Protein AF-0000000066213785 (afdb_homodimer)

Radius of gyration: 24.44 Å; Cα contacts (8 Å, |Δi|>4): 1468; chains: 2; bounding box: 48×70×59 Å

pLDDT: mean 93.85, std 9.54, range [33.72, 98.94]

Nearest PDB structures (foldseek):
  1uir-assembly1_B  TM=9.577E-01  e=3.633E-34  Thermus thermophilus
  3anx-assembly1_B  TM=9.651E-01  e=2.723E-31  Thermus thermophilus HB8
  3o4f-assembly1_A  TM=8.969E-01  e=1.070E-25  Escherichia coli K-12
  2zsu-assembly3_E  TM=8.840E-01  e=2.239E-24  Pyrococcus horikoshii
  2zsu-assembly2_C  TM=8.988E-01  e=6.953E-24  Pyrococcus horikoshii

Secondary structure (DSSP, 8-state):
------SEEEEEEEETTEEEEEEEEEEEEEEE-SS-EEEEEEESSS-EEEEETTEEEEETTTHHHHHHHHHHHHHHHHHHTT----EEEEEE-TTSHHHHHHHTBTT--EEEEEES-HHHHHHHHHH-HHHHTTGGG-TTEEEEES-HHHHHHHS-S-EEEEEEE-PPPPTTSGGGGGGSHHHHHHHHHHEEEEEEEEEEEEE-STTS-HHHHHHHHHHHTT-SEEEEEEEE-GGGSSEEEEEEEESSPPPSS--HHHHHHHHHHHB-GGG---SS-SHHHHHHHHS--HHHHHHHHH------SSS-----/------SEEEEEEEETTEEEEEEEEEEEEEEE-SS-EEEEEEESSS-EEEEETTEEEEETTTHHHHHHHHHHHHHHHHHHTT----EEEEEE-TTSHHHHHHHTBTT--EEEEEES-HHHHHHHHHH-HHHHTTGGG-TTEEEEES-HHHHHHHS-S-EEEEEEE-----TTSGGGGGGSHHHHHHHHHHEEEEEEEEEEEEE-STTS-HHHHHHHHHHHTT-SEEEEEEEEEGGGTEEEEEEEEESSPPPSS--HHHHHHHHHHHB-GGG---SS-SHHHHHHHHS--HHHHHHHHH------SSS-----

Solvent-accessible surface area (backbone atoms only — not comparable to full-atom values): 31863 Å² total; per-residue (Å²): 128,76,70,55,89,53,92,41,67,52,63,33,71,82,46,74,32,31,32,39,36,36,26,37,74,42,80,76,45,77,45,76,55,98,84,48,39,39,38,32,33,32,34,65,72,37,42,45,32,41,27,49,72,63,35,67,76,44,28,70,59,50,38,56,54,56,36,46,62,54,47,48,60,35,49,51,47,10,41,74,53,73,38,68,53,29,31,37,39,30,34,33,41,54,50,25,37,50,55,30,59,53,66,32,32,65,62,46,60,34,35,39,33,25,27,68,53,55,67,55,29,53,51,22,63,71,74,32,48,88,47,14,68,61,30,82,70,38,89,44,45,42,80,43,74,34,52,54,68,62,49,60,72,70,52,71,55,66,24,26,30,41,36,40,52,50,77,71,64,42,63,90,41,82,55,33,57,77,59,14,41,66,41,51,46,53,53,56,63,27,36,35,79,35,14,21,34,25,31,60,28,39,38,59,39,82,84,45,36,63,59,21,24,30,43,52,40,22,46,52,75,68,32,79,18,68,50,54,30,59,47,73,39,66,79,65,50,37,36,39,22,34,35,38,31,22,65,46,86,69,72,61,68,51,56,31,68,60,46,40,49,50,48,65,71,39,41,38,74,89,71,54,78,74,56,38,66,44,18,50,19,49,29,14,35,39,26,49,41,42,49,58,51,51,48,39,70,68,48,81,57,57,27,24,89,90,45,54,69,70,71,124,128,74,70,55,89,52,92,41,65,52,65,32,70,84,47,73,32,31,32,37,34,37,27,38,74,43,80,75,45,74,46,76,54,98,85,48,39,40,39,32,31,32,34,66,72,38,42,44,32,39,27,50,73,61,36,67,76,43,28,69,60,50,38,57,55,54,35,45,62,55,46,50,60,35,50,51,47,10,42,74,54,72,37,68,51,29,30,35,38,32,34,33,42,53,50,26,37,50,54,31,58,53,65,32,31,65,61,46,61,34,35,39,33,24,27,68,53,55,68,56,29,53,49,23,62,71,74,32,48,88,47,13,67,62,31,81,72,38,89,42,44,42,81,42,72,35,51,54,70,62,48,60,73,69,52,70,56,65,24,26,30,42,36,39,53,48,77,72,63,41,61,90,41,82,53,32,58,78,60,14,41,65,41,52,46,52,52,57,64,26,36,33,78,36,14,21,33,26,32,60,27,40,38,58,37,84,85,46,36,62,59,22,24,28,44,51,40,22,46,52,75,67,32,79,19,68,50,54,29,60,47,77,39,63,78,64,50,39,37,40,21,34,35,38,32,21,64,46,86,68,70,62,68,50,55,30,68,60,45,40,49,50,49,64,72,39,41,38,74,90,70,54,77,75,58,37,65,46,19,50,20,50,29,15,35,40,26,50,41,41,48,58,49,52,49,37,69,67,49,81,57,59,26,24,88,92,44,55,69,69,70,125

Foldseek 3Di:
DPPPPAPDWQWADPDPVDIDIWGFPAWDDWDDFPAWTWTWTQTPPFGIFIDTNSATLDGLRFVLQVLVVQAQLQQLLLVVLVHHQAEEEEEDDLLQQNLLNNVQFPNHQAYEYEAQTVVSNVSSVPPPCSRNVCSCVPPRYHYHHDDPQVVLVPDALPGQEYTYSDDDDDAPDPCLQCQALVNLLSVQSSHDQSHKYKHFQAFCDPVTNQSNLQSQLQNVVRAVEKFKFWDDDVSRVGIIIMIMGHNDYDDLQDAQVSQQVVCVVTGDVVSDDRDQDGSVNSRVRRPDDPVSVVSSVPDDHGAHPVRTDHDD/DPPPPAPDWQWADPDPVDIDIWGFPAWDDWDDFPAWTWTWTQTPPFGIFIDTNSATLDGLRFVLQVLVVQAQLQQLLLVVLVHHQAEEEEEDDLLQQNLLNNVQFPNHQAYEYEAQTVPSNVSSVPPPCSRNVCSCVPPRYHYHHDDPQVVLVPDALPGQEYTYSDDDDDAPDPCLQCQALVNLLSVQSSHDQSHKYKYFQAFCDPVTNQSNLQSQLQNVVRAVEKFKFWDDDVSRVGIIMMIMGHNDYDDLQDAQVSQQVVCVVTGDVVSDDRDQDGSVNSRVRRPDDPVSVVSSVPDDHGAHPVRTDDDD

InterPro domains:
  IPR001045 Spermidine/spermine synthases [MF_00198] (8-297)
  IPR029063 S-adenosyl-L-methionine-dependent methyltransferase superfamily [G3DSA:3.40.50.150] (59-311)
  IPR029063 S-adenosyl-L-methionine-dependent methyltransferase superfamily [SSF53335] (7-296)
  IPR030374 Polyamine biosynthesis domain [PS51006] (7-247)
  IPR035246 Spermidine synthase, tetramerisation domain [PF17284] (9-59)
  IPR037163 Spermidine synthase, tetramerisation domain superfamily [G3DSA:2.30.140.10] (7-57)

Organism: Synechococcus sp. (strain JA-3-3Ab) (NCBI:txid321327)

Sequence (624 aa):
MNTPKSFFWAQEYFTPWDYTARAITRILAYRKTRFQEMLIAETGAYGKGLMLDGHWQSTTADEFLYHEALVHPALVQVVQAGGIPRRVLILGGAEGATLREVLRWRSVEQVVMVDIDGEVVEACREHLPEMHQGSFADPRAEVVIADALDFLGQTEPIWDAILSDLSDPVEAGPAYRLFTQEFFRQVRSKLQTAGAFVIQAGPTGPVELWQHTRIVHTLKTVFAAVQPYAIYAPTYGGPLGFALAAQDPISSRPEPEQVDQILAQHLDPDRGALRFIDGITLLGLYQVPAHLRRAIAAETTVYTLANPPQVEMNTPKSFFWAQEYFTPWDYTARAITRILAYRKTRFQEMLIAETGAYGKGLMLDGHWQSTTADEFLYHEALVHPALVQVVQAGGIPRRVLILGGAEGATLREVLRWRSVEQVVMVDIDGEVVEACREHLPEMHQGSFADPRAEVVIADALDFLGQTEPIWDAILSDLSDPVEAGPAYRLFTQEFFRQVRSKLQTAGAFVIQAGPTGPVELWQHTRIVHTLKTVFAAVQPYAIYAPTYGGPLGFALAAQDPISSRPEPEQVDQILAQHLDPDRGALRFIDGITLLGLYQVPAHLRRAIAAETTVYTLANPPQVE

Structure (mmCIF, N/CA/C/O backbone):
data_AF-0000000066213785-model_v1
#
loop_
_entity.id
_entity.type
_entity.pdbx_description
1 polymer 'Polyamine aminopropyltransferase'
#
loop_
_atom_site.group_PDB
_atom_site.id
_atom_site.type_symbol
_atom_site.label_atom_id
_atom_site.label_alt_id
_atom_site.label_comp_id
_atom_site.label_asym_id
_atom_site.label_entity_id
_atom_site.label_seq_id
_atom_site.pdbx_PDB_ins_code
_atom_site.Cartn_x
_atom_site.Cartn_y
_atom_site.Cartn_z
_atom_site.occupancy
_atom_site.B_iso_or_equiv
_atom_site.auth_seq_id
_atom_site.auth_comp_id
_atom_site.auth_asym_id
_atom_site.auth_atom_id
_atom_site.pdbx_PDB_model_num
ATOM 1 N N . MET A 1 1 ? -18.25 -2.006 -21.516 1 33.72 1 MET A N 1
ATOM 2 C CA . MET A 1 1 ? -18 -0.945 -20.547 1 33.72 1 MET A CA 1
ATOM 3 C C . MET A 1 1 ? -18.594 0.378 -21.016 1 33.72 1 MET A C 1
ATOM 5 O O . MET A 1 1 ? -18.344 0.813 -22.141 1 33.72 1 MET A O 1
ATOM 9 N N . ASN A 1 2 ? -19.688 0.763 -20.469 1 40.78 2 ASN A N 1
ATOM 10 C CA . ASN A 1 2 ? -20.344 2.014 -20.844 1 40.78 2 ASN A CA 1
ATOM 11 C C . ASN A 1 2 ? -19.359 3.174 -20.875 1 40.78 2 ASN A C 1
ATOM 13 O O . ASN A 1 2 ? -18.438 3.236 -20.062 1 40.78 2 ASN A O 1
ATOM 17 N N . THR A 1 3 ? -19.078 3.715 -22 1 48.28 3 THR A N 1
ATOM 18 C CA . THR A 1 3 ? -18.281 4.922 -22.172 1 48.28 3 THR A CA 1
ATOM 19 C C . THR A 1 3 ? -18.469 5.871 -20.984 1 48.28 3 THR A C 1
ATOM 21 O O . THR A 1 3 ? -19.594 6.145 -20.578 1 48.28 3 THR A O 1
ATOM 24 N N . PRO A 1 4 ? -17.406 6.02 -20.281 1 56.16 4 PRO A N 1
ATOM 25 C CA . PRO A 1 4 ? -17.578 7.043 -19.25 1 56.16 4 PRO A CA 1
ATOM 26 C C . PRO A 1 4 ? -18.297 8.289 -19.781 1 56.16 4 PRO A C 1
ATOM 28 O O . PRO A 1 4 ? -18 8.758 -20.875 1 56.16 4 PRO A O 1
ATOM 31 N N . LYS A 1 5 ? -19.438 8.508 -19.391 1 61.03 5 LYS A N 1
ATOM 32 C CA . LYS A 1 5 ? -20.312 9.625 -19.734 1 61.03 5 LYS A CA 1
ATOM 33 C C . LYS A 1 5 ? -19.703 10.953 -19.297 1 61.03 5 LYS A C 1
ATOM 35 O O . LYS A 1 5 ? -20.406 11.953 -19.156 1 61.03 5 LYS A O 1
ATOM 40 N N . SER A 1 6 ? -18.219 10.875 -18.891 1 68.94 6 SER A N 1
ATOM 41 C CA . SER A 1 6 ? -17.812 12.227 -18.531 1 68.94 6 SER A CA 1
ATOM 42 C C . SER A 1 6 ? -16.922 12.836 -19.594 1 68.94 6 SER A C 1
ATOM 44 O O . SER A 1 6 ? -16.062 12.148 -20.172 1 68.94 6 SER A O 1
ATOM 46 N N . PHE A 1 7 ? -17.094 14.055 -19.828 1 73.81 7 PHE A N 1
ATOM 47 C CA . PHE A 1 7 ? -16.328 14.828 -20.797 1 73.81 7 PHE A CA 1
ATOM 48 C C . PHE A 1 7 ? -15.086 15.43 -20.156 1 73.81 7 PHE A C 1
ATOM 50 O O . PHE A 1 7 ? -14.133 15.797 -20.844 1 73.81 7 PHE A O 1
ATOM 57 N N . PHE A 1 8 ? -14.992 15.453 -18.797 1 86.94 8 PHE A N 1
ATOM 58 C CA . PHE A 1 8 ? -13.883 16.125 -18.125 1 86.94 8 PHE A CA 1
ATOM 59 C C . PHE A 1 8 ? -13.078 15.133 -17.297 1 86.94 8 PHE A C 1
ATOM 61 O O . PHE A 1 8 ? -13.641 14.398 -16.484 1 86.94 8 PHE A O 1
ATOM 68 N N . TRP A 1 9 ? -11.766 15.047 -17.609 1 90.19 9 TRP A N 1
ATOM 69 C CA . TRP A 1 9 ? -10.836 14.195 -16.875 1 90.19 9 TRP A CA 1
ATOM 70 C C . TRP A 1 9 ? -9.688 15.008 -16.297 1 90.19 9 TRP A C 1
ATOM 72 O O . TRP A 1 9 ? -9.148 15.891 -16.953 1 90.19 9 TRP A O 1
ATOM 82 N N . ALA A 1 10 ? -9.453 14.773 -15.062 1 90.62 10 ALA A N 1
ATOM 83 C CA . ALA A 1 10 ? -8.25 15.336 -14.453 1 90.62 10 ALA A CA 1
ATOM 84 C C . ALA A 1 10 ? -7.074 14.367 -14.562 1 90.62 10 ALA A C 1
ATOM 86 O O . ALA A 1 10 ? -7.133 13.25 -14.047 1 90.62 10 ALA A O 1
ATOM 87 N N . GLN A 1 11 ? -6.07 14.812 -15.219 1 88.69 11 GLN A N 1
ATOM 88 C CA . GLN A 1 11 ? -4.859 14.016 -15.406 1 88.69 11 GLN A CA 1
ATOM 89 C C . GLN A 1 11 ? -3.754 14.469 -14.461 1 88.69 11 GLN A C 1
ATOM 91 O O . GLN A 1 11 ? -3.512 15.672 -14.312 1 88.69 11 GLN A O 1
ATOM 96 N N . GLU A 1 12 ? -3.158 13.516 -13.797 1 88.69 12 GLU A N 1
ATOM 97 C CA . GLU A 1 12 ? -2.057 13.797 -12.875 1 88.69 12 GLU A CA 1
ATOM 98 C C . GLU A 1 12 ? -0.827 12.961 -13.219 1 88.69 12 GLU A C 1
ATOM 100 O O . GLU A 1 12 ? -0.867 11.727 -13.141 1 88.69 12 GLU A O 1
ATOM 105 N N . TYR A 1 13 ? 0.223 13.664 -13.516 1 83.94 13 TYR A N 1
ATOM 106 C CA . TYR A 1 13 ? 1.48 12.992 -13.828 1 83.94 13 TYR A CA 1
ATOM 107 C C . TYR A 1 13 ? 2.256 12.68 -12.555 1 83.94 13 TYR A C 1
ATOM 109 O O . TYR A 1 13 ? 2.389 13.523 -11.672 1 83.94 13 TYR A O 1
ATOM 117 N N . PHE A 1 14 ? 2.742 11.453 -12.422 1 80.75 14 PHE A N 1
ATOM 118 C CA . PHE A 1 14 ? 3.652 11.062 -11.352 1 80.75 14 PHE A CA 1
ATOM 119 C C . PHE A 1 14 ? 5.102 11.164 -11.812 1 80.75 14 PHE A C 1
ATOM 121 O O . PHE A 1 14 ? 5.98 11.555 -11.039 1 80.75 14 PHE A O 1
ATOM 128 N N . THR A 1 15 ? 5.324 10.742 -12.984 1 79.38 15 THR A N 1
ATOM 129 C CA . THR A 1 15 ? 6.559 10.945 -13.734 1 79.38 15 THR A CA 1
ATOM 130 C C . THR A 1 15 ? 6.254 11.438 -15.148 1 79.38 15 THR A C 1
ATOM 132 O O . THR A 1 15 ? 5.098 11.43 -15.578 1 79.38 15 THR A O 1
ATOM 135 N N . PRO A 1 16 ? 7.285 11.797 -15.836 1 83.75 16 PRO A N 1
ATOM 136 C CA . PRO A 1 16 ? 7.02 12.172 -17.234 1 83.75 16 PRO A CA 1
ATOM 137 C C . PRO A 1 16 ? 6.488 11 -18.062 1 83.75 16 PRO A C 1
ATOM 139 O O . PRO A 1 16 ? 6 11.203 -19.172 1 83.75 16 PRO A O 1
ATOM 142 N N . TRP A 1 17 ? 6.477 9.836 -17.438 1 88.25 17 TRP A N 1
ATOM 143 C CA . TRP A 1 17 ? 6.195 8.641 -18.219 1 88.25 17 TRP A CA 1
ATOM 144 C C . TRP A 1 17 ? 4.914 7.961 -17.75 1 88.25 17 TRP A C 1
ATOM 146 O O . TRP A 1 17 ? 4.539 6.906 -18.266 1 88.25 17 TRP A O 1
ATOM 156 N N . ASP A 1 18 ? 4.254 8.531 -16.766 1 88.94 18 ASP A N 1
ATOM 157 C CA . ASP A 1 18 ? 3.031 7.902 -16.266 1 88.94 18 ASP A CA 1
ATOM 158 C C . ASP A 1 18 ? 2.121 8.93 -15.594 1 88.94 18 ASP A C 1
ATOM 160 O O . ASP A 1 18 ? 2.6 9.898 -14.992 1 88.94 18 ASP A O 1
ATOM 164 N N . TYR A 1 19 ? 0.834 8.719 -15.797 1 88.69 19 TYR A N 1
ATOM 165 C CA . TYR A 1 19 ? -0.141 9.578 -15.133 1 88.69 19 TYR A CA 1
ATOM 166 C C . TYR A 1 19 ? -1.423 8.812 -14.828 1 88.69 19 TYR A C 1
ATOM 168 O O . TYR A 1 19 ? -1.61 7.688 -15.297 1 88.69 19 TYR A O 1
ATOM 176 N N . THR A 1 20 ? -2.213 9.336 -13.922 1 91.25 20 THR A N 1
ATOM 177 C CA . THR A 1 20 ? -3.572 8.875 -13.656 1 91.25 20 THR A CA 1
ATOM 178 C C . THR A 1 20 ? -4.594 9.906 -14.133 1 91.25 20 THR A C 1
ATOM 180 O O . THR A 1 20 ? -4.281 11.086 -14.25 1 91.25 20 THR A O 1
ATOM 183 N N . ALA A 1 21 ? -5.719 9.383 -14.523 1 91.69 21 ALA A N 1
ATOM 184 C CA . ALA A 1 21 ? -6.832 10.25 -14.898 1 91.69 21 ALA A CA 1
ATOM 185 C C . ALA A 1 21 ? -8.109 9.859 -14.164 1 91.69 21 ALA A C 1
ATOM 187 O O . ALA A 1 21 ? -8.398 8.672 -13.992 1 91.69 21 ALA A O 1
ATOM 188 N N . ARG A 1 22 ? -8.789 10.852 -13.648 1 92.81 22 ARG A N 1
ATOM 189 C CA . ARG A 1 22 ? -10.055 10.641 -12.961 1 92.81 22 ARG A CA 1
ATOM 190 C C . ARG A 1 22 ? -11.156 11.516 -13.562 1 92.81 22 ARG A C 1
ATOM 192 O O . ARG A 1 22 ? -10.938 12.703 -13.828 1 92.81 22 ARG A O 1
ATOM 199 N N . ALA A 1 23 ? -12.266 10.836 -13.766 1 93.62 23 ALA A N 1
ATOM 200 C CA . ALA A 1 23 ? -13.398 11.547 -14.359 1 93.62 23 ALA A CA 1
ATOM 201 C C . ALA A 1 23 ? -14 12.539 -13.367 1 93.62 23 ALA A C 1
ATOM 203 O O . ALA A 1 23 ? -14.227 12.195 -12.203 1 93.62 23 ALA A O 1
ATOM 204 N N . ILE A 1 24 ? -14.219 13.711 -13.859 1 94.56 24 ILE A N 1
ATOM 205 C CA . ILE A 1 24 ? -14.883 14.758 -13.086 1 94.56 24 ILE A CA 1
ATOM 206 C C . ILE A 1 24 ? -16.359 14.836 -13.5 1 94.56 24 ILE A C 1
ATOM 208 O O . ILE A 1 24 ? -16.672 15.008 -14.68 1 94.56 24 ILE A O 1
ATOM 212 N N . THR A 1 25 ? -17.188 14.727 -12.547 1 94.56 25 THR A N 1
ATOM 213 C CA . THR A 1 25 ? -18.609 14.758 -12.859 1 94.56 25 THR A CA 1
ATOM 214 C C . THR A 1 25 ? -19.188 16.156 -12.625 1 94.56 25 THR A C 1
ATOM 216 O O . THR A 1 25 ? -20.203 16.516 -13.227 1 94.56 25 THR A O 1
ATOM 219 N N . ARG A 1 26 ? -18.562 16.906 -11.758 1 95.12 26 ARG A N 1
ATOM 220 C CA . ARG A 1 26 ? -19.016 18.25 -11.445 1 95.12 26 ARG A CA 1
ATOM 221 C C . ARG A 1 26 ? -17.875 19.094 -10.891 1 95.12 26 ARG A C 1
ATOM 223 O O . ARG A 1 26 ? -17.094 18.625 -10.055 1 95.12 26 ARG A O 1
ATOM 230 N N . ILE A 1 27 ? -17.734 20.312 -11.391 1 96.19 27 ILE A N 1
ATOM 231 C CA . ILE A 1 27 ? -16.781 21.266 -10.828 1 96.19 27 ILE A CA 1
ATOM 232 C C . ILE A 1 27 ? -17.484 22.141 -9.789 1 96.19 27 ILE A C 1
ATOM 234 O O . ILE A 1 27 ? -18.484 22.781 -10.094 1 96.19 27 ILE A O 1
ATOM 238 N N . LEU A 1 28 ? -16.984 22.141 -8.617 1 97.69 28 LEU A N 1
ATOM 239 C CA . LEU A 1 28 ? -17.594 22.891 -7.527 1 97.69 28 LEU A CA 1
ATOM 240 C C . LEU A 1 28 ? -16.938 24.25 -7.363 1 97.69 28 LEU A C 1
ATOM 242 O O . LEU A 1 28 ? -17.609 25.234 -7.047 1 97.69 28 LEU A O 1
ATOM 246 N N . ALA A 1 29 ? -15.648 24.297 -7.523 1 97.69 29 ALA A N 1
ATOM 247 C CA . ALA A 1 29 ? -14.906 25.547 -7.406 1 97.69 29 ALA A CA 1
ATOM 248 C C . ALA A 1 29 ? -13.586 25.484 -8.18 1 97.69 29 ALA A C 1
ATOM 250 O O . ALA A 1 29 ? -12.938 24.438 -8.211 1 97.69 29 ALA A O 1
ATOM 251 N N . TYR A 1 30 ? -13.242 26.484 -8.805 1 96.56 30 TYR A N 1
ATOM 252 C CA . TYR A 1 30 ? -11.961 26.688 -9.469 1 96.56 30 TYR A CA 1
ATOM 253 C C . TYR A 1 30 ? -11.43 28.094 -9.203 1 96.56 30 TYR A C 1
ATOM 255 O O . TYR A 1 30 ? -12.172 29.078 -9.312 1 96.56 30 TYR A O 1
ATOM 263 N N . ARG A 1 31 ? -10.133 28.125 -8.789 1 95.81 31 ARG A N 1
ATOM 264 C CA . ARG A 1 31 ? -9.531 29.406 -8.484 1 95.81 31 ARG A CA 1
ATOM 265 C C . ARG A 1 31 ? -8.023 29.391 -8.734 1 95.81 31 ARG A C 1
ATOM 267 O O . ARG A 1 31 ? -7.363 28.391 -8.484 1 95.81 31 ARG A O 1
ATOM 274 N N . LYS A 1 32 ? -7.582 30.453 -9.273 1 96.19 32 LYS A N 1
ATOM 275 C CA . LYS A 1 32 ? -6.152 30.734 -9.219 1 96.19 32 LYS A CA 1
ATOM 276 C C . LYS A 1 32 ? -5.828 31.734 -8.109 1 96.19 32 LYS A C 1
ATOM 278 O O . LYS A 1 32 ? -6.207 32.906 -8.195 1 96.19 32 LYS A O 1
ATOM 283 N N . THR A 1 33 ? -5.156 31.266 -7.113 1 95.56 33 THR A N 1
ATOM 284 C CA . THR A 1 33 ? -4.816 32.125 -5.988 1 95.56 33 THR A CA 1
ATOM 285 C C . THR A 1 33 ? -3.418 32.719 -6.16 1 95.56 33 THR A C 1
ATOM 287 O O . THR A 1 33 ? -2.746 32.438 -7.16 1 95.56 33 THR A O 1
ATOM 290 N N . ARG A 1 34 ? -3.016 33.5 -5.223 1 93.62 34 ARG A N 1
ATOM 291 C CA . ARG A 1 34 ? -1.674 34.094 -5.23 1 93.62 34 ARG A CA 1
ATOM 292 C C . ARG A 1 34 ? -0.613 33 -5.133 1 93.62 34 ARG A C 1
ATOM 294 O O . ARG A 1 34 ? 0.515 33.156 -5.594 1 93.62 34 ARG A O 1
ATOM 301 N N . PHE A 1 35 ? -0.968 31.859 -4.684 1 91.5 35 PHE A N 1
ATOM 302 C CA . PHE A 1 35 ? 0.028 30.844 -4.371 1 91.5 35 PHE A CA 1
ATOM 303 C C . PHE A 1 35 ? -0.055 29.672 -5.352 1 91.5 35 PHE A C 1
ATOM 305 O O . PHE A 1 35 ? 0.96 29.047 -5.676 1 91.5 35 PHE A O 1
ATOM 312 N N . GLN A 1 36 ? -1.273 29.375 -5.824 1 92.56 36 GLN A N 1
ATOM 313 C CA . GLN A 1 36 ? -1.44 28.125 -6.551 1 92.56 36 GLN A CA 1
ATOM 314 C C . GLN A 1 36 ? -2.793 28.062 -7.254 1 92.56 36 GLN A C 1
ATOM 316 O O . GLN A 1 36 ? -3.627 28.953 -7.074 1 92.56 36 GLN A O 1
ATOM 321 N N . GLU A 1 37 ? -2.928 27.109 -8.148 1 94.75 37 GLU A N 1
ATOM 322 C CA . GLU A 1 37 ? -4.191 26.812 -8.82 1 94.75 37 GLU A CA 1
ATOM 323 C C . GLU A 1 37 ? -4.977 25.734 -8.062 1 94.75 37 GLU A C 1
ATOM 325 O O . GLU A 1 37 ? -4.434 24.688 -7.715 1 94.75 37 GLU A O 1
ATOM 330 N N . MET A 1 38 ? -6.258 26.078 -7.762 1 96.25 38 MET A N 1
ATOM 331 C CA . MET A 1 38 ? -7.098 25.203 -6.949 1 96.25 38 MET A CA 1
ATOM 332 C C . MET A 1 38 ? -8.297 24.688 -7.75 1 96.25 38 MET A C 1
ATOM 334 O O . MET A 1 38 ? -8.922 25.453 -8.484 1 96.25 38 MET A O 1
ATOM 338 N N . LEU A 1 39 ? -8.648 23.422 -7.656 1 96.75 39 LEU A N 1
ATOM 339 C CA . LEU A 1 39 ? -9.859 22.797 -8.172 1 96.75 39 LEU A CA 1
ATOM 340 C C . LEU A 1 39 ? -10.523 21.938 -7.109 1 96.75 39 LEU A C 1
ATOM 342 O O . LEU A 1 39 ? -9.875 21.109 -6.477 1 96.75 39 LEU A O 1
ATOM 346 N N . ILE A 1 40 ? -11.742 22.203 -6.789 1 98 40 ILE A N 1
ATOM 347 C CA . ILE A 1 40 ? -12.594 21.297 -6.023 1 98 40 ILE A CA 1
ATOM 348 C C . ILE A 1 40 ? -13.672 20.703 -6.934 1 98 40 ILE A C 1
ATOM 350 O O . ILE A 1 40 ? -14.414 21.438 -7.586 1 98 40 ILE A O 1
ATOM 354 N N . ALA A 1 41 ? -13.695 19.406 -6.996 1 97.38 41 ALA A N 1
ATOM 355 C CA . ALA A 1 41 ? -14.586 18.75 -7.953 1 97.38 41 ALA A CA 1
ATOM 356 C C . ALA A 1 41 ? -15.148 17.453 -7.387 1 97.38 41 ALA A C 1
ATOM 358 O O . ALA A 1 41 ? -14.609 16.906 -6.418 1 97.38 41 ALA A O 1
ATOM 359 N N . GLU A 1 42 ? -16.25 16.984 -7.93 1 96.62 42 GLU A N 1
ATOM 360 C CA . GLU A 1 42 ? -16.781 15.648 -7.707 1 96.62 42 GLU A CA 1
ATOM 361 C C . GLU A 1 42 ? -16.25 14.672 -8.758 1 96.62 42 GLU A C 1
ATOM 363 O O . GLU A 1 42 ? -16.219 14.992 -9.945 1 96.62 42 GLU A O 1
ATOM 368 N N . THR A 1 43 ? -15.812 13.523 -8.266 1 94 43 THR A N 1
ATOM 369 C CA . THR A 1 43 ? -15.305 12.5 -9.172 1 94 43 THR A CA 1
ATOM 370 C C . THR A 1 43 ? -16.312 11.359 -9.32 1 94 43 THR A C 1
ATOM 372 O O . THR A 1 43 ? -17.25 11.25 -8.531 1 94 43 THR A O 1
ATOM 375 N N . GLY A 1 44 ? -16.156 10.602 -10.289 1 90.81 44 GLY A N 1
ATOM 376 C CA . GLY A 1 44 ? -17.062 9.484 -10.539 1 90.81 44 GLY A CA 1
ATOM 377 C C . GLY A 1 44 ? -16.922 8.367 -9.523 1 90.81 44 GLY A C 1
ATOM 378 O O . GLY A 1 44 ? -17.891 7.664 -9.234 1 90.81 44 GLY A O 1
ATOM 379 N N . ALA A 1 45 ? -15.75 8.289 -8.938 1 89.44 45 ALA A N 1
ATOM 380 C CA . ALA A 1 45 ? -15.539 7.078 -8.141 1 89.44 45 ALA A CA 1
ATOM 381 C C . ALA A 1 45 ? -15.07 7.43 -6.734 1 89.44 45 ALA A C 1
ATOM 383 O O . ALA A 1 45 ? -15.219 6.629 -5.805 1 89.44 45 ALA A O 1
ATOM 384 N N . TYR A 1 46 ? -14.555 8.656 -6.504 1 93.69 46 TYR A N 1
ATOM 385 C CA . TYR A 1 46 ? -13.891 8.906 -5.23 1 93.69 46 TYR A CA 1
ATOM 386 C C . TYR A 1 46 ? -14.531 10.078 -4.5 1 93.69 46 TYR A C 1
ATOM 388 O O . TYR A 1 46 ? -13.898 10.711 -3.654 1 93.69 46 TYR A O 1
ATOM 396 N N . GLY A 1 47 ? -15.719 10.43 -4.93 1 95.81 47 GLY A N 1
ATOM 397 C CA . GLY A 1 47 ? -16.422 11.523 -4.273 1 95.81 47 GLY A CA 1
ATOM 398 C C . GLY A 1 47 ? -15.82 12.883 -4.594 1 95.81 47 GLY A C 1
ATOM 399 O O . GLY A 1 47 ? -15.391 13.125 -5.719 1 95.81 47 GLY A O 1
ATOM 400 N N . LYS A 1 48 ? -15.922 13.781 -3.629 1 97.88 48 LYS A N 1
ATOM 401 C CA . LYS A 1 48 ? -15.367 15.117 -3.809 1 97.88 48 LYS A CA 1
ATOM 402 C C . LYS A 1 48 ? -13.867 15.125 -3.52 1 97.88 48 LYS A C 1
ATOM 404 O O . LYS A 1 48 ? -13.375 14.32 -2.732 1 97.88 48 LYS A O 1
ATOM 409 N N . GLY A 1 49 ? -13.148 16.031 -4.215 1 97.06 49 GLY A N 1
ATOM 410 C CA . GLY A 1 49 ? -11.719 16.125 -3.973 1 97.06 49 GLY A CA 1
ATOM 411 C C . GLY A 1 49 ? -11.164 17.516 -4.195 1 97.06 49 GLY A C 1
ATOM 412 O O . GLY A 1 49 ? -11.82 18.359 -4.797 1 97.06 49 GLY A O 1
ATOM 413 N N . LEU A 1 50 ? -10.039 17.734 -3.654 1 97.25 50 LEU A N 1
ATOM 414 C CA . LEU A 1 50 ? -9.25 18.953 -3.812 1 97.25 50 LEU A CA 1
ATOM 415 C C . LEU A 1 50 ? -8.008 18.688 -4.66 1 97.25 50 LEU A C 1
ATOM 417 O O . LEU A 1 50 ? -7.277 17.734 -4.414 1 97.25 50 LEU A O 1
ATOM 421 N N . MET A 1 51 ? -7.848 19.484 -5.664 1 95.56 51 MET A N 1
ATOM 422 C CA . MET A 1 51 ? -6.617 19.5 -6.449 1 95.56 51 MET A CA 1
ATOM 423 C C . MET A 1 51 ? -5.91 20.844 -6.332 1 95.56 51 MET A C 1
ATOM 425 O O . MET A 1 51 ? -6.551 21.891 -6.383 1 95.56 51 MET A O 1
ATOM 429 N N . LEU A 1 52 ? -4.621 20.75 -6.121 1 94 52 LEU A N 1
ATOM 430 C CA . LEU A 1 52 ? -3.762 21.938 -6.145 1 94 52 LEU A CA 1
ATOM 431 C C . LEU A 1 52 ? -2.643 21.781 -7.168 1 94 52 LEU A C 1
ATOM 433 O O . LEU A 1 52 ? -1.897 20.797 -7.129 1 94 52 LEU A O 1
ATOM 437 N N . ASP A 1 53 ? -2.547 22.703 -8.109 1 90.81 53 ASP A N 1
ATOM 438 C CA . ASP A 1 53 ? -1.535 22.703 -9.164 1 90.81 53 ASP A CA 1
ATOM 439 C C . ASP A 1 53 ? -1.508 21.359 -9.883 1 90.81 53 ASP A C 1
ATOM 441 O O . ASP A 1 53 ? -0.436 20.797 -10.125 1 90.81 53 ASP A O 1
ATOM 445 N N . GLY A 1 54 ? -2.682 20.828 -10.047 1 89.44 54 GLY A N 1
ATOM 446 C CA . GLY A 1 54 ? -2.814 19.625 -10.875 1 89.44 54 GLY A CA 1
ATOM 447 C C . GLY A 1 54 ? -2.609 18.344 -10.102 1 89.44 54 GLY A C 1
ATOM 448 O O . GLY A 1 54 ? -2.637 17.25 -10.68 1 89.44 54 GLY A O 1
ATOM 449 N N . HIS A 1 55 ? -2.461 18.453 -8.781 1 91.94 55 HIS A N 1
ATOM 450 C CA . HIS A 1 55 ? -2.25 17.25 -7.965 1 91.94 55 HIS A CA 1
ATOM 451 C C . HIS A 1 55 ? -3.393 17.062 -6.973 1 91.94 55 HIS A C 1
ATOM 453 O O . HIS A 1 55 ? -3.762 18 -6.254 1 91.94 55 HIS A O 1
ATOM 459 N N . TRP A 1 56 ? -3.932 15.875 -7.031 1 93.88 56 TRP A N 1
ATOM 460 C CA . TRP A 1 56 ? -4.938 15.562 -6.023 1 93.88 56 TRP A CA 1
ATOM 461 C C . TRP A 1 56 ? -4.344 15.641 -4.617 1 93.88 56 TRP A C 1
ATOM 463 O O . TRP A 1 56 ? -3.291 15.055 -4.352 1 93.88 56 TRP A O 1
ATOM 473 N N . GLN A 1 57 ? -5.008 16.359 -3.754 1 94.62 57 GLN A N 1
ATOM 474 C CA . GLN A 1 57 ? -4.594 16.469 -2.359 1 94.62 57 GLN A CA 1
ATOM 475 C C . GLN A 1 57 ? -5.336 15.469 -1.48 1 94.62 57 GLN A C 1
ATOM 477 O O . GLN A 1 57 ? -4.766 14.914 -0.538 1 94.62 57 GLN A O 1
ATOM 482 N N . SER A 1 58 ? -6.609 15.258 -1.765 1 94.69 58 SER A N 1
ATOM 483 C CA . SER A 1 58 ? -7.449 14.305 -1.039 1 94.69 58 SER A 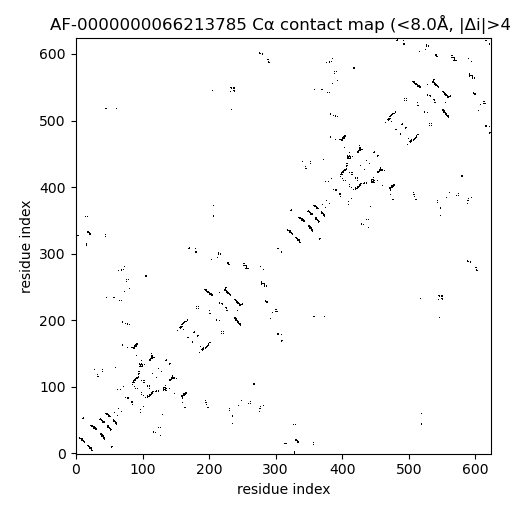CA 1
ATOM 484 C C . SER A 1 58 ? -8.805 14.133 -1.719 1 94.69 58 SER A C 1
ATOM 486 O O . SER A 1 58 ? -9.219 14.977 -2.514 1 94.69 58 SER A O 1
ATOM 488 N N . THR A 1 59 ? -9.422 13.039 -1.478 1 96.56 59 THR A N 1
ATOM 489 C CA . THR A 1 59 ? -10.797 12.758 -1.87 1 96.56 59 THR A CA 1
ATOM 490 C C . THR A 1 59 ? -11.594 12.211 -0.69 1 96.56 59 THR A C 1
ATOM 492 O O . THR A 1 59 ? -11.023 11.594 0.219 1 96.56 59 THR A O 1
ATOM 495 N N . THR A 1 60 ? -12.922 12.367 -0.747 1 97.25 60 THR A N 1
ATOM 496 C CA . THR A 1 60 ? -13.766 11.969 0.38 1 97.25 60 THR A CA 1
ATOM 497 C C . THR A 1 60 ? -13.812 10.453 0.514 1 97.25 60 THR A C 1
ATOM 499 O O . THR A 1 60 ? -14.109 9.93 1.591 1 97.25 60 THR A O 1
ATOM 502 N N . ALA A 1 61 ? -13.438 9.742 -0.524 1 95 61 ALA A N 1
ATOM 503 C CA . ALA A 1 61 ? -13.539 8.281 -0.511 1 95 61 ALA A CA 1
ATOM 504 C C . ALA A 1 61 ? -12.422 7.66 0.314 1 95 61 ALA A C 1
ATOM 506 O O . ALA A 1 61 ? -12.594 6.582 0.89 1 95 61 ALA A O 1
ATOM 507 N N . ASP A 1 62 ? -11.258 8.367 0.37 1 95.38 62 ASP A N 1
ATOM 508 C CA . ASP A 1 62 ? -10.148 7.641 0.982 1 95.38 62 ASP A CA 1
ATOM 509 C C . ASP A 1 62 ? -9.297 8.562 1.846 1 95.38 62 ASP A C 1
ATOM 511 O O . ASP A 1 62 ? -8.203 8.188 2.279 1 95.38 62 ASP A O 1
ATOM 515 N N . GLU A 1 63 ? -9.781 9.797 2.211 1 97.19 63 GLU A N 1
ATOM 516 C CA . GLU A 1 63 ? -9.016 10.766 2.988 1 97.19 63 GLU A CA 1
ATOM 517 C C . GLU A 1 63 ? -8.688 10.219 4.375 1 97.19 63 GLU A C 1
ATOM 519 O O . GLU A 1 63 ? -7.668 10.586 4.965 1 97.19 63 GLU A O 1
ATOM 524 N N . PHE A 1 64 ? -9.5 9.305 4.938 1 97.38 64 PHE A N 1
ATOM 525 C CA . PHE A 1 64 ? -9.297 8.781 6.285 1 97.38 64 PHE A CA 1
ATOM 526 C C . PHE A 1 64 ? -8 7.984 6.367 1 97.38 64 PHE A C 1
ATOM 528 O O . PHE A 1 64 ? -7.375 7.922 7.426 1 97.38 64 PHE A O 1
ATOM 535 N N . LEU A 1 65 ? -7.605 7.391 5.266 1 97.19 65 LEU A N 1
ATOM 536 C CA . LEU A 1 65 ? -6.344 6.66 5.25 1 97.19 65 LEU A CA 1
ATOM 537 C C . LEU A 1 65 ? -5.168 7.598 5.527 1 97.19 65 LEU A C 1
ATOM 539 O O . LEU A 1 65 ? -4.309 7.289 6.352 1 97.19 65 LEU A O 1
ATOM 543 N N . TYR A 1 66 ? -5.18 8.742 4.898 1 97.5 66 TYR A N 1
ATOM 544 C CA . TYR A 1 66 ? -4.098 9.719 5.016 1 97.5 66 TYR A CA 1
ATOM 545 C C . TYR A 1 66 ? -4.141 10.43 6.363 1 97.5 66 TYR A C 1
ATOM 547 O O . TYR A 1 66 ? -3.146 10.453 7.094 1 97.5 66 TYR A O 1
ATOM 555 N N . HIS A 1 67 ? -5.246 10.961 6.703 1 98.5 67 HIS A N 1
ATOM 556 C CA . HIS A 1 67 ? -5.32 11.875 7.836 1 98.5 67 HIS A CA 1
ATOM 557 C C . HIS A 1 67 ? -5.211 11.125 9.164 1 98.5 67 HIS A C 1
ATOM 559 O O . HIS A 1 67 ? -4.633 11.641 10.125 1 98.5 67 HIS A O 1
ATOM 565 N N . GLU A 1 68 ? -5.797 9.922 9.227 1 98.75 68 GLU A N 1
ATOM 566 C CA . GLU A 1 68 ? -5.609 9.133 10.445 1 98.75 68 GLU A CA 1
ATOM 567 C C . GLU A 1 68 ? -4.156 8.688 10.594 1 98.75 68 GLU A C 1
ATOM 569 O O . GLU A 1 68 ? -3.629 8.656 11.711 1 98.75 68 GLU A O 1
ATOM 574 N N . ALA A 1 69 ? -3.529 8.383 9.453 1 98.56 69 ALA A N 1
ATOM 575 C CA . ALA A 1 69 ? -2.131 7.965 9.5 1 98.56 69 ALA A CA 1
ATOM 576 C C . ALA A 1 69 ? -1.222 9.133 9.891 1 98.56 69 ALA A C 1
ATOM 578 O O . ALA A 1 69 ? -0.176 8.93 10.508 1 98.56 69 ALA A O 1
ATOM 579 N N . LEU A 1 70 ? -1.604 10.305 9.531 1 98.62 70 LEU A N 1
ATOM 580 C CA . LEU A 1 70 ? -0.807 11.484 9.844 1 98.62 70 LEU A CA 1
ATOM 581 C C . LEU A 1 70 ? -0.942 11.859 11.312 1 98.62 70 LEU A C 1
ATOM 583 O O . LEU A 1 70 ? 0.052 12.172 11.977 1 98.62 70 LEU A O 1
ATOM 587 N N . VAL A 1 71 ? -2.074 11.781 11.914 1 98.88 71 VAL A N 1
ATOM 588 C CA . VAL A 1 71 ? -2.389 12.422 13.188 1 98.88 71 VAL A CA 1
ATOM 589 C C . VAL A 1 71 ? -2.166 11.438 14.328 1 98.88 71 VAL A C 1
ATOM 591 O O . VAL A 1 71 ? -1.438 11.734 15.281 1 98.88 71 VAL A O 1
ATOM 594 N N . HIS A 1 72 ? -2.725 10.297 14.25 1 98.88 72 HIS A N 1
ATOM 595 C CA . HIS A 1 72 ? -2.936 9.484 15.445 1 98.88 72 HIS A CA 1
ATOM 596 C C . HIS A 1 72 ? -1.642 8.805 15.891 1 98.88 72 HIS A C 1
ATOM 598 O O . HIS A 1 72 ? -1.373 8.703 17.094 1 98.88 72 HIS A O 1
ATOM 604 N N . PRO A 1 73 ? -0.806 8.344 14.922 1 98.75 73 PRO A N 1
ATOM 605 C CA . PRO A 1 73 ? 0.48 7.816 15.391 1 98.75 73 PRO A CA 1
ATOM 606 C C . PRO A 1 73 ? 1.271 8.828 16.203 1 98.75 73 PRO A C 1
ATOM 608 O O . PRO A 1 73 ? 1.894 8.469 17.219 1 98.75 73 PRO A O 1
ATOM 611 N N . ALA A 1 74 ? 1.244 10.109 15.828 1 98.88 74 ALA A N 1
ATOM 612 C CA . ALA A 1 74 ? 1.983 11.148 16.531 1 98.88 74 ALA A CA 1
ATOM 613 C C . ALA A 1 74 ? 1.417 11.367 17.938 1 98.88 74 ALA A C 1
ATOM 615 O O . ALA A 1 74 ? 2.168 11.461 18.906 1 98.88 74 ALA A O 1
ATOM 616 N N . LEU A 1 75 ? 0.111 11.43 18.031 1 98.88 75 LEU A N 1
ATOM 617 C CA . LEU A 1 75 ? -0.5 11.711 19.328 1 98.88 75 LEU A CA 1
ATOM 618 C C . LEU A 1 75 ? -0.399 10.5 20.25 1 98.88 75 LEU A C 1
ATOM 620 O O . LEU A 1 75 ? -0.24 10.648 21.469 1 98.88 75 LEU A O 1
ATOM 624 N N . VAL A 1 76 ? -0.467 9.289 19.703 1 98.81 76 VAL A N 1
ATOM 625 C CA . VAL A 1 76 ? -0.214 8.078 20.469 1 98.81 76 VAL A CA 1
ATOM 626 C C . VAL A 1 76 ? 1.21 8.102 21.016 1 98.81 76 VAL A C 1
ATOM 628 O O . VAL A 1 76 ? 1.44 7.754 22.188 1 98.81 76 VAL A O 1
ATOM 631 N N . GLN A 1 77 ? 2.143 8.516 20.203 1 98.69 77 GLN A N 1
ATOM 632 C CA . GLN A 1 77 ? 3.535 8.594 20.625 1 98.69 77 GLN A CA 1
ATOM 633 C C . GLN A 1 77 ? 3.701 9.555 21.797 1 98.69 77 GLN A C 1
ATOM 635 O O . GLN A 1 77 ? 4.457 9.281 22.734 1 98.69 77 GLN A O 1
ATOM 640 N N . VAL A 1 78 ? 3.016 10.711 21.75 1 98.75 78 VAL A N 1
ATOM 641 C CA . VAL A 1 78 ? 3.084 11.68 22.844 1 98.75 78 VAL A CA 1
ATOM 642 C C . VAL A 1 78 ? 2.65 11.016 24.141 1 98.75 78 VAL A C 1
ATOM 644 O O . VAL A 1 78 ? 3.326 11.148 25.172 1 98.75 78 VAL A O 1
ATOM 647 N N . VAL A 1 79 ? 1.553 10.258 24.094 1 98.56 79 VAL A N 1
ATOM 648 C CA . VAL A 1 79 ? 1.02 9.594 25.281 1 98.56 79 VAL A CA 1
ATOM 649 C C . VAL A 1 79 ? 1.991 8.516 25.75 1 98.56 79 VAL A C 1
ATOM 651 O O . VAL A 1 79 ? 2.273 8.398 26.938 1 98.56 79 VAL A O 1
ATOM 654 N N . GLN A 1 80 ? 2.521 7.77 24.844 1 98 80 GLN A N 1
ATOM 655 C CA . GLN A 1 80 ? 3.439 6.688 25.188 1 98 80 GLN A CA 1
ATOM 656 C C . GLN A 1 80 ? 4.727 7.23 25.797 1 98 80 GLN A C 1
ATOM 658 O O . GLN A 1 80 ? 5.359 6.555 26.625 1 98 80 GLN A O 1
ATOM 663 N N . ALA A 1 81 ? 5.023 8.43 25.438 1 97.88 81 ALA A N 1
ATOM 664 C CA . ALA A 1 81 ? 6.223 9.07 25.969 1 97.88 81 ALA A CA 1
ATOM 665 C C . ALA A 1 81 ? 5.934 9.742 27.312 1 97.88 81 ALA A C 1
ATOM 667 O O . ALA A 1 81 ? 6.812 10.375 27.891 1 97.88 81 ALA A O 1
ATOM 668 N N . GLY A 1 82 ? 4.742 9.625 27.812 1 97.5 82 GLY A N 1
ATOM 669 C CA . GLY A 1 82 ? 4.379 10.141 29.109 1 97.5 82 GLY A CA 1
ATOM 670 C C . GLY A 1 82 ? 3.779 11.539 29.062 1 97.5 82 GLY A C 1
ATOM 671 O O . GLY A 1 82 ? 3.555 12.164 30.094 1 97.5 82 GLY A O 1
ATOM 672 N N . GLY A 1 83 ? 3.523 12.016 27.812 1 98.06 83 GLY A N 1
ATOM 673 C CA . GLY A 1 83 ? 2.914 13.32 27.656 1 98.06 83 GLY A CA 1
ATOM 674 C C . GLY A 1 83 ? 1.407 13.266 27.484 1 98.06 83 GLY A C 1
ATOM 675 O O . GLY A 1 83 ? 0.801 12.203 27.641 1 98.06 83 GLY A O 1
ATOM 676 N N . ILE A 1 84 ? 0.801 14.398 27.281 1 97.94 84 ILE A N 1
ATOM 677 C CA . ILE A 1 84 ? -0.616 14.578 26.984 1 97.94 84 ILE A CA 1
ATOM 678 C C . ILE A 1 84 ? -0.777 15.555 25.828 1 97.94 84 ILE A C 1
ATOM 680 O O . ILE A 1 84 ? -0.311 16.688 25.891 1 97.94 84 ILE A O 1
ATOM 684 N N . PRO A 1 85 ? -1.404 15.117 24.781 1 98.38 85 PRO A N 1
ATOM 685 C CA . PRO A 1 85 ? -1.622 16.047 23.672 1 98.38 85 PRO A CA 1
ATOM 686 C C . PRO A 1 85 ? -2.592 17.172 24.047 1 98.38 85 PRO A C 1
ATOM 688 O O . PRO A 1 85 ? -3.805 16.953 24.094 1 98.38 85 PRO A O 1
ATOM 691 N N . ARG A 1 86 ? -2.102 18.375 24.281 1 98.75 86 ARG A N 1
ATOM 692 C CA . ARG A 1 86 ? -2.93 19.531 24.641 1 98.75 86 ARG A CA 1
ATOM 693 C C . ARG A 1 86 ? -2.855 20.609 23.578 1 98.75 86 ARG A C 1
ATOM 695 O O . ARG A 1 86 ? -3.861 21.25 23.266 1 98.75 86 ARG A O 1
ATOM 702 N N . ARG A 1 87 ? -1.675 20.844 23.141 1 98.88 87 ARG A N 1
ATOM 703 C CA . ARG A 1 87 ? -1.409 21.875 22.125 1 98.88 87 ARG A CA 1
ATOM 704 C C . ARG A 1 87 ? -0.79 21.266 20.875 1 98.88 87 ARG A C 1
ATOM 706 O O . ARG A 1 87 ? 0.33 20.75 20.922 1 98.88 87 ARG A O 1
ATOM 713 N N . VAL A 1 88 ? -1.514 21.344 19.766 1 98.88 88 VAL A N 1
ATOM 714 C CA . VAL A 1 88 ? -1.087 20.734 18.516 1 98.88 88 VAL A CA 1
ATOM 715 C C . VAL A 1 88 ? -0.997 21.781 17.422 1 98.88 88 VAL A C 1
ATOM 717 O O . VAL A 1 88 ? -1.879 22.641 17.312 1 98.88 88 VAL A O 1
ATOM 720 N N . LEU A 1 89 ? 0.087 21.812 16.688 1 98.88 89 LEU A N 1
ATOM 721 C CA . LEU A 1 89 ? 0.29 22.688 15.547 1 98.88 89 LEU A CA 1
ATOM 722 C C . LEU A 1 89 ? 0.23 21.891 14.242 1 98.88 89 LEU A C 1
ATOM 724 O O . LEU A 1 89 ? 0.906 20.875 14.094 1 98.88 89 LEU A O 1
ATOM 728 N N . ILE A 1 90 ? -0.623 22.312 13.359 1 98.75 90 ILE A N 1
ATOM 729 C CA . ILE A 1 90 ? -0.728 21.734 12.023 1 98.75 90 ILE A CA 1
ATOM 730 C C . ILE A 1 90 ? -0.157 22.703 10.992 1 98.75 90 ILE A C 1
ATOM 732 O O . ILE A 1 90 ? -0.601 23.859 10.898 1 98.75 90 ILE A O 1
ATOM 736 N N . LEU A 1 91 ? 0.854 22.281 10.305 1 97.69 91 LEU A N 1
ATOM 737 C CA . LEU A 1 91 ? 1.368 23.047 9.172 1 97.69 91 LEU A CA 1
ATOM 738 C C . LEU A 1 91 ? 0.714 22.578 7.871 1 97.69 91 LEU A C 1
ATOM 740 O O . LEU A 1 91 ? 0.958 21.469 7.41 1 97.69 91 LEU A O 1
ATOM 744 N N . GLY A 1 92 ? -0.062 23.406 7.262 1 96.06 92 GLY A N 1
ATOM 745 C CA . GLY A 1 92 ? -0.941 23.031 6.172 1 96.06 92 GLY A CA 1
ATOM 746 C C . GLY A 1 92 ? -2.299 22.531 6.641 1 96.06 92 GLY A C 1
ATOM 747 O O . GLY A 1 92 ? -2.814 23 7.656 1 96.06 92 GLY A O 1
ATOM 748 N N . GLY A 1 93 ? -3.057 21.766 5.738 1 94.81 93 GLY A N 1
ATOM 749 C CA . GLY A 1 93 ? -4.281 21.109 6.156 1 94.81 93 GLY A CA 1
ATOM 750 C C . GLY A 1 93 ? -5.535 21.75 5.594 1 94.81 93 GLY A C 1
ATOM 751 O O . GLY A 1 93 ? -6.633 21.516 6.102 1 94.81 93 GLY A O 1
ATOM 752 N N . ALA A 1 94 ? -5.504 22.562 4.801 1 93 94 ALA A N 1
ATOM 753 C CA . ALA A 1 94 ? -6.484 23.453 4.172 1 93 94 ALA A CA 1
ATOM 754 C C . ALA A 1 94 ? -7.883 22.844 4.223 1 93 94 ALA A C 1
ATOM 756 O O . ALA A 1 94 ? -8.867 23.547 4.453 1 93 94 ALA A O 1
ATOM 757 N N . GLU A 1 95 ? -8.047 21.562 4.027 1 95.81 95 GLU A N 1
ATOM 758 C CA . GLU A 1 95 ? -9.383 20.969 3.90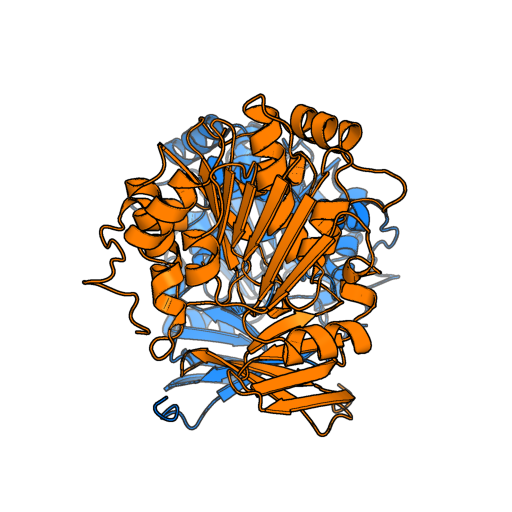6 1 95.81 95 GLU A CA 1
ATOM 759 C C . GLU A 1 95 ? -9.984 20.688 5.277 1 95.81 95 GLU A C 1
ATOM 761 O O . GLU A 1 95 ? -11.18 20.422 5.395 1 95.81 95 GLU A O 1
ATOM 766 N N . GLY A 1 96 ? -9.195 20.719 6.324 1 98.12 96 GLY A N 1
ATOM 767 C CA . GLY A 1 96 ? -9.711 20.656 7.68 1 98.12 96 GLY A CA 1
ATOM 768 C C . GLY A 1 96 ? -9.852 19.234 8.195 1 98.12 96 GLY A C 1
ATOM 769 O O . GLY A 1 96 ? -10.328 19.016 9.312 1 98.12 96 GLY A O 1
ATOM 770 N N . ALA A 1 97 ? -9.461 18.25 7.387 1 98.44 97 ALA A N 1
ATOM 771 C CA . ALA A 1 97 ? -9.578 16.859 7.812 1 98.44 97 ALA A CA 1
ATOM 772 C C . ALA A 1 97 ? -8.539 16.531 8.883 1 98.44 97 ALA A C 1
ATOM 774 O O . ALA A 1 97 ? -8.82 15.789 9.82 1 98.44 97 ALA A O 1
ATOM 775 N N . THR A 1 98 ? -7.316 17.062 8.734 1 98.75 98 THR A N 1
ATOM 776 C CA . THR A 1 98 ? -6.305 16.891 9.766 1 98.75 98 THR A CA 1
ATOM 777 C C . THR A 1 98 ? -6.75 17.547 11.07 1 98.75 98 THR A C 1
ATOM 779 O O . THR A 1 98 ? -6.629 16.938 12.141 1 98.75 98 THR A O 1
ATOM 782 N N . LEU A 1 99 ? -7.301 18.734 10.93 1 98.75 99 LEU A N 1
ATOM 783 C CA . LEU A 1 99 ? -7.859 19.453 12.078 1 98.75 99 LEU A CA 1
ATOM 784 C C . LEU A 1 99 ? -8.945 18.625 12.758 1 98.75 99 LEU A C 1
ATOM 786 O O . LEU A 1 99 ? -8.945 18.484 13.984 1 98.75 99 LEU A O 1
ATOM 790 N N . ARG A 1 100 ? -9.812 18.016 11.984 1 98.62 100 ARG A N 1
ATOM 791 C CA . ARG A 1 100 ? -10.891 17.156 12.461 1 98.62 100 ARG A CA 1
ATOM 792 C C . ARG A 1 100 ? -10.336 15.984 13.273 1 98.62 100 ARG A C 1
ATOM 794 O O . ARG A 1 100 ? -10.82 15.703 14.375 1 98.62 100 ARG A O 1
ATOM 801 N N . GLU A 1 101 ? -9.305 15.32 12.789 1 98.81 101 GLU A N 1
ATOM 802 C CA . GLU A 1 101 ? -8.742 14.156 13.469 1 98.81 101 GLU A CA 1
ATOM 803 C C . GLU A 1 101 ? -8.109 14.547 14.797 1 98.81 101 GLU A C 1
ATOM 805 O O . GLU A 1 101 ? -8.242 13.828 15.789 1 98.81 101 GLU A O 1
ATOM 810 N N . VAL A 1 102 ? -7.426 15.727 14.805 1 98.88 102 VAL A N 1
ATOM 811 C CA . VAL A 1 102 ? -6.789 16.203 16.031 1 98.88 102 VAL A CA 1
ATOM 812 C C . VAL A 1 102 ? -7.852 16.469 17.094 1 98.88 102 VAL A C 1
ATOM 814 O O . VAL A 1 102 ? -7.684 16.109 18.25 1 98.88 102 VAL A O 1
ATOM 817 N N . LEU A 1 103 ? -8.961 17.031 16.688 1 98.62 103 LEU A N 1
ATOM 818 C CA . LEU A 1 103 ? -10.008 17.469 17.594 1 98.62 103 LEU A CA 1
ATOM 819 C C . LEU A 1 103 ? -10.766 16.281 18.172 1 98.62 103 LEU A C 1
ATOM 821 O O . LEU A 1 103 ? -11.547 16.422 19.125 1 98.62 103 LEU A O 1
ATOM 825 N N . ARG A 1 104 ? -10.523 15.078 17.672 1 98.56 104 ARG A N 1
ATOM 826 C CA . ARG A 1 104 ? -11.109 13.875 18.25 1 98.56 104 ARG A CA 1
ATOM 827 C C . ARG A 1 104 ? -10.508 13.594 19.625 1 98.56 104 ARG A C 1
ATOM 829 O O . ARG A 1 104 ? -11.086 12.844 20.422 1 98.56 104 ARG A O 1
ATOM 836 N N . TRP A 1 105 ? -9.352 14.094 19.875 1 98.75 105 TRP A N 1
ATOM 837 C CA . TRP A 1 105 ? -8.656 13.852 21.141 1 98.75 105 TRP A CA 1
ATOM 838 C C . TRP A 1 105 ? -9.164 14.789 22.234 1 98.75 105 TRP A C 1
ATOM 840 O O . TRP A 1 105 ? -9.055 16.016 22.094 1 98.75 105 TRP A O 1
ATOM 850 N N . ARG A 1 106 ? -9.617 14.273 23.328 1 98.12 106 ARG A N 1
ATOM 851 C CA . ARG A 1 106 ? -10.273 15.023 24.391 1 98.12 106 ARG A CA 1
ATOM 852 C C . ARG A 1 106 ? -9.281 15.938 25.109 1 98.12 106 ARG A C 1
ATOM 854 O O . ARG A 1 106 ? -9.664 17 25.609 1 98.12 106 ARG A O 1
ATOM 861 N N . SER A 1 107 ? -8.086 15.523 25.078 1 98.44 107 SER A N 1
ATOM 862 C CA . SER A 1 107 ? -7.07 16.25 25.828 1 98.44 107 SER A CA 1
ATOM 863 C C . SER A 1 107 ? -6.688 17.547 25.125 1 98.44 107 SER A C 1
ATOM 865 O O . SER A 1 107 ? -6.066 18.438 25.734 1 98.44 107 SER A O 1
ATOM 867 N N . VAL A 1 108 ? -6.996 17.688 23.844 1 98.75 108 VAL A N 1
ATOM 868 C CA . VAL A 1 108 ? -6.57 18.844 23.062 1 98.75 108 VAL A CA 1
ATOM 869 C C . VAL A 1 108 ? -7.316 20.094 23.531 1 98.75 108 VAL A C 1
ATOM 871 O O . VAL A 1 108 ? -8.547 20.109 23.562 1 98.75 108 VAL A O 1
ATOM 874 N N . GLU A 1 109 ? -6.527 21.047 23.891 1 98.69 109 GLU A N 1
ATOM 875 C CA . GLU A 1 109 ? -7.07 22.328 24.344 1 98.69 109 GLU A CA 1
ATOM 876 C C . GLU A 1 109 ? -6.953 23.406 23.266 1 98.69 109 GLU A C 1
ATOM 878 O O . GLU A 1 109 ? -7.734 24.359 23.234 1 98.69 109 GLU A O 1
ATOM 883 N N . GLN A 1 110 ? -5.926 23.219 22.438 1 98.69 110 GLN A N 1
ATOM 884 C CA . GLN A 1 110 ? -5.672 24.156 21.344 1 98.69 110 GLN A CA 1
ATOM 885 C C . GLN A 1 110 ? -5.066 23.453 20.141 1 98.69 110 GLN A C 1
ATOM 887 O O . GLN A 1 110 ? -4.121 22.672 20.281 1 98.69 110 GLN A O 1
ATOM 892 N N . VAL A 1 111 ? -5.602 23.703 19.062 1 98.75 111 VAL A N 1
ATOM 893 C CA . VAL A 1 111 ? -5.008 23.297 17.797 1 98.75 111 VAL A CA 1
ATOM 894 C C . VAL A 1 111 ? -4.934 24.484 16.844 1 98.75 111 VAL A C 1
ATOM 896 O O . VAL A 1 111 ? -5.938 25.156 16.609 1 98.75 111 VAL A O 1
ATOM 899 N N . VAL A 1 112 ? -3.752 24.781 16.391 1 98.81 112 VAL A N 1
ATOM 900 C CA . VAL A 1 112 ? -3.525 25.844 15.422 1 98.81 112 VAL A CA 1
ATOM 901 C C . VAL A 1 112 ? -3.193 25.234 14.062 1 98.81 112 VAL A C 1
ATOM 903 O O . VAL A 1 112 ? -2.281 24.406 13.953 1 98.81 112 VAL A O 1
ATOM 906 N N . MET A 1 113 ? -3.973 25.531 13.094 1 98.69 113 MET A N 1
ATOM 907 C CA . MET A 1 113 ? -3.703 25.156 11.711 1 98.69 113 MET A CA 1
ATOM 908 C C . MET A 1 113 ? -3.195 26.359 10.914 1 98.69 113 MET A C 1
ATOM 910 O O . MET A 1 113 ? -3.889 27.359 10.797 1 98.69 113 MET A O 1
ATOM 914 N N . VAL A 1 114 ? -2.025 26.266 10.398 1 97.94 114 VAL A N 1
ATOM 915 C CA . VAL A 1 114 ? -1.403 27.344 9.641 1 97.94 114 VAL A CA 1
ATOM 916 C C . VAL A 1 114 ? -1.397 27 8.156 1 97.94 114 VAL A C 1
ATOM 918 O O . VAL A 1 114 ? -0.881 25.953 7.758 1 97.94 114 VAL A O 1
ATOM 921 N N . ASP A 1 115 ? -1.967 27.797 7.387 1 96.62 115 ASP A N 1
ATOM 922 C CA . ASP A 1 115 ? -1.977 27.625 5.938 1 96.62 115 ASP A CA 1
ATOM 923 C C . ASP A 1 115 ? -1.669 28.953 5.234 1 96.62 115 ASP A C 1
ATOM 925 O O . ASP A 1 115 ? -2.137 30.016 5.656 1 96.62 115 ASP A O 1
ATOM 929 N N . ILE A 1 116 ? -0.929 28.844 4.188 1 94.38 116 ILE A N 1
ATOM 930 C CA . ILE A 1 116 ? -0.478 30.062 3.514 1 94.38 116 ILE A CA 1
ATOM 931 C C . ILE A 1 116 ? -1.596 30.609 2.625 1 94.38 116 ILE A C 1
ATOM 933 O O . ILE A 1 116 ? -1.636 31.797 2.328 1 94.38 116 ILE A O 1
ATOM 937 N N . ASP A 1 117 ? -2.504 29.781 2.201 1 96.06 117 ASP A N 1
ATOM 938 C CA . ASP A 1 117 ? -3.484 30.141 1.187 1 96.06 117 ASP A CA 1
ATOM 939 C C . ASP A 1 117 ? -4.895 30.188 1.774 1 96.06 117 ASP A C 1
ATOM 941 O O . ASP A 1 117 ? -5.625 29.203 1.715 1 96.06 117 ASP A O 1
ATOM 945 N N . GLY A 1 118 ? -5.266 31.359 2.225 1 97.56 118 GLY A N 1
ATOM 946 C CA . GLY A 1 118 ? -6.57 31.547 2.838 1 97.56 118 GLY A CA 1
ATOM 947 C C . GLY A 1 118 ? -7.723 31.281 1.89 1 97.56 118 GLY A C 1
ATOM 948 O O . GLY A 1 118 ? -8.789 30.844 2.316 1 97.56 118 GLY A O 1
ATOM 949 N N . GLU A 1 119 ? -7.508 31.516 0.637 1 97.75 119 GLU A N 1
ATOM 950 C CA . GLU A 1 119 ? -8.555 31.266 -0.353 1 97.75 119 GLU A CA 1
ATOM 951 C C . GLU A 1 119 ? -8.859 29.781 -0.464 1 97.75 119 GLU A C 1
ATOM 953 O O . GLU A 1 119 ? -10.023 29.391 -0.63 1 97.75 119 GLU A O 1
ATOM 958 N N . VAL A 1 120 ? -7.828 28.953 -0.394 1 97.25 120 VAL A N 1
ATOM 959 C CA . VAL A 1 120 ? -8.031 27.5 -0.442 1 97.25 120 VAL A CA 1
ATOM 960 C C . VAL A 1 120 ? -8.789 27.047 0.801 1 97.25 120 VAL A C 1
ATOM 962 O O . VAL A 1 120 ? -9.727 26.25 0.706 1 97.25 120 VAL A O 1
ATOM 965 N N . VAL A 1 121 ? -8.453 27.578 1.938 1 98.06 121 VAL A N 1
ATOM 966 C CA . VAL A 1 121 ? -9.109 27.219 3.191 1 98.06 121 VAL A CA 1
ATOM 967 C C . VAL A 1 121 ? -10.594 27.562 3.117 1 98.06 121 VAL A C 1
ATOM 969 O O . VAL A 1 121 ? -11.445 26.734 3.457 1 98.06 121 VAL A O 1
ATOM 972 N N . GLU A 1 122 ? -10.898 28.734 2.648 1 98 122 GLU A N 1
ATOM 973 C CA . GLU A 1 122 ? -12.281 29.188 2.564 1 98 122 GLU A CA 1
ATOM 974 C C . GLU A 1 122 ? -13.078 28.328 1.581 1 98 122 GLU A C 1
ATOM 976 O O . GLU A 1 122 ? -14.242 28.016 1.829 1 98 122 GLU A O 1
ATOM 981 N N . ALA A 1 123 ? -12.453 28.062 0.473 1 98.19 123 ALA A N 1
ATOM 982 C CA . ALA A 1 123 ? -13.125 27.219 -0.51 1 98.19 123 ALA A CA 1
ATOM 983 C C . ALA A 1 123 ? -13.414 25.828 0.069 1 98.19 123 ALA A C 1
ATOM 985 O O . ALA A 1 123 ? -14.492 25.281 -0.159 1 98.19 123 ALA A O 1
ATOM 986 N N . CYS A 1 124 ? -12.445 25.281 0.793 1 98.19 124 CYS A N 1
ATOM 987 C CA . CYS A 1 124 ? -12.633 23.969 1.41 1 98.19 124 CYS A CA 1
ATOM 988 C C . CYS A 1 124 ? -13.719 24.016 2.48 1 98.19 124 CYS A C 1
ATOM 990 O O . CYS A 1 124 ? -14.516 23.094 2.607 1 98.19 124 CYS A O 1
ATOM 992 N N . ARG A 1 125 ? -13.773 25.078 3.248 1 98 125 ARG A N 1
ATOM 993 C CA . ARG A 1 125 ? -14.82 25.266 4.246 1 98 125 ARG A CA 1
ATOM 994 C C . ARG A 1 125 ? -16.203 25.234 3.607 1 98 125 ARG A C 1
ATOM 996 O O . ARG A 1 125 ? -17.125 24.625 4.148 1 98 125 ARG A O 1
ATOM 1003 N N . GLU A 1 126 ? -16.297 25.781 2.484 1 98.19 126 GLU A N 1
ATOM 1004 C CA . GLU A 1 126 ? -17.578 25.906 1.804 1 98.19 126 GLU A CA 1
ATOM 1005 C C . GLU A 1 126 ? -17.953 24.609 1.101 1 98.19 126 GLU A C 1
ATOM 1007 O O . GLU A 1 126 ? -19.109 24.172 1.18 1 98.19 126 GLU A O 1
ATOM 1012 N N . HIS A 1 127 ? -17 23.953 0.472 1 98.31 127 HIS A N 1
ATOM 1013 C CA . HIS A 1 127 ? -17.375 22.938 -0.51 1 98.31 127 HIS A CA 1
ATOM 1014 C C . HIS A 1 127 ? -17.062 21.531 -0.001 1 98.31 127 HIS A C 1
ATOM 1016 O O . HIS A 1 127 ? -17.484 20.547 -0.589 1 98.31 127 HIS A O 1
ATOM 1022 N N . LEU A 1 128 ? -16.297 21.406 1.109 1 98.38 128 LEU A N 1
ATOM 1023 C CA . LEU A 1 128 ? -15.883 20.094 1.57 1 98.38 128 LEU A CA 1
ATOM 1024 C C . LEU A 1 128 ? -16.266 19.875 3.031 1 98.38 128 LEU A C 1
ATOM 1026 O O . LEU A 1 128 ? -15.422 19.516 3.852 1 98.38 128 LEU A O 1
ATOM 1030 N N . PRO A 1 129 ? -17.516 20.062 3.34 1 98.12 129 PRO A N 1
ATOM 1031 C CA . PRO A 1 129 ? -17.938 19.828 4.723 1 98.12 129 PRO A CA 1
ATOM 1032 C C . PRO A 1 129 ? -17.734 18.391 5.172 1 98.12 129 PRO A C 1
ATOM 1034 O O . PRO A 1 129 ? -17.531 18.125 6.363 1 98.12 129 PRO A O 1
ATOM 1037 N N . GLU A 1 130 ? -17.719 17.422 4.215 1 97.31 130 GLU A N 1
ATOM 1038 C CA . GLU A 1 130 ? -17.5 16 4.527 1 97.31 130 GLU A CA 1
ATOM 1039 C C . GLU A 1 130 ? -16.109 15.781 5.086 1 97.31 130 GLU A C 1
ATOM 1041 O O . GLU A 1 130 ? -15.867 14.812 5.816 1 97.31 130 GLU A O 1
ATOM 1046 N N . MET A 1 131 ? -15.211 16.719 4.793 1 96.81 131 MET A N 1
ATOM 1047 C CA . MET A 1 131 ? -13.82 16.578 5.211 1 96.81 131 MET A CA 1
ATOM 1048 C C . MET A 1 131 ? -13.602 17.188 6.594 1 96.81 131 MET A C 1
ATOM 1050 O O . MET A 1 131 ? -13.148 16.5 7.512 1 96.81 131 MET A O 1
ATOM 1054 N N . HIS A 1 132 ? -14.039 18.438 6.77 1 97.94 132 HIS A N 1
ATOM 1055 C CA . HIS A 1 132 ? -13.727 19.125 8.016 1 97.94 132 HIS A CA 1
ATOM 1056 C C . HIS A 1 132 ? -14.758 18.812 9.094 1 97.94 132 HIS A C 1
ATOM 1058 O O . HIS A 1 132 ? -14.461 18.891 10.289 1 97.94 132 HIS A O 1
ATOM 1064 N N . GLN A 1 133 ? -15.992 18.484 8.648 1 97.38 133 GLN A N 1
ATOM 1065 C CA . GLN A 1 133 ? -17.047 18.078 9.562 1 97.38 133 GLN A CA 1
ATOM 1066 C C . GLN A 1 133 ? -17.172 19.047 10.742 1 97.38 133 GLN A C 1
ATOM 1068 O O . GLN A 1 133 ? -17.219 18.625 11.898 1 97.38 133 GLN A O 1
ATOM 1073 N N . GLY A 1 134 ? -17.031 20.328 10.477 1 97.12 134 GLY A N 1
ATOM 1074 C CA . GLY A 1 134 ? -17.25 21.375 11.469 1 97.12 134 GLY A CA 1
ATOM 1075 C C . GLY A 1 134 ? -16.016 21.703 12.281 1 97.12 134 GLY A C 1
ATOM 1076 O O . GLY A 1 134 ? -16.062 22.516 13.203 1 97.12 134 GLY A O 1
ATOM 1077 N N . SER A 1 135 ? -14.883 21.125 11.891 1 98 135 SER A N 1
ATOM 1078 C CA . SER A 1 135 ? -13.656 21.312 12.664 1 98 135 SER A CA 1
ATOM 1079 C C . SER A 1 135 ? -13.234 22.766 12.695 1 98 135 SER A C 1
ATOM 1081 O O . SER A 1 135 ? -12.703 23.25 13.695 1 98 135 SER A O 1
ATOM 1083 N N . PHE A 1 136 ? -13.547 23.531 11.711 1 97.94 136 PHE A N 1
ATOM 1084 C CA . PHE A 1 136 ? -13.164 24.938 11.625 1 97.94 136 PHE A CA 1
ATOM 1085 C C . PHE A 1 136 ? -13.898 25.766 12.672 1 97.94 136 PHE A C 1
ATOM 1087 O O . PHE A 1 136 ? -13.445 26.844 13.047 1 97.94 136 PHE A O 1
ATOM 1094 N N . ALA A 1 137 ? -14.977 25.25 13.148 1 97.5 137 ALA A N 1
ATOM 1095 C CA . ALA A 1 137 ? -15.828 26.016 14.062 1 97.5 137 ALA A CA 1
ATOM 1096 C C . ALA A 1 137 ? -15.602 25.594 15.508 1 97.5 137 ALA A C 1
ATOM 1098 O O . ALA A 1 137 ? -16.172 26.172 16.438 1 97.5 137 ALA A O 1
ATOM 1099 N N . ASP A 1 138 ? -14.844 24.531 15.719 1 98 138 ASP A N 1
ATOM 1100 C CA . ASP A 1 138 ? -14.539 24.094 17.078 1 98 138 ASP A CA 1
ATOM 1101 C C . ASP A 1 138 ? -13.82 25.188 17.859 1 98 138 ASP A C 1
ATOM 1103 O O . ASP A 1 138 ? -12.883 25.812 17.344 1 98 138 ASP A O 1
ATOM 1107 N N . PRO A 1 139 ? -14.195 25.5 19.078 1 98.25 139 PRO A N 1
ATOM 1108 C CA . PRO A 1 139 ? -13.594 26.609 19.844 1 98.25 139 PRO A CA 1
ATOM 1109 C C . PRO A 1 139 ? -12.117 26.375 20.156 1 98.25 139 PRO A C 1
ATOM 1111 O O . PRO A 1 139 ? -11.398 27.328 20.484 1 98.25 139 PRO A O 1
ATOM 1114 N N . ARG A 1 140 ? -11.656 25.141 20.094 1 98.38 140 ARG A N 1
ATOM 1115 C CA . ARG A 1 140 ? -10.258 24.828 20.344 1 98.38 140 ARG A CA 1
ATOM 1116 C C . ARG A 1 140 ? -9.398 25.109 19.109 1 98.38 140 ARG A C 1
ATOM 1118 O O . ARG A 1 140 ? -8.172 25.156 19.203 1 98.38 140 ARG A O 1
ATOM 1125 N N . ALA A 1 141 ? -10.047 25.297 17.969 1 98.62 141 ALA A N 1
ATOM 1126 C CA . ALA A 1 141 ? -9.352 25.406 16.688 1 98.62 141 ALA A CA 1
ATOM 1127 C C . ALA A 1 141 ? -9.047 26.859 16.344 1 98.62 141 ALA A C 1
ATOM 1129 O O . ALA A 1 141 ? -9.898 27.734 16.531 1 98.62 141 ALA A O 1
ATOM 1130 N N . GLU A 1 142 ? -7.902 27.125 15.961 1 98.38 142 GLU A N 1
ATOM 1131 C CA . GLU A 1 142 ? -7.492 28.406 15.406 1 98.38 142 GLU A CA 1
ATOM 1132 C C . GLU A 1 142 ? -6.859 28.234 14.031 1 98.38 142 GLU A C 1
ATOM 1134 O O . GLU A 1 142 ? -5.891 27.484 13.875 1 98.38 142 GLU A O 1
ATOM 1139 N N . VAL A 1 143 ? -7.449 28.875 13.047 1 98.31 143 VAL A N 1
ATOM 1140 C CA . VAL A 1 143 ? -6.887 28.875 11.703 1 98.31 143 VAL A CA 1
ATOM 1141 C C . VAL A 1 143 ? -6.117 30.172 11.453 1 98.31 143 VAL A C 1
ATOM 1143 O O . VAL A 1 143 ? -6.684 31.266 11.547 1 98.31 143 VAL A O 1
ATOM 1146 N N . VAL A 1 144 ? -4.871 30.047 11.164 1 98.31 144 VAL A N 1
ATOM 1147 C CA . VAL A 1 144 ? -4.004 31.203 10.914 1 98.31 144 VAL A CA 1
ATOM 1148 C C . VAL A 1 144 ? -3.531 31.172 9.461 1 98.31 144 VAL A C 1
ATOM 1150 O O . VAL A 1 144 ? -2.932 30.203 9.008 1 98.31 144 VAL A O 1
ATOM 1153 N N . ILE A 1 145 ? -3.807 32.25 8.719 1 97.88 145 ILE A N 1
ATOM 1154 C CA . ILE A 1 145 ? -3.307 32.375 7.355 1 97.88 145 ILE A CA 1
ATOM 1155 C C . ILE A 1 145 ? -1.926 33 7.371 1 97.88 145 ILE A C 1
ATOM 1157 O O . ILE A 1 145 ? -1.808 34.219 7.559 1 97.88 145 ILE A O 1
ATOM 1161 N N . ALA A 1 146 ? -0.916 32.219 7.227 1 96.38 146 ALA A N 1
ATOM 1162 C CA . ALA A 1 146 ? 0.468 32.656 7.301 1 96.38 146 ALA A CA 1
ATOM 1163 C C . ALA A 1 146 ? 1.421 31.641 6.699 1 96.38 146 ALA A C 1
ATOM 1165 O O . ALA A 1 146 ? 1.017 30.516 6.391 1 96.38 146 ALA A O 1
ATOM 1166 N N . ASP A 1 147 ? 2.578 32.094 6.484 1 94.56 147 ASP A N 1
ATOM 1167 C CA . ASP A 1 147 ? 3.66 31.203 6.121 1 94.56 147 ASP A CA 1
ATOM 1168 C C . ASP A 1 147 ? 4.062 30.312 7.301 1 94.56 147 ASP A C 1
ATOM 1170 O O . ASP A 1 147 ? 4.293 30.828 8.406 1 94.56 147 ASP A O 1
ATOM 1174 N N . ALA A 1 148 ? 4.098 29 7.031 1 93.88 148 ALA A N 1
ATOM 1175 C CA . ALA A 1 148 ? 4.367 28.047 8.102 1 93.88 148 ALA A CA 1
ATOM 1176 C C . ALA A 1 148 ? 5.723 28.312 8.75 1 93.88 148 ALA A C 1
ATOM 1178 O O . ALA A 1 148 ? 5.867 28.188 9.969 1 93.88 148 ALA A O 1
ATOM 1179 N N . LEU A 1 149 ? 6.742 28.641 7.93 1 93.38 149 LEU A N 1
ATOM 1180 C CA . LEU A 1 149 ? 8.078 28.906 8.461 1 93.38 149 LEU A CA 1
ATOM 1181 C C . LEU A 1 149 ? 8.086 30.141 9.352 1 93.38 149 LEU A C 1
ATOM 1183 O O . LEU A 1 149 ? 8.695 30.141 10.422 1 93.38 149 LEU A O 1
ATOM 1187 N N . ASP A 1 150 ? 7.469 31.141 8.875 1 94.88 150 ASP A N 1
ATOM 1188 C CA . ASP A 1 150 ? 7.383 32.375 9.641 1 94.88 150 ASP A CA 1
ATOM 1189 C C . ASP A 1 150 ? 6.633 32.188 10.953 1 94.88 150 ASP A C 1
ATOM 1191 O O . ASP A 1 150 ? 7.059 32.656 12 1 94.88 150 ASP A O 1
ATOM 1195 N N . PHE A 1 151 ? 5.547 31.484 10.844 1 96.69 151 PHE A N 1
ATOM 1196 C CA . PHE A 1 151 ? 4.758 31.219 12.047 1 96.69 151 PHE A CA 1
ATOM 1197 C C . PHE A 1 151 ? 5.574 30.453 13.078 1 96.69 151 PHE A C 1
ATOM 1199 O O . PHE A 1 151 ? 5.57 30.797 14.258 1 96.69 151 PHE A O 1
ATOM 1206 N N . LEU A 1 152 ? 6.207 29.391 12.648 1 95.94 152 LEU A N 1
ATOM 1207 C CA . LEU A 1 152 ? 7.008 28.562 13.547 1 95.94 152 LEU A CA 1
ATOM 1208 C C . LEU A 1 152 ? 8.102 29.391 14.219 1 95.94 152 LEU A C 1
ATOM 1210 O O . LEU A 1 152 ? 8.422 29.172 15.383 1 95.94 152 LEU A O 1
ATOM 1214 N N . GLY A 1 153 ? 8.672 30.312 13.461 1 95.25 153 GLY A N 1
ATOM 1215 C CA . GLY A 1 153 ? 9.711 31.172 14.008 1 95.25 153 GLY A CA 1
ATOM 1216 C C . GLY A 1 153 ? 9.219 32.062 15.125 1 95.25 153 GLY A C 1
ATOM 1217 O O . GLY A 1 153 ? 9.992 32.469 15.992 1 95.25 153 GLY A O 1
ATOM 1218 N N . GLN A 1 154 ? 7.969 32.25 15.18 1 95.69 154 GLN A N 1
ATOM 1219 C CA . GLN A 1 154 ? 7.418 33.219 16.109 1 95.69 154 GLN A CA 1
ATOM 1220 C C . GLN A 1 154 ? 6.641 32.531 17.234 1 95.69 154 GLN A C 1
ATOM 1222 O O . GLN A 1 154 ? 6.25 33.156 18.219 1 95.69 154 GLN A O 1
ATOM 1227 N N . THR A 1 155 ? 6.438 31.297 17.078 1 95.19 155 THR A N 1
ATOM 1228 C CA . THR A 1 155 ? 5.641 30.594 18.078 1 95.19 155 THR A CA 1
ATOM 1229 C C . THR A 1 155 ? 6.508 30.141 19.234 1 95.19 155 THR A C 1
ATOM 1231 O O . THR A 1 155 ? 7.73 30.031 19.109 1 95.19 155 THR A O 1
ATOM 1234 N N . GLU A 1 156 ? 5.953 29.906 20.422 1 95.31 156 GLU A N 1
ATOM 1235 C CA . GLU A 1 156 ? 6.633 29.453 21.641 1 95.31 156 GLU A CA 1
ATOM 1236 C C . GLU A 1 156 ? 6.859 27.953 21.609 1 95.31 156 GLU A C 1
ATOM 1238 O O . GLU A 1 156 ? 6.188 27.234 20.859 1 95.31 156 GLU A O 1
ATOM 1243 N N . PRO A 1 157 ? 7.844 27.406 22.344 1 95.06 157 PRO A N 1
ATOM 1244 C CA . PRO A 1 157 ? 8.117 25.969 22.438 1 95.06 157 PRO A CA 1
ATOM 1245 C C . PRO A 1 157 ? 7.133 25.25 23.359 1 95.06 157 PRO A C 1
ATOM 1247 O O . PRO A 1 157 ? 7.539 24.688 24.375 1 95.06 157 PRO A O 1
ATOM 1250 N N . ILE A 1 158 ? 5.875 25.172 22.938 1 96.44 158 ILE A N 1
ATOM 1251 C CA . ILE A 1 158 ? 4.824 24.719 23.828 1 96.44 158 ILE A CA 1
ATOM 1252 C C . ILE A 1 158 ? 4.082 23.531 23.203 1 96.44 158 ILE A C 1
ATOM 1254 O O . ILE A 1 158 ? 3.125 23.016 23.797 1 96.44 158 ILE A O 1
ATOM 1258 N N . TRP A 1 159 ? 4.523 23.125 22.047 1 98.81 159 TRP A N 1
ATOM 1259 C CA . TRP A 1 159 ? 3.695 22.203 21.266 1 98.81 159 TRP A CA 1
ATOM 1260 C C . TRP A 1 159 ? 3.959 20.766 21.688 1 98.81 159 TRP A C 1
ATOM 1262 O O . TRP A 1 159 ? 5.113 20.328 21.766 1 98.81 159 TRP A O 1
ATOM 1272 N N . ASP A 1 160 ? 2.885 20.016 21.906 1 98.88 160 ASP A N 1
ATOM 1273 C CA . ASP A 1 160 ? 2.973 18.594 22.188 1 98.88 160 ASP A CA 1
ATOM 1274 C C . ASP A 1 160 ? 3.123 17.781 20.906 1 98.88 160 ASP A C 1
ATOM 1276 O O . ASP A 1 160 ? 3.705 16.703 20.906 1 98.88 160 ASP A O 1
ATOM 1280 N N . ALA A 1 161 ? 2.561 18.312 19.875 1 98.88 161 ALA A N 1
ATOM 1281 C CA . ALA A 1 161 ? 2.73 17.703 18.547 1 98.88 161 ALA A CA 1
ATOM 1282 C C . ALA A 1 161 ? 2.729 18.766 17.453 1 98.88 161 ALA A C 1
ATOM 1284 O O . ALA A 1 161 ? 1.986 19.75 17.531 1 98.88 161 ALA A O 1
ATOM 1285 N N . ILE A 1 162 ? 3.559 18.578 16.5 1 98.94 162 ILE A N 1
ATOM 1286 C CA . ILE A 1 162 ? 3.566 19.344 15.266 1 98.94 162 ILE A CA 1
ATOM 1287 C C . ILE A 1 162 ? 3.377 18.422 14.07 1 98.94 162 ILE A C 1
ATOM 1289 O O . ILE A 1 162 ? 4.117 17.438 13.914 1 98.94 162 ILE A O 1
ATOM 1293 N N . LEU A 1 163 ? 2.365 18.656 13.281 1 98.81 163 LEU A N 1
ATOM 1294 C CA . LEU A 1 163 ? 1.999 17.828 12.133 1 98.81 163 LEU A CA 1
ATOM 1295 C C . LEU A 1 163 ? 2.25 18.578 10.828 1 98.81 163 LEU A C 1
ATOM 1297 O O . LEU A 1 163 ? 1.653 19.625 10.586 1 98.81 163 LEU A O 1
ATOM 1301 N N . SER A 1 164 ? 3.131 18.062 10.047 1 98 164 SER A N 1
ATOM 1302 C CA . SER A 1 164 ? 3.408 18.656 8.742 1 98 164 SER A CA 1
ATOM 1303 C C . SER A 1 164 ? 2.529 18.031 7.656 1 98 164 SER A C 1
ATOM 1305 O O . SER A 1 164 ? 2.869 16.984 7.094 1 98 164 SER A O 1
ATOM 1307 N N . ASP A 1 165 ? 1.483 18.656 7.375 1 95.88 165 ASP A N 1
ATOM 1308 C CA . ASP A 1 165 ? 0.505 18.266 6.363 1 95.88 165 ASP A CA 1
ATOM 1309 C C . ASP A 1 165 ? 0.695 19.062 5.074 1 95.88 165 ASP A C 1
ATOM 1311 O O . ASP A 1 165 ? -0.246 19.688 4.582 1 95.88 165 ASP A O 1
ATOM 1315 N N . LEU A 1 166 ? 1.907 18.969 4.605 1 88.75 166 LEU A N 1
ATOM 1316 C CA . LEU A 1 166 ? 2.334 19.766 3.457 1 88.75 166 LEU A CA 1
ATOM 1317 C C . LEU A 1 166 ? 2.566 18.875 2.24 1 88.75 166 LEU A C 1
ATOM 1319 O O . LEU A 1 166 ? 2.82 17.672 2.383 1 88.75 166 LEU A O 1
ATOM 1323 N N . SER A 1 167 ? 2.391 19.469 1.124 1 78.38 167 SER A N 1
ATOM 1324 C CA . SER A 1 167 ? 2.66 18.75 -0.12 1 78.38 167 SER A CA 1
ATOM 1325 C C . SER A 1 167 ? 4.156 18.594 -0.354 1 78.38 167 SER A C 1
ATOM 1327 O O . SER A 1 167 ? 4.969 19.188 0.36 1 78.38 167 SER A O 1
ATOM 1329 N N . ASP A 1 168 ? 4.449 17.734 -1.3 1 74.5 168 ASP A N 1
ATOM 1330 C CA . ASP A 1 168 ? 5.84 17.422 -1.633 1 74.5 168 ASP A CA 1
ATOM 1331 C C . ASP A 1 168 ? 6.59 18.688 -2.051 1 74.5 168 ASP A C 1
ATOM 1333 O O . ASP A 1 168 ? 5.988 19.641 -2.547 1 74.5 168 ASP A O 1
ATOM 1337 N N . PRO A 1 169 ? 7.82 18.641 -1.725 1 68.06 169 PRO A N 1
ATOM 1338 C CA . PRO A 1 169 ? 8.633 19.781 -2.131 1 68.06 169 PRO A CA 1
ATOM 1339 C C . PRO A 1 169 ? 8.664 19.969 -3.646 1 68.06 169 PRO A C 1
ATOM 1341 O O . PRO A 1 169 ? 8.719 19 -4.395 1 68.06 169 PRO A O 1
ATOM 1344 N N . VAL A 1 170 ? 8.133 21.062 -3.977 1 60.38 170 VAL A N 1
ATOM 1345 C CA . VAL A 1 170 ? 8.219 21.359 -5.402 1 60.38 170 VAL A CA 1
ATOM 1346 C C . VAL A 1 170 ? 9.461 22.219 -5.68 1 60.38 170 VAL A C 1
ATOM 1348 O O . VAL A 1 170 ? 9.805 23.094 -4.891 1 60.38 170 VAL A O 1
ATOM 1351 N N . GLU A 1 171 ? 10.312 21.828 -6.637 1 51.28 171 GLU A N 1
ATOM 1352 C CA . GLU A 1 171 ? 11.586 22.469 -6.957 1 51.28 171 GLU A CA 1
ATOM 1353 C C . GLU A 1 171 ? 11.469 23.984 -6.898 1 51.28 171 GLU A C 1
ATOM 1355 O O . GLU A 1 171 ? 12.367 24.672 -6.387 1 51.28 171 GLU A O 1
ATOM 1360 N N . ALA A 1 172 ? 10.461 24.469 -7.492 1 51 172 ALA A N 1
ATOM 1361 C CA . ALA A 1 172 ? 10.523 25.906 -7.75 1 51 172 ALA A CA 1
ATOM 1362 C C . ALA A 1 172 ? 9.758 26.688 -6.688 1 51 172 ALA A C 1
ATOM 1364 O O . ALA A 1 172 ? 9.75 27.922 -6.699 1 51 172 ALA A O 1
ATOM 1365 N N . GLY A 1 173 ? 9.352 25.859 -5.676 1 58.88 173 GLY A N 1
ATOM 1366 C CA . GLY A 1 173 ? 8.586 26.672 -4.75 1 58.88 173 GLY A CA 1
ATOM 1367 C C . GLY A 1 173 ? 9.203 26.75 -3.365 1 58.88 173 GLY A C 1
ATOM 1368 O O . GLY A 1 173 ? 10.125 26 -3.055 1 58.88 173 GLY A O 1
ATOM 1369 N N . PRO A 1 174 ? 8.992 27.781 -2.695 1 66.12 174 PRO A N 1
ATOM 1370 C CA . PRO A 1 174 ? 9.516 28.016 -1.344 1 66.12 174 PRO A CA 1
ATOM 1371 C C . PRO A 1 174 ? 9.211 26.844 -0.4 1 66.12 174 PRO A C 1
ATOM 1373 O O . PRO A 1 174 ? 9.773 26.781 0.696 1 66.12 174 PRO A O 1
ATOM 1376 N N . ALA A 1 175 ? 8.562 25.859 -0.884 1 78.88 175 ALA A N 1
ATOM 1377 C CA . ALA A 1 175 ? 8.102 24.781 -0.022 1 78.88 175 ALA A CA 1
ATOM 1378 C C . ALA A 1 175 ? 9.258 23.859 0.367 1 78.88 175 ALA A C 1
ATOM 1380 O O . ALA A 1 175 ? 9.195 23.172 1.381 1 78.88 175 ALA A O 1
ATOM 1381 N N . TYR A 1 176 ? 10.391 23.906 -0.364 1 83.12 176 TYR A N 1
ATOM 1382 C CA . TYR A 1 176 ? 11.508 23.016 -0.077 1 83.12 176 TYR A CA 1
ATOM 1383 C C . TYR A 1 176 ? 12.102 23.312 1.292 1 83.12 176 TYR A C 1
ATOM 1385 O O . TYR A 1 176 ? 12.656 22.422 1.943 1 83.12 176 TYR A O 1
ATOM 1393 N N . ARG A 1 177 ? 11.992 24.516 1.8 1 89.12 177 ARG A N 1
ATOM 1394 C CA . ARG A 1 177 ? 12.586 24.938 3.066 1 89.12 177 ARG A CA 1
ATOM 1395 C C . ARG A 1 177 ? 11.969 24.188 4.238 1 89.12 177 ARG A C 1
ATOM 1397 O O . ARG A 1 177 ? 12.602 24.031 5.289 1 89.12 177 ARG A O 1
ATOM 1404 N N . LEU A 1 178 ? 10.82 23.703 3.982 1 92.31 178 LEU A N 1
ATOM 1405 C CA . LEU A 1 178 ? 10.07 23.031 5.039 1 92.31 178 LEU A CA 1
ATOM 1406 C C . LEU A 1 178 ? 10.5 21.562 5.164 1 92.31 178 LEU A C 1
ATOM 1408 O O . LEU A 1 178 ? 9.914 20.812 5.941 1 92.31 178 LEU A O 1
ATOM 1412 N N . PHE A 1 179 ? 11.602 21.156 4.434 1 94.19 179 PHE A N 1
ATOM 1413 C CA . PHE A 1 179 ? 12.07 19.781 4.457 1 94.19 179 PHE A CA 1
ATOM 1414 C C . PHE A 1 179 ? 13.555 19.719 4.789 1 94.19 179 PHE A C 1
ATOM 1416 O O . PHE A 1 179 ? 14.188 18.656 4.676 1 94.19 179 PHE A O 1
ATOM 1423 N N . THR A 1 180 ? 14.117 20.828 5.246 1 95.56 180 THR A N 1
ATOM 1424 C CA . THR A 1 180 ? 15.562 20.922 5.473 1 95.56 180 THR A CA 1
ATOM 1425 C C . THR A 1 180 ? 15.898 20.641 6.934 1 95.56 180 THR A C 1
ATOM 1427 O O . THR A 1 180 ? 15.031 20.719 7.805 1 95.56 180 THR A O 1
ATOM 1430 N N . GLN A 1 181 ? 17.172 20.359 7.121 1 97.94 181 GLN A N 1
ATOM 1431 C CA . GLN A 1 181 ? 17.703 20.125 8.461 1 97.94 181 GLN A CA 1
ATOM 1432 C C . GLN A 1 181 ? 17.453 21.328 9.375 1 97.94 181 GLN A C 1
ATOM 1434 O O . GLN A 1 181 ? 17.094 21.156 10.539 1 97.94 181 GLN A O 1
ATOM 1439 N N . GLU A 1 182 ? 17.625 22.531 8.812 1 97.19 182 GLU A N 1
ATOM 1440 C CA . GLU A 1 182 ? 17.406 23.75 9.57 1 97.19 182 GLU A CA 1
ATOM 1441 C C . GLU A 1 182 ? 15.961 23.875 10.031 1 97.19 182 GLU A C 1
ATOM 1443 O O . GLU A 1 182 ? 15.695 24.219 11.188 1 97.19 182 GLU A O 1
ATOM 1448 N N . PHE A 1 183 ? 15.086 23.578 9.164 1 96.56 183 PHE A N 1
ATOM 1449 C CA . PHE A 1 183 ? 13.672 23.609 9.5 1 96.56 183 PHE A CA 1
ATOM 1450 C C . PHE A 1 183 ? 13.344 22.578 10.578 1 96.56 183 PHE A C 1
ATOM 1452 O O . PHE A 1 183 ? 12.641 22.891 11.547 1 96.56 183 PHE A O 1
ATOM 1459 N N . PHE A 1 184 ? 13.828 21.328 10.414 1 98.19 184 PHE A N 1
ATOM 1460 C CA . PHE A 1 184 ? 13.539 20.281 11.375 1 98.19 184 PHE A CA 1
ATOM 1461 C C . PHE A 1 184 ? 14.102 20.625 12.75 1 98.19 184 PHE A C 1
ATOM 1463 O O . PHE A 1 184 ? 13.5 20.281 13.773 1 98.19 184 PHE A O 1
ATOM 1470 N N . ARG A 1 185 ? 15.227 21.344 12.805 1 98.31 185 ARG A N 1
ATOM 1471 C CA . ARG A 1 185 ? 15.773 21.812 14.078 1 98.31 185 ARG A CA 1
ATOM 1472 C C . ARG A 1 185 ? 14.836 22.828 14.727 1 98.31 185 ARG A C 1
ATOM 1474 O O . ARG A 1 185 ? 14.664 22.812 15.953 1 98.31 185 ARG A O 1
ATOM 1481 N N . GLN A 1 186 ? 14.32 23.672 13.883 1 98.12 186 GLN A N 1
ATOM 1482 C CA . GLN A 1 186 ? 13.352 24.641 14.398 1 98.12 186 GLN A CA 1
ATOM 1483 C C . GLN A 1 186 ? 12.125 23.938 14.977 1 98.12 186 GLN A C 1
ATOM 1485 O O . GLN A 1 186 ? 11.648 24.297 16.047 1 98.12 186 GLN A O 1
ATOM 1490 N N . VAL A 1 187 ? 11.609 22.969 14.266 1 98.56 187 VAL A N 1
ATOM 1491 C CA . VAL A 1 187 ? 10.461 22.188 14.727 1 98.56 187 VAL A CA 1
ATOM 1492 C C . VAL A 1 187 ? 10.773 21.562 16.078 1 98.56 187 VAL A C 1
ATOM 1494 O O . VAL A 1 187 ? 9.984 21.688 17.031 1 98.56 187 VAL A O 1
ATOM 1497 N N . ARG A 1 188 ? 11.898 20.922 16.141 1 98.56 188 ARG A N 1
ATOM 1498 C CA . ARG A 1 188 ? 12.297 20.25 17.375 1 98.56 188 ARG A CA 1
ATOM 1499 C C . ARG A 1 188 ? 12.344 21.219 18.547 1 98.56 188 ARG A C 1
ATOM 1501 O O . ARG A 1 188 ? 11.922 20.891 19.656 1 98.56 188 ARG A O 1
ATOM 1508 N N . SER A 1 189 ? 12.805 22.469 18.281 1 98.25 189 SER A N 1
ATOM 1509 C CA . SER A 1 189 ? 12.977 23.469 19.328 1 98.25 189 SER A CA 1
ATOM 1510 C C . SER A 1 189 ? 11.625 23.953 19.844 1 98.25 189 SER A C 1
ATOM 1512 O O . SER A 1 189 ? 11.555 24.578 20.922 1 98.25 189 SER A O 1
ATOM 1514 N N . LYS A 1 190 ? 10.578 23.719 19.109 1 98.62 190 LYS A N 1
ATOM 1515 C CA . LYS A 1 190 ? 9.258 24.203 19.5 1 98.62 190 LYS A CA 1
ATOM 1516 C C . LYS A 1 190 ? 8.445 23.125 20.188 1 98.62 190 LYS A C 1
ATOM 1518 O O . LYS A 1 190 ? 7.375 23.391 20.734 1 98.62 190 LYS A O 1
ATOM 1523 N N . LEU A 1 191 ? 8.961 21.859 20.219 1 98.62 191 LEU A N 1
ATOM 1524 C CA . LEU A 1 191 ? 8.266 20.719 20.797 1 98.62 191 LEU A CA 1
ATOM 1525 C C . LEU A 1 191 ? 8.555 20.609 22.281 1 98.62 191 LEU A C 1
ATOM 1527 O O . LEU A 1 191 ? 9.68 20.844 22.734 1 98.62 191 LEU A O 1
ATOM 1531 N N . GLN A 1 192 ? 7.555 20.234 23.016 1 97.69 192 GLN A N 1
ATOM 1532 C CA . GLN A 1 192 ? 7.746 19.797 24.391 1 97.69 192 GLN A CA 1
ATOM 1533 C C . GLN A 1 192 ? 8.609 18.531 24.469 1 97.69 192 GLN A C 1
ATOM 1535 O O . GLN A 1 192 ? 8.812 17.859 23.453 1 97.69 192 GLN A O 1
ATOM 1540 N N . THR A 1 193 ? 9.047 18.172 25.641 1 96.12 193 THR A N 1
ATOM 1541 C CA . THR A 1 193 ? 9.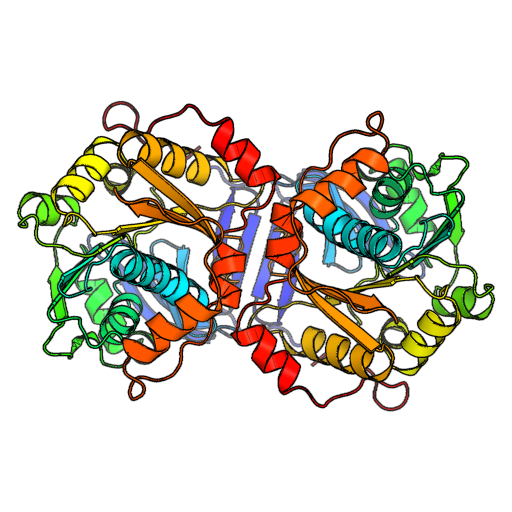977 17.062 25.844 1 96.12 193 THR A CA 1
ATOM 1542 C C . THR A 1 193 ? 9.391 15.758 25.312 1 96.12 193 THR A C 1
ATOM 1544 O O . THR A 1 193 ? 10.07 15 24.609 1 96.12 193 THR A O 1
ATOM 1547 N N . ALA A 1 194 ? 8.102 15.492 25.578 1 97.88 194 ALA A N 1
ATOM 1548 C CA . ALA A 1 194 ? 7.438 14.258 25.141 1 97.88 194 ALA A CA 1
ATOM 1549 C C . ALA A 1 194 ? 6.754 14.453 23.797 1 97.88 194 ALA A C 1
ATOM 1551 O O . ALA A 1 194 ? 5.926 13.633 23.391 1 97.88 194 ALA A O 1
ATOM 1552 N N . GLY A 1 195 ? 7.133 15.609 23.156 1 98.62 195 GLY A N 1
ATOM 1553 C CA . GLY A 1 195 ? 6.422 15.969 21.938 1 98.62 195 GLY A CA 1
ATOM 1554 C C . GLY A 1 195 ? 6.824 15.125 20.75 1 98.62 195 GLY A C 1
ATOM 1555 O O . GLY A 1 195 ? 7.832 14.414 20.797 1 98.62 195 GLY A O 1
ATOM 1556 N N . ALA A 1 196 ? 6.023 15.117 19.734 1 98.88 196 ALA A N 1
ATOM 1557 C CA . ALA A 1 196 ? 6.262 14.359 18.5 1 98.88 196 ALA A CA 1
ATOM 1558 C C . ALA A 1 196 ? 6.039 15.219 17.266 1 98.88 196 ALA A C 1
ATOM 1560 O O . ALA A 1 196 ? 5.27 16.188 17.312 1 98.88 196 ALA A O 1
ATOM 1561 N N . PHE A 1 197 ? 6.781 14.891 16.266 1 98.88 197 PHE A N 1
ATOM 1562 C CA . PHE A 1 197 ? 6.641 15.492 14.945 1 98.88 197 PHE A CA 1
ATOM 1563 C C . PHE A 1 197 ? 6.336 14.43 13.898 1 98.88 197 PHE A C 1
ATOM 1565 O O . PHE A 1 197 ? 6.918 13.344 13.922 1 98.88 197 PHE A O 1
ATOM 1572 N N . VAL A 1 198 ? 5.371 14.703 13.031 1 98.88 198 VAL A N 1
ATOM 1573 C CA . VAL A 1 198 ? 5.105 13.797 11.914 1 98.88 198 VAL A CA 1
ATOM 1574 C C . VAL A 1 198 ? 5.023 14.594 10.609 1 98.88 198 VAL A C 1
ATOM 1576 O O . VAL A 1 198 ? 4.547 15.734 10.602 1 98.88 198 VAL A O 1
ATOM 1579 N N . ILE A 1 199 ? 5.48 13.992 9.539 1 98.25 199 ILE A N 1
ATOM 1580 C CA . ILE A 1 199 ? 5.508 14.68 8.25 1 98.25 199 ILE A CA 1
ATOM 1581 C C . ILE A 1 199 ? 5.152 13.695 7.133 1 98.25 199 ILE A C 1
ATOM 1583 O O . ILE A 1 199 ? 5.566 12.531 7.168 1 98.25 199 ILE A O 1
ATOM 1587 N N . GLN A 1 200 ? 4.289 14.141 6.211 1 96.5 200 GLN A N 1
ATOM 1588 C CA . GLN A 1 200 ?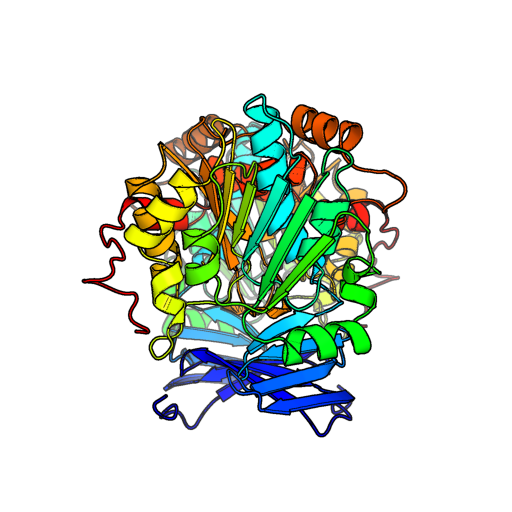 4.223 13.445 4.93 1 96.5 200 GLN A CA 1
ATOM 1589 C C . GLN A 1 200 ? 5.566 13.492 4.211 1 96.5 200 GLN A C 1
ATOM 1591 O O . GLN A 1 200 ? 6.121 14.562 3.977 1 96.5 200 GLN A O 1
ATOM 1596 N N . ALA A 1 201 ? 6.102 12.32 3.887 1 95.75 201 ALA A N 1
ATOM 1597 C CA . ALA A 1 201 ? 7.508 12.25 3.504 1 95.75 201 ALA A CA 1
ATOM 1598 C C . ALA A 1 201 ? 7.668 11.648 2.111 1 95.75 201 ALA A C 1
ATOM 1600 O O . ALA A 1 201 ? 8.539 10.805 1.889 1 95.75 201 ALA A O 1
ATOM 1601 N N . GLY A 1 202 ? 6.828 11.984 1.188 1 92.25 202 GLY A N 1
ATOM 1602 C CA . GLY A 1 202 ? 7.02 11.641 -0.212 1 92.25 202 GLY A CA 1
ATOM 1603 C C . GLY A 1 202 ? 6.621 10.219 -0.535 1 92.25 202 GLY A C 1
ATOM 1604 O O . GLY A 1 202 ? 6.199 9.469 0.35 1 92.25 202 GLY A O 1
ATOM 1605 N N . PRO A 1 203 ? 6.746 9.867 -1.824 1 92.12 203 PRO A N 1
ATOM 1606 C CA . PRO A 1 203 ? 6.375 8.523 -2.281 1 92.12 203 PRO A CA 1
ATOM 1607 C C . PRO A 1 203 ? 7.379 7.457 -1.852 1 92.12 203 PRO A C 1
ATOM 1609 O O . PRO A 1 203 ? 8.562 7.758 -1.649 1 92.12 203 PRO A O 1
ATOM 1612 N N . THR A 1 204 ? 6.875 6.223 -1.697 1 93.94 204 THR A N 1
ATOM 1613 C CA . THR A 1 204 ? 7.75 5.137 -1.278 1 93.94 204 THR A CA 1
ATOM 1614 C C . THR A 1 204 ? 7.773 4.027 -2.326 1 93.94 204 THR A C 1
ATOM 1616 O O . THR A 1 204 ? 8.273 2.93 -2.064 1 93.94 204 THR A O 1
ATOM 1619 N N . GLY A 1 205 ? 7.172 4.316 -3.473 1 90.19 205 GLY A N 1
ATOM 1620 C CA . GLY A 1 205 ? 7.27 3.348 -4.555 1 90.19 205 GLY A CA 1
ATOM 1621 C C . GLY A 1 205 ? 8.695 3.127 -5.027 1 90.19 205 GLY A C 1
ATOM 1622 O O . GLY A 1 205 ? 9.547 4.008 -4.887 1 90.19 205 GLY A O 1
ATOM 1623 N N . PRO A 1 206 ? 8.93 2.031 -5.656 1 86.88 206 PRO A N 1
ATOM 1624 C CA . PRO A 1 206 ? 10.297 1.649 -6.008 1 86.88 206 PRO A CA 1
ATOM 1625 C C . PRO A 1 206 ? 10.961 2.635 -6.969 1 86.88 206 PRO A C 1
ATOM 1627 O O . PRO A 1 206 ? 12.188 2.771 -6.973 1 86.88 206 PRO A O 1
ATOM 1630 N N . VAL A 1 207 ? 10.203 3.346 -7.734 1 84.31 207 VAL A N 1
ATOM 1631 C CA . VAL A 1 207 ? 10.812 4.199 -8.75 1 84.31 207 VAL A CA 1
ATOM 1632 C C . VAL A 1 207 ? 10.938 5.625 -8.219 1 84.31 207 VAL A C 1
ATOM 1634 O O . VAL A 1 207 ? 11.461 6.508 -8.898 1 84.31 207 VAL A O 1
ATOM 1637 N N . GLU A 1 208 ? 10.5 5.879 -7.02 1 84.06 208 GLU A N 1
ATOM 1638 C CA . GLU A 1 208 ? 10.516 7.242 -6.5 1 84.06 208 GLU A CA 1
ATOM 1639 C C . GLU A 1 208 ? 10.82 7.258 -5.004 1 84.06 208 GLU A C 1
ATOM 1641 O O . GLU A 1 208 ? 10.25 8.047 -4.254 1 84.06 208 GLU A O 1
ATOM 1646 N N . LEU A 1 209 ? 11.766 6.43 -4.578 1 89.75 209 LEU A N 1
ATOM 1647 C CA . LEU A 1 209 ? 12.023 6.254 -3.154 1 89.75 209 LEU A CA 1
ATOM 1648 C C . LEU A 1 209 ? 12.906 7.379 -2.619 1 89.75 209 LEU A C 1
ATOM 1650 O O . LEU A 1 209 ? 12.969 7.598 -1.408 1 89.75 209 LEU A O 1
ATOM 1654 N N . TRP A 1 210 ? 13.555 8.062 -3.459 1 90.31 210 TRP A N 1
ATOM 1655 C CA . TRP A 1 210 ? 14.664 8.914 -3.041 1 90.31 210 TRP A CA 1
ATOM 1656 C C . TRP A 1 210 ? 14.172 10.07 -2.172 1 90.31 210 TRP A C 1
ATOM 1658 O O . TRP A 1 210 ? 14.836 10.453 -1.209 1 90.31 210 TRP A O 1
ATOM 1668 N N . GLN A 1 211 ? 13.062 10.609 -2.5 1 91.88 211 GLN A N 1
ATOM 1669 C CA . GLN A 1 211 ? 12.562 11.719 -1.705 1 91.88 211 GLN A CA 1
ATOM 1670 C C . GLN A 1 211 ? 12.25 11.281 -0.275 1 91.88 211 GLN A C 1
ATOM 1672 O O . GLN A 1 211 ? 12.602 11.977 0.681 1 91.88 211 GLN A O 1
ATOM 1677 N N . HIS A 1 212 ? 11.617 10.172 -0.137 1 96 212 HIS A N 1
ATOM 1678 C CA . HIS A 1 212 ? 11.273 9.641 1.18 1 96 212 HIS A CA 1
ATOM 1679 C C . HIS A 1 212 ? 12.531 9.344 1.997 1 96 212 HIS A C 1
ATOM 1681 O O . HIS A 1 212 ? 12.633 9.75 3.158 1 96 212 HIS A O 1
ATOM 1687 N N . THR A 1 213 ? 13.484 8.664 1.356 1 97.62 213 THR A N 1
ATOM 1688 C CA . THR A 1 213 ? 14.68 8.25 2.078 1 97.62 213 THR A CA 1
ATOM 1689 C C . THR A 1 213 ? 15.484 9.469 2.527 1 97.62 213 THR A C 1
ATOM 1691 O O . THR A 1 213 ? 16.031 9.484 3.631 1 97.62 213 THR A O 1
ATOM 1694 N N . ARG A 1 214 ? 15.5 10.477 1.773 1 96.69 214 ARG A N 1
ATOM 1695 C CA . ARG A 1 214 ? 16.266 11.672 2.102 1 96.69 214 ARG A CA 1
ATOM 1696 C C . ARG A 1 214 ? 15.602 12.461 3.225 1 96.69 214 ARG A C 1
ATOM 1698 O O . ARG A 1 214 ? 16.281 12.992 4.105 1 96.69 214 ARG A O 1
ATOM 1705 N N . ILE A 1 215 ? 14.289 12.531 3.168 1 97 215 ILE A N 1
ATOM 1706 C CA . ILE A 1 215 ? 13.562 13.211 4.238 1 97 215 ILE A CA 1
ATOM 1707 C C . ILE A 1 215 ? 13.797 12.477 5.559 1 97 215 ILE A C 1
ATOM 1709 O O . ILE A 1 215 ? 14.125 13.094 6.57 1 97 215 ILE A O 1
ATOM 1713 N N . VAL A 1 216 ? 13.688 11.148 5.543 1 98.56 216 VAL A N 1
ATOM 1714 C CA . VAL A 1 216 ? 13.867 10.336 6.742 1 98.56 216 VAL A CA 1
ATOM 1715 C C . VAL A 1 216 ? 15.297 10.484 7.262 1 98.56 216 VAL A C 1
ATOM 1717 O O . VAL A 1 216 ? 15.508 10.672 8.461 1 98.56 216 VAL A O 1
ATOM 1720 N N . HIS A 1 217 ? 16.219 10.414 6.363 1 98.44 217 HIS A N 1
ATOM 1721 C CA . HIS A 1 217 ? 17.609 10.547 6.762 1 98.44 217 HIS A CA 1
ATOM 1722 C C . HIS A 1 217 ? 17.875 11.922 7.363 1 98.44 217 HIS A C 1
ATOM 1724 O O . HIS A 1 217 ? 18.594 12.039 8.359 1 98.44 217 HIS A O 1
ATOM 1730 N N . THR A 1 218 ? 17.328 12.953 6.758 1 98.38 218 THR A N 1
ATOM 1731 C CA . THR A 1 218 ? 17.5 14.305 7.277 1 98.38 218 THR A CA 1
ATOM 1732 C C . THR A 1 218 ? 16.906 14.422 8.68 1 98.38 218 THR A C 1
ATOM 1734 O O . THR A 1 218 ? 17.531 14.992 9.57 1 98.38 218 THR A O 1
ATOM 1737 N N . LEU A 1 219 ? 15.773 13.867 8.891 1 98.75 219 LEU A N 1
ATOM 1738 C CA . LEU A 1 219 ? 15.141 13.875 10.203 1 98.75 219 LEU A CA 1
ATOM 1739 C C . LEU A 1 219 ? 16.016 13.18 11.242 1 98.75 219 LEU A C 1
ATOM 1741 O O . LEU A 1 219 ? 16.109 13.633 12.383 1 98.75 219 LEU A O 1
ATOM 1745 N N . LYS A 1 220 ? 16.688 12.117 10.844 1 98.62 220 LYS A N 1
ATOM 1746 C CA . LYS A 1 220 ? 17.516 11.32 11.75 1 98.62 220 LYS A CA 1
ATOM 1747 C C . LYS A 1 220 ? 18.719 12.117 12.242 1 98.62 220 LYS A C 1
ATOM 1749 O O . LYS A 1 220 ? 19.312 11.781 13.273 1 98.62 220 LYS A O 1
ATOM 1754 N N . THR A 1 221 ? 19.078 13.141 11.539 1 98.5 221 THR A N 1
ATOM 1755 C CA . THR A 1 221 ? 20.188 13.984 11.977 1 98.5 221 THR A CA 1
ATOM 1756 C C . THR A 1 221 ? 19.719 14.945 13.078 1 98.5 221 THR A C 1
ATOM 1758 O O . THR A 1 221 ? 20.547 15.547 13.766 1 98.5 221 THR A O 1
ATOM 1761 N N . VAL A 1 222 ? 18.438 15.094 13.25 1 98.75 222 VAL A N 1
ATOM 1762 C CA . VAL A 1 222 ? 17.906 16.125 14.133 1 98.75 222 VAL A CA 1
ATOM 1763 C C . VAL A 1 222 ? 17.219 15.477 15.336 1 98.75 222 VAL A C 1
ATOM 1765 O O . VAL A 1 222 ? 17.344 15.961 16.453 1 98.75 222 VAL A O 1
ATOM 1768 N N . PHE A 1 223 ? 16.516 14.414 15.125 1 98.81 223 PHE A N 1
ATOM 1769 C CA . PHE A 1 223 ? 15.727 13.758 16.156 1 98.81 223 PHE A CA 1
ATOM 1770 C C . PHE A 1 223 ? 16.391 12.453 16.594 1 98.81 223 PHE A C 1
ATOM 1772 O O . PHE A 1 223 ? 16.953 11.734 15.773 1 98.81 223 PHE A O 1
ATOM 1779 N N . ALA A 1 224 ? 16.219 12.086 17.844 1 98.44 224 ALA A N 1
ATOM 1780 C CA . ALA A 1 224 ? 16.828 10.875 18.391 1 98.44 224 ALA A CA 1
ATOM 1781 C C . ALA A 1 224 ? 16.094 9.625 17.922 1 98.44 224 ALA A C 1
ATOM 1783 O O . ALA A 1 224 ? 16.688 8.547 17.844 1 98.44 224 ALA A O 1
ATOM 1784 N N . ALA A 1 225 ? 14.828 9.781 17.656 1 98.69 225 ALA A N 1
ATOM 1785 C CA . ALA A 1 225 ? 14.008 8.664 17.188 1 98.69 225 ALA A CA 1
ATOM 1786 C C . ALA A 1 225 ? 13.195 9.062 15.961 1 98.69 225 ALA A C 1
ATOM 1788 O O . ALA A 1 225 ? 12.508 10.086 15.969 1 98.69 225 ALA A O 1
ATOM 1789 N N . VAL A 1 226 ? 13.312 8.289 14.922 1 98.88 226 VAL A N 1
ATOM 1790 C CA . VAL A 1 226 ? 12.539 8.484 13.703 1 98.88 226 VAL A CA 1
ATOM 1791 C C . VAL A 1 226 ? 11.953 7.152 13.234 1 98.88 226 VAL A C 1
ATOM 1793 O O . VAL A 1 226 ? 12.68 6.164 13.094 1 98.88 226 VAL A O 1
ATOM 1796 N N . GLN A 1 227 ? 10.641 7.078 13.055 1 98.81 227 GLN A N 1
ATOM 1797 C CA . GLN A 1 227 ? 9.922 5.906 12.57 1 98.81 227 GLN A CA 1
ATOM 1798 C C . GLN A 1 227 ? 9.234 6.191 11.234 1 98.81 227 GLN A C 1
ATOM 1800 O O . GLN A 1 227 ? 8.195 6.855 11.195 1 98.81 227 GLN A O 1
ATOM 1805 N N . PRO A 1 228 ? 9.859 5.691 10.164 1 98.56 228 PRO A N 1
ATOM 1806 C CA . PRO A 1 228 ? 9.156 5.793 8.875 1 98.56 228 PRO A CA 1
ATOM 1807 C C . PRO A 1 228 ? 8.016 4.781 8.75 1 98.56 228 PRO A C 1
ATOM 1809 O O . PRO A 1 228 ? 8.047 3.729 9.391 1 98.56 228 PRO A O 1
ATOM 1812 N N . TYR A 1 229 ? 7.012 5.09 8.023 1 98.31 229 TYR A N 1
ATOM 1813 C CA . TYR A 1 229 ? 5.945 4.184 7.617 1 98.31 229 TYR A CA 1
ATOM 1814 C C . TYR A 1 229 ? 5.23 4.703 6.379 1 98.31 229 TYR A C 1
ATOM 1816 O O . TYR A 1 229 ? 5.512 5.809 5.906 1 98.31 229 TYR A O 1
ATOM 1824 N N . ALA A 1 230 ? 4.363 3.844 5.797 1 96.56 230 ALA A N 1
ATOM 1825 C CA . ALA A 1 230 ? 3.705 4.242 4.555 1 96.56 230 ALA A CA 1
ATOM 1826 C C . ALA A 1 230 ? 2.273 3.715 4.496 1 96.56 230 ALA A C 1
ATOM 1828 O O . ALA A 1 230 ? 1.943 2.723 5.152 1 96.56 230 ALA A O 1
ATOM 1829 N N . ILE A 1 231 ? 1.505 4.426 3.76 1 95.81 231 ILE A N 1
ATOM 1830 C CA . ILE A 1 231 ? 0.144 3.998 3.457 1 95.81 231 ILE A CA 1
ATOM 1831 C C . ILE A 1 231 ? -0.057 3.953 1.943 1 95.81 231 ILE A C 1
ATOM 1833 O O . ILE A 1 231 ? 0.794 4.422 1.184 1 95.81 231 ILE A O 1
ATOM 1837 N N . TYR A 1 232 ? -1.164 3.381 1.621 1 91.19 232 TYR A N 1
ATOM 1838 C CA . TYR A 1 232 ? -1.64 3.502 0.248 1 91.19 232 TYR A CA 1
ATOM 1839 C C . TYR A 1 232 ? -3.059 4.055 0.208 1 91.19 232 TYR A C 1
ATOM 1841 O O . TYR A 1 232 ? -3.973 3.475 0.801 1 91.19 232 TYR A O 1
ATOM 1849 N N . ALA A 1 233 ? -3.125 5.113 -0.363 1 89.38 233 ALA A N 1
ATOM 1850 C CA . ALA A 1 233 ? -4.406 5.711 -0.73 1 89.38 233 ALA A CA 1
ATOM 1851 C C . ALA A 1 233 ? -4.52 5.887 -2.242 1 89.38 233 ALA A C 1
ATOM 1853 O O . ALA A 1 233 ? -3.674 6.535 -2.863 1 89.38 233 ALA A O 1
ATOM 1854 N N . PRO A 1 234 ? -5.559 5.344 -2.875 1 88.88 234 PRO A N 1
ATOM 1855 C CA . PRO A 1 234 ? -5.688 5.375 -4.332 1 88.88 234 PRO A CA 1
ATOM 1856 C C . PRO A 1 234 ? -5.594 6.789 -4.902 1 88.88 234 PRO A C 1
ATOM 1858 O O . PRO A 1 234 ? -5.105 6.977 -6.02 1 88.88 234 PRO A O 1
ATOM 1861 N N . THR A 1 235 ? -5.973 7.723 -4.195 1 89.94 23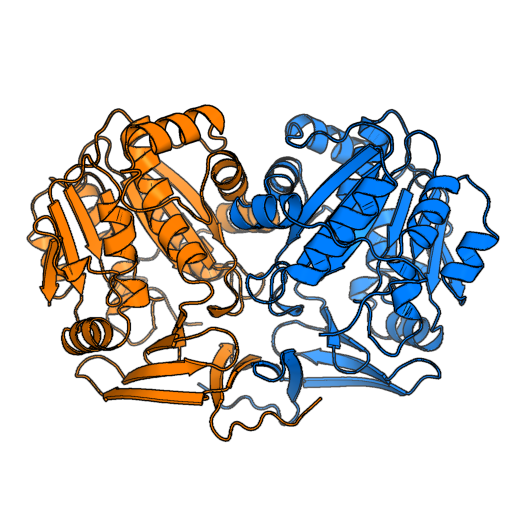5 THR A N 1
ATOM 1862 C CA . THR A 1 235 ? -5.949 9.109 -4.637 1 89.94 235 THR A CA 1
ATOM 1863 C C . THR A 1 235 ? -4.539 9.523 -5.055 1 89.94 235 THR A C 1
ATOM 1865 O O . THR A 1 235 ? -4.363 10.281 -6.012 1 89.94 235 THR A O 1
ATOM 1868 N N . TYR A 1 236 ? -3.562 8.938 -4.426 1 89.06 236 TYR A N 1
ATOM 1869 C CA . TYR A 1 236 ? -2.199 9.398 -4.656 1 89.06 236 TYR A CA 1
ATOM 1870 C C . TYR A 1 236 ? -1.499 8.531 -5.699 1 89.06 236 TYR A C 1
ATOM 1872 O O . TYR A 1 236 ? -0.338 8.773 -6.039 1 89.06 236 TYR A O 1
ATOM 1880 N N . GLY A 1 237 ? -2.148 7.527 -6.191 1 83.88 237 GLY A N 1
ATOM 1881 C CA . GLY A 1 237 ? -1.629 6.719 -7.281 1 83.88 237 GLY A CA 1
ATOM 1882 C C . GLY A 1 237 ? -0.475 5.824 -6.867 1 83.88 237 GLY A C 1
ATOM 1883 O O . GLY A 1 237 ? 0.023 5.031 -7.668 1 83.88 237 GLY A O 1
ATOM 1884 N N . GLY A 1 238 ? -0.02 5.941 -5.656 1 86.25 238 GLY A N 1
ATOM 1885 C CA . GLY A 1 238 ? 1.07 5.145 -5.117 1 86.25 238 GLY A CA 1
ATOM 1886 C C . GLY A 1 238 ? 1.187 5.234 -3.607 1 86.25 238 GLY A C 1
ATOM 1887 O O . GLY A 1 238 ? 0.439 5.973 -2.965 1 86.25 238 GLY A O 1
ATOM 1888 N N . PRO A 1 239 ? 2.131 4.41 -3.111 1 92.25 239 PRO A N 1
ATOM 1889 C CA . PRO A 1 239 ? 2.328 4.484 -1.662 1 92.25 239 PRO A CA 1
ATOM 1890 C C . PRO A 1 239 ? 2.947 5.805 -1.215 1 92.25 239 PRO A C 1
ATOM 1892 O O . PRO A 1 239 ? 3.811 6.352 -1.905 1 92.25 239 PRO A O 1
ATOM 1895 N N . LEU A 1 240 ? 2.412 6.258 -0.124 1 94.62 240 LEU A N 1
ATOM 1896 C CA . LEU A 1 240 ? 2.85 7.527 0.448 1 94.62 240 LEU A CA 1
ATOM 1897 C C . LEU A 1 240 ? 3.512 7.312 1.806 1 94.62 240 LEU A C 1
ATOM 1899 O O . LEU A 1 240 ? 2.949 6.645 2.676 1 94.62 240 LEU A O 1
ATOM 1903 N N . GLY A 1 241 ? 4.664 7.945 1.921 1 96.75 241 GLY A N 1
ATOM 1904 C CA . GLY A 1 241 ? 5.441 7.762 3.135 1 96.75 241 GLY A CA 1
ATOM 1905 C C . GLY A 1 241 ? 5.219 8.859 4.16 1 96.75 241 GLY A C 1
ATOM 1906 O O . GLY A 1 241 ? 4.934 10 3.803 1 96.75 241 GLY A O 1
ATOM 1907 N N . PHE A 1 242 ? 5.352 8.469 5.43 1 98.31 242 PHE A N 1
ATOM 1908 C CA . PHE A 1 242 ? 5.391 9.344 6.594 1 98.31 242 PHE A CA 1
ATOM 1909 C C . PHE A 1 242 ? 6.656 9.109 7.41 1 98.31 242 PHE A C 1
ATOM 1911 O O . PHE A 1 242 ? 7.324 8.086 7.242 1 98.31 242 PHE A O 1
ATOM 1918 N N . ALA A 1 243 ? 6.965 10.078 8.188 1 98.69 243 ALA A N 1
ATOM 1919 C CA . ALA A 1 243 ? 8 9.898 9.195 1 98.69 243 ALA A CA 1
ATOM 1920 C C . ALA A 1 243 ? 7.586 10.523 10.523 1 98.69 243 ALA A C 1
ATOM 1922 O O . ALA A 1 243 ? 7.234 11.703 10.586 1 98.69 243 ALA A O 1
ATOM 1923 N N . LEU A 1 244 ? 7.523 9.695 11.531 1 98.88 244 LEU A N 1
ATOM 1924 C CA . LEU A 1 244 ? 7.285 10.125 12.906 1 98.88 244 LEU A CA 1
ATOM 1925 C C . LEU A 1 244 ? 8.602 10.359 13.633 1 98.88 244 LEU A C 1
ATOM 1927 O O . LEU A 1 244 ? 9.484 9.5 13.617 1 98.88 244 LEU A O 1
ATOM 1931 N N . ALA A 1 245 ? 8.758 11.508 14.195 1 98.88 245 ALA A N 1
ATOM 1932 C CA . ALA A 1 245 ? 10.008 11.859 14.859 1 98.88 245 ALA A CA 1
ATOM 1933 C C . ALA A 1 245 ? 9.75 12.32 16.297 1 98.88 245 ALA A C 1
ATOM 1935 O O . ALA A 1 245 ? 8.742 12.992 16.562 1 98.88 245 ALA A O 1
ATOM 1936 N N . ALA A 1 246 ? 10.633 11.977 17.188 1 98.75 246 ALA A N 1
ATOM 1937 C CA . ALA A 1 246 ? 10.547 12.336 18.594 1 98.75 246 ALA A CA 1
ATOM 1938 C C . ALA A 1 246 ? 11.922 12.289 19.266 1 98.75 246 ALA A C 1
ATOM 1940 O O . ALA A 1 246 ? 12.891 11.805 18.672 1 98.75 246 ALA A O 1
ATOM 1941 N N . GLN A 1 247 ? 11.992 12.938 20.406 1 97.5 247 GLN A N 1
ATOM 1942 C CA . GLN A 1 247 ? 13.203 12.797 21.203 1 97.5 247 GLN A CA 1
ATOM 1943 C C . GLN A 1 247 ? 13.164 11.523 22.047 1 97.5 247 GLN A C 1
ATOM 1945 O O . GLN A 1 247 ? 14.195 10.891 22.281 1 97.5 247 GLN A O 1
ATOM 1950 N N . ASP A 1 248 ? 11.992 11.148 22.469 1 97.06 248 ASP A N 1
ATOM 1951 C CA . ASP A 1 248 ? 11.789 9.883 23.172 1 97.06 248 ASP A CA 1
ATOM 1952 C C . ASP A 1 248 ? 11.797 8.703 22.203 1 97.06 248 ASP A C 1
ATOM 1954 O O . ASP A 1 248 ? 11.43 8.852 21.031 1 97.06 248 ASP A O 1
ATOM 1958 N N . PRO A 1 249 ? 12.18 7.547 22.734 1 97.62 249 PRO A N 1
ATOM 1959 C CA . PRO A 1 249 ? 12.195 6.359 21.875 1 97.62 249 PRO A CA 1
ATOM 1960 C C . PRO A 1 249 ? 10.812 6.031 21.297 1 97.62 249 PRO A C 1
ATOM 1962 O O . PRO A 1 249 ? 9.805 6.184 22 1 97.62 249 PRO A O 1
ATOM 1965 N N . ILE A 1 250 ? 10.75 5.668 20.094 1 98.19 250 ILE A N 1
ATOM 1966 C CA . ILE A 1 250 ? 9.555 5.164 19.422 1 98.19 250 ILE A CA 1
ATOM 1967 C C . ILE A 1 250 ? 9.648 3.648 19.266 1 98.19 250 ILE A C 1
ATOM 1969 O O . ILE A 1 250 ? 10.602 3.141 18.672 1 98.19 250 ILE A O 1
ATOM 1973 N N . SER A 1 251 ? 8.688 2.975 19.797 1 95.81 251 SER A N 1
ATOM 1974 C CA . SER A 1 251 ? 8.688 1.528 19.609 1 95.81 251 SER A CA 1
ATOM 1975 C C . SER A 1 251 ? 8.336 1.161 18.172 1 95.81 251 SER A C 1
ATOM 1977 O O . SER A 1 251 ? 7.258 1.5 17.672 1 95.81 251 SER A O 1
ATOM 1979 N N . SER A 1 252 ? 9.195 0.423 17.562 1 95.19 252 SER A N 1
ATOM 1980 C CA . SER A 1 252 ? 8.922 -0.035 16.203 1 95.19 252 SER A CA 1
ATOM 1981 C C . SER A 1 252 ? 7.891 -1.156 16.188 1 95.19 252 SER A C 1
ATOM 1983 O O . SER A 1 252 ? 7.355 -1.502 15.133 1 95.19 252 SER A O 1
ATOM 1985 N N . ARG A 1 253 ? 7.633 -1.711 17.297 1 96.69 253 ARG A N 1
ATOM 1986 C CA . ARG A 1 253 ? 6.621 -2.754 17.438 1 96.69 253 ARG A CA 1
ATOM 1987 C C . ARG A 1 253 ? 5.668 -2.439 18.578 1 96.69 253 ARG A C 1
ATOM 1989 O O . ARG A 1 253 ? 5.645 -3.148 19.594 1 96.69 253 ARG A O 1
ATOM 1996 N N . PRO A 1 254 ? 4.875 -1.431 18.359 1 97.62 254 PRO A N 1
ATOM 1997 C CA . PRO A 1 254 ? 3.914 -1.12 19.406 1 97.62 254 PRO A CA 1
ATOM 1998 C C . PRO A 1 254 ? 2.973 -2.283 19.719 1 97.62 254 PRO A C 1
ATOM 2000 O O . PRO A 1 254 ? 2.604 -3.035 18.812 1 97.62 254 PRO A O 1
ATOM 2003 N N . GLU A 1 255 ? 2.666 -2.422 20.984 1 97.62 255 GLU A N 1
ATOM 2004 C CA . GLU A 1 255 ? 1.692 -3.438 21.375 1 97.62 255 GLU A CA 1
ATOM 2005 C C . GLU A 1 255 ? 0.271 -3.004 21.016 1 97.62 255 GLU A C 1
ATOM 2007 O O . GLU A 1 255 ? -0.226 -2.008 21.547 1 97.62 255 GLU A O 1
ATOM 2012 N N . PRO A 1 256 ? -0.381 -3.764 20.188 1 98.38 256 PRO A N 1
ATOM 2013 C CA . PRO A 1 256 ? -1.697 -3.348 19.703 1 98.38 256 PRO A CA 1
ATOM 2014 C C . PRO A 1 256 ? -2.678 -3.043 20.828 1 98.38 256 PRO A C 1
ATOM 2016 O O . PRO A 1 256 ? -3.389 -2.035 20.781 1 98.38 256 PRO A O 1
ATOM 2019 N N . GLU A 1 257 ? -2.705 -3.842 21.844 1 98.44 257 GLU A N 1
ATOM 2020 C CA . GLU A 1 257 ? -3.652 -3.648 22.938 1 98.44 257 GLU A CA 1
ATOM 2021 C C . GLU A 1 257 ? -3.379 -2.344 23.672 1 98.44 257 GLU A C 1
ATOM 2023 O O . GLU A 1 257 ? -4.312 -1.657 24.109 1 98.44 257 GLU A O 1
ATOM 2028 N N . GLN A 1 258 ? -2.145 -2.041 23.859 1 98.5 258 GLN A N 1
ATOM 2029 C CA . GLN A 1 258 ? -1.789 -0.79 24.516 1 98.5 258 GLN A CA 1
ATOM 2030 C C . GLN A 1 258 ? -2.223 0.415 23.688 1 98.5 258 GLN A C 1
ATOM 2032 O O . GLN A 1 258 ? -2.734 1.397 24.234 1 98.5 258 GLN A O 1
ATOM 2037 N N . VAL A 1 259 ? -2.016 0.325 22.422 1 98.69 259 VAL A N 1
ATOM 2038 C CA . VAL A 1 259 ? -2.428 1.396 21.516 1 98.69 259 VAL A CA 1
ATOM 2039 C C . VAL A 1 259 ? -3.945 1.556 21.562 1 98.69 259 VAL A C 1
ATOM 2041 O O . VAL A 1 259 ? -4.457 2.674 21.641 1 98.69 259 VAL A O 1
ATOM 2044 N N . ASP A 1 260 ? -4.629 0.424 21.531 1 98.62 260 ASP A N 1
ATOM 2045 C CA . ASP A 1 260 ? -6.086 0.457 21.594 1 98.62 260 ASP A CA 1
ATOM 2046 C C . ASP A 1 260 ? -6.578 1.081 22.891 1 98.62 260 ASP A C 1
ATOM 2048 O O . ASP A 1 260 ? -7.574 1.81 22.906 1 98.62 260 ASP A O 1
ATOM 2052 N N . GLN A 1 261 ? -5.902 0.804 23.938 1 98.56 261 GLN A N 1
ATOM 2053 C CA . GLN A 1 261 ? -6.258 1.387 25.219 1 98.56 261 GLN A CA 1
ATOM 2054 C C . GLN A 1 261 ? -6.062 2.9 25.219 1 98.56 261 GLN A C 1
ATOM 2056 O O . GLN A 1 261 ? -6.91 3.643 25.719 1 98.56 261 GLN A O 1
ATOM 2061 N N . ILE A 1 262 ? -4.988 3.32 24.672 1 98.62 262 ILE A N 1
ATOM 2062 C CA . ILE A 1 262 ? -4.715 4.75 24.578 1 98.62 262 ILE A CA 1
ATOM 2063 C C . ILE A 1 262 ? -5.812 5.43 23.75 1 98.62 262 ILE A C 1
ATOM 2065 O O . ILE A 1 262 ? -6.375 6.441 24.172 1 98.62 262 ILE A O 1
ATOM 2069 N N . LEU A 1 263 ? -6.137 4.867 22.609 1 98.56 263 LEU A N 1
ATOM 2070 C CA . LEU A 1 263 ? -7.156 5.445 21.734 1 98.56 263 LEU A CA 1
ATOM 2071 C C . LEU A 1 263 ? -8.508 5.48 22.438 1 98.56 263 LEU A C 1
ATOM 2073 O O . LEU A 1 263 ? -9.203 6.504 22.406 1 98.56 263 LEU A O 1
ATOM 2077 N N . ALA A 1 264 ? -8.859 4.414 23.094 1 97.88 264 ALA A N 1
ATOM 2078 C CA . ALA A 1 264 ? -10.141 4.328 23.797 1 97.88 264 ALA A CA 1
ATOM 2079 C C . ALA A 1 264 ? -10.219 5.355 24.922 1 97.88 264 ALA A C 1
ATOM 2081 O O . ALA A 1 264 ? -11.281 5.93 25.172 1 97.88 264 ALA A O 1
ATOM 2082 N N . GLN A 1 265 ? -9.141 5.578 25.562 1 97.94 265 GLN A N 1
ATOM 2083 C CA . GLN A 1 265 ? -9.094 6.465 26.719 1 97.94 265 GLN A CA 1
ATOM 2084 C C . GLN A 1 265 ? -9.109 7.93 26.281 1 97.94 265 GLN A C 1
ATOM 2086 O O . GLN A 1 265 ? -9.656 8.781 26.984 1 97.94 265 GLN A O 1
ATOM 2091 N N . HIS A 1 266 ? -8.547 8.203 25.156 1 98.31 266 HIS A N 1
ATOM 2092 C CA . HIS A 1 266 ? -8.242 9.602 24.875 1 98.31 266 HIS A CA 1
ATOM 2093 C C . HIS A 1 266 ? -9.164 10.164 23.797 1 98.31 266 HIS A C 1
ATOM 2095 O O . HIS A 1 266 ? -9.352 11.375 23.703 1 98.31 266 HIS A O 1
ATOM 2101 N N . LEU A 1 267 ? -9.727 9.305 22.953 1 98.31 267 LEU A N 1
ATOM 2102 C CA . LEU A 1 267 ? -10.578 9.789 21.875 1 98.31 267 LEU A CA 1
ATOM 2103 C C . LEU A 1 267 ? -12.008 10 22.375 1 98.31 267 LEU A C 1
ATOM 2105 O O . LEU A 1 267 ? -12.508 9.219 23.188 1 98.31 267 LEU A O 1
ATOM 2109 N N . ASP A 1 268 ? -12.609 10.977 21.859 1 97.5 268 ASP A N 1
ATOM 2110 C CA . ASP A 1 268 ? -14.008 11.266 22.141 1 97.5 268 ASP A CA 1
ATOM 2111 C C . ASP A 1 268 ? -14.93 10.336 21.344 1 97.5 268 ASP A C 1
ATOM 2113 O O . ASP A 1 268 ? -15.047 10.461 20.125 1 97.5 268 ASP A O 1
ATOM 2117 N N . PRO A 1 269 ? -15.609 9.438 21.984 1 93.75 269 PRO A N 1
ATOM 2118 C CA . PRO A 1 269 ? -16.469 8.492 21.266 1 93.75 269 PRO A CA 1
ATOM 2119 C C . PRO A 1 269 ? -17.594 9.188 20.484 1 93.75 269 PRO A C 1
ATOM 2121 O O . PRO A 1 269 ? -18.125 8.625 19.531 1 93.75 269 PRO A O 1
ATOM 2124 N N . ASP A 1 270 ? -17.938 10.398 20.859 1 93.88 270 ASP A N 1
ATOM 2125 C CA . ASP A 1 270 ? -19.031 11.125 20.219 1 93.88 270 ASP A CA 1
ATOM 2126 C C . ASP A 1 270 ? -18.609 11.68 18.875 1 93.88 270 ASP A C 1
ATOM 2128 O O . ASP A 1 270 ? -19.438 12.109 18.078 1 93.88 270 ASP A O 1
ATOM 2132 N N . ARG A 1 271 ? -17.328 11.594 18.641 1 93.94 271 ARG A N 1
ATOM 2133 C CA . ARG A 1 271 ? -16.828 12.141 17.375 1 93.94 271 ARG A CA 1
ATOM 2134 C C . ARG A 1 271 ? -16.594 11.031 16.359 1 93.94 271 ARG A C 1
ATOM 2136 O O . ARG A 1 271 ? -15.961 11.25 15.32 1 93.94 271 ARG A O 1
ATOM 2143 N N . GLY A 1 272 ? -17.094 9.859 16.625 1 89.94 272 GLY A N 1
ATOM 2144 C CA . GLY A 1 272 ? -17.016 8.758 15.68 1 89.94 272 GLY A CA 1
ATOM 2145 C C . GLY A 1 272 ? -15.789 7.895 15.859 1 89.94 272 GLY A C 1
ATOM 2146 O O . GLY A 1 272 ? -14.805 8.328 16.453 1 89.94 272 GLY A O 1
ATOM 2147 N N . ALA A 1 273 ? -15.82 6.734 15.305 1 93.25 273 ALA A N 1
ATOM 2148 C CA . ALA A 1 273 ? -14.711 5.785 15.383 1 93.25 273 ALA A CA 1
ATOM 2149 C C . ALA A 1 273 ? -13.711 6.02 14.258 1 93.25 273 ALA A C 1
ATOM 2151 O O . ALA A 1 273 ? -14.07 6.527 13.188 1 93.25 273 ALA A O 1
ATOM 2152 N N . LEU A 1 274 ? -12.5 5.734 14.555 1 97.88 274 LEU A N 1
ATOM 2153 C CA . LEU A 1 274 ? -11.508 5.719 13.492 1 97.88 274 LEU A CA 1
ATOM 2154 C C . LEU A 1 274 ? -11.82 4.625 12.477 1 97.88 274 LEU A C 1
ATOM 2156 O O . LEU A 1 274 ? -12.414 3.604 12.812 1 97.88 274 LEU A O 1
ATOM 2160 N N . ARG A 1 275 ? -11.484 4.895 11.281 1 97.19 275 ARG A N 1
ATOM 2161 C CA . ARG A 1 275 ? -11.781 3.943 10.211 1 97.19 275 ARG A CA 1
ATOM 2162 C C . ARG A 1 275 ? -10.555 3.109 9.859 1 97.19 275 ARG A C 1
ATOM 2164 O O . ARG A 1 275 ? -10.672 1.929 9.531 1 97.19 275 ARG A O 1
ATOM 2171 N N . PHE A 1 276 ? -9.414 3.699 9.992 1 98.12 276 PHE A N 1
ATOM 2172 C CA . PHE A 1 276 ? -8.195 3.09 9.477 1 98.12 276 PHE A CA 1
ATOM 2173 C C . PHE A 1 276 ? -7.309 2.607 10.617 1 98.12 276 PHE A C 1
ATOM 2175 O O . PHE A 1 276 ? -6.883 1.45 10.641 1 98.12 276 PHE A O 1
ATOM 2182 N N . ILE A 1 277 ? -7.039 3.418 11.617 1 98.12 277 ILE A N 1
ATOM 2183 C CA . ILE A 1 277 ? -5.988 3.184 12.602 1 98.12 277 ILE A CA 1
ATOM 2184 C C . ILE A 1 277 ? -6.578 2.494 13.828 1 98.12 277 ILE A C 1
ATOM 2186 O O . ILE A 1 277 ? -7.598 2.936 14.367 1 98.12 277 ILE A O 1
ATOM 2190 N N . ASP A 1 278 ? -6.082 1.451 14.273 1 98.44 278 ASP A N 1
ATOM 2191 C CA . ASP A 1 278 ? -6.133 0.819 15.586 1 98.44 278 ASP A CA 1
ATOM 2192 C C . ASP A 1 278 ? -4.789 0.182 15.945 1 98.44 278 ASP A C 1
ATOM 2194 O O . ASP A 1 278 ? -3.779 0.445 15.281 1 98.44 278 ASP A O 1
ATOM 2198 N N . GLY A 1 279 ? -4.734 -0.495 17.031 1 98.69 279 GLY A N 1
ATOM 2199 C CA . GLY A 1 279 ? -3.475 -1.075 17.469 1 98.69 279 GLY A CA 1
ATOM 2200 C C . GLY A 1 279 ? -2.861 -2.01 16.438 1 98.69 279 GLY A C 1
ATOM 2201 O O . GLY A 1 279 ? -1.657 -1.947 16.188 1 98.69 279 GLY A O 1
ATOM 2202 N N . ILE A 1 280 ? -3.598 -2.855 15.812 1 98.62 280 ILE A N 1
ATOM 2203 C CA . ILE A 1 280 ? -3.135 -3.812 14.812 1 98.62 280 ILE A CA 1
ATOM 2204 C C . ILE A 1 280 ? -2.602 -3.066 13.594 1 98.62 280 ILE A C 1
ATOM 2206 O O . ILE A 1 280 ? -1.518 -3.373 13.094 1 98.62 280 ILE A O 1
ATOM 2210 N N . THR A 1 281 ? -3.35 -2.049 13.203 1 98.62 281 THR A N 1
ATOM 2211 C CA . THR A 1 281 ? -2.939 -1.27 12.039 1 98.62 281 THR A CA 1
ATOM 2212 C C . THR A 1 281 ? -1.627 -0.542 12.312 1 98.62 281 THR A C 1
ATOM 2214 O O . THR A 1 281 ? -0.738 -0.513 11.453 1 98.62 281 THR A O 1
ATOM 2217 N N . LEU A 1 282 ? -1.504 0.025 13.477 1 98.75 282 LEU A N 1
ATOM 2218 C CA . LEU A 1 282 ? -0.292 0.775 13.797 1 98.75 282 LEU A CA 1
ATOM 2219 C C . LEU A 1 282 ? 0.924 -0.144 13.828 1 98.75 282 LEU A C 1
ATOM 2221 O O . LEU A 1 282 ? 1.99 0.213 13.32 1 98.75 282 LEU A O 1
ATOM 2225 N N . LEU A 1 283 ? 0.759 -1.326 14.445 1 98.69 283 LEU A N 1
ATOM 2226 C CA . LEU A 1 283 ? 1.838 -2.307 14.391 1 98.69 283 LEU A CA 1
ATOM 2227 C C . LEU A 1 283 ? 2.248 -2.582 12.953 1 98.69 283 LEU A C 1
ATOM 2229 O O . LEU A 1 283 ? 3.439 -2.602 12.633 1 98.69 283 LEU A O 1
ATOM 2233 N N . GLY A 1 284 ? 1.282 -2.771 12.094 1 98.5 284 GLY A N 1
ATOM 2234 C CA . GLY A 1 284 ? 1.555 -3.033 10.688 1 98.5 284 GLY A CA 1
ATOM 2235 C C . GLY A 1 284 ? 2.281 -1.893 10 1 98.5 284 GLY A C 1
ATOM 2236 O O . GLY A 1 284 ? 3.234 -2.119 9.25 1 98.5 284 GLY A O 1
ATOM 2237 N N . LEU A 1 285 ? 1.829 -0.69 10.266 1 98.19 285 LEU A N 1
ATOM 2238 C CA . LEU A 1 285 ? 2.412 0.489 9.641 1 98.19 285 LEU A CA 1
ATOM 2239 C C . LEU A 1 285 ? 3.893 0.616 9.984 1 98.19 285 LEU A C 1
ATOM 2241 O O . LEU A 1 285 ? 4.699 1.014 9.141 1 98.19 285 LEU A O 1
ATOM 2245 N N . TYR A 1 286 ? 4.262 0.228 11.18 1 98.62 286 TYR A N 1
ATOM 2246 C CA . TYR A 1 286 ? 5.625 0.461 11.648 1 98.62 286 TYR A CA 1
ATOM 2247 C C . TYR A 1 286 ? 6.57 -0.616 11.125 1 98.62 286 TYR A C 1
ATOM 2249 O O . TYR A 1 286 ? 7.789 -0.491 11.25 1 98.62 286 TYR A O 1
ATOM 2257 N N . GLN A 1 287 ? 5.977 -1.709 10.523 1 98.25 287 GLN A N 1
ATOM 2258 C CA . GLN A 1 287 ? 6.828 -2.736 9.938 1 98.25 287 GLN A CA 1
ATOM 2259 C C . GLN A 1 287 ? 7.188 -2.398 8.492 1 98.25 287 GLN A C 1
ATOM 2261 O O . GLN A 1 287 ? 6.602 -2.949 7.559 1 98.25 287 GLN A O 1
ATOM 2266 N N . VAL A 1 288 ? 8.18 -1.619 8.32 1 96.81 288 VAL A N 1
ATOM 2267 C CA . VAL A 1 288 ? 8.617 -1.109 7.027 1 96.81 288 VAL A CA 1
ATOM 2268 C C . VAL A 1 288 ? 9.18 -2.254 6.188 1 96.81 288 VAL A C 1
ATOM 2270 O O . VAL A 1 288 ? 9.984 -3.053 6.672 1 96.81 288 VAL A O 1
ATOM 2273 N N . PRO A 1 289 ? 8.742 -2.336 4.949 1 96.94 289 PRO A N 1
ATOM 2274 C CA . PRO A 1 289 ? 9.219 -3.416 4.082 1 96.94 289 PRO A CA 1
ATOM 2275 C C . PRO A 1 289 ? 10.734 -3.414 3.92 1 96.94 289 PRO A C 1
ATOM 2277 O O . PRO A 1 289 ? 11.359 -2.354 3.961 1 96.94 289 PRO A O 1
ATOM 2280 N N . ALA A 1 290 ? 11.32 -4.539 3.611 1 97.81 290 ALA A N 1
ATOM 2281 C CA . ALA A 1 290 ? 12.766 -4.766 3.613 1 97.81 290 ALA A CA 1
ATOM 2282 C C . ALA A 1 290 ? 13.469 -3.842 2.625 1 97.81 290 ALA A C 1
ATOM 2284 O O . ALA A 1 290 ? 14.477 -3.215 2.959 1 97.81 290 ALA A O 1
ATOM 2285 N N . HIS A 1 291 ? 12.914 -3.744 1.457 1 96.75 291 HIS A N 1
ATOM 2286 C CA . HIS A 1 291 ? 13.578 -2.943 0.434 1 96.75 291 HIS A CA 1
ATOM 2287 C C . HIS A 1 291 ? 13.625 -1.473 0.833 1 96.75 291 HIS A C 1
ATOM 2289 O O . HIS A 1 291 ? 14.617 -0.786 0.568 1 96.75 291 HIS A O 1
ATOM 2295 N N . LEU A 1 292 ? 12.594 -1.015 1.448 1 96.88 292 LEU A N 1
ATOM 2296 C CA . LEU A 1 292 ? 12.539 0.376 1.885 1 96.88 292 LEU A CA 1
ATOM 2297 C C . LEU A 1 292 ? 13.477 0.61 3.066 1 96.88 292 LEU A C 1
ATOM 2299 O O . LEU A 1 292 ? 14.164 1.63 3.123 1 96.88 292 LEU A O 1
ATOM 2303 N N . ARG A 1 293 ? 13.484 -0.323 4.043 1 97.56 293 ARG A N 1
ATOM 2304 C CA . ARG A 1 293 ? 14.414 -0.202 5.164 1 97.56 293 ARG A CA 1
ATOM 2305 C C . ARG A 1 293 ? 15.859 -0.123 4.676 1 97.56 293 ARG A C 1
ATOM 2307 O O . ARG A 1 293 ? 16.641 0.687 5.172 1 97.56 293 ARG A O 1
ATOM 2314 N N . ARG A 1 294 ? 16.203 -0.947 3.719 1 97.44 294 ARG A N 1
ATOM 2315 C CA . ARG A 1 294 ? 17.547 -0.96 3.174 1 97.44 294 ARG A CA 1
ATOM 2316 C C . ARG A 1 294 ? 17.859 0.343 2.445 1 97.44 294 ARG A C 1
ATOM 2318 O O . ARG A 1 294 ? 18.969 0.879 2.566 1 97.44 294 ARG A O 1
ATOM 2325 N N . ALA A 1 295 ? 16.891 0.83 1.697 1 97.44 295 ALA A N 1
ATOM 2326 C CA . ALA A 1 295 ? 17.078 2.1 0.999 1 97.44 295 ALA A CA 1
ATOM 2327 C C . ALA A 1 295 ? 17.297 3.24 1.986 1 97.44 295 ALA A C 1
ATOM 2329 O O . ALA A 1 295 ? 18.172 4.082 1.782 1 97.44 295 ALA A O 1
ATOM 2330 N N . ILE A 1 296 ? 16.5 3.281 3.041 1 97.75 296 ILE A N 1
ATOM 2331 C CA . ILE A 1 296 ? 16.625 4.312 4.066 1 97.75 296 ILE A CA 1
ATOM 2332 C C . ILE A 1 296 ? 18 4.215 4.727 1 97.75 296 ILE A C 1
ATOM 2334 O O . ILE A 1 296 ? 18.672 5.234 4.938 1 97.75 296 ILE A O 1
ATOM 2338 N N . ALA A 1 297 ? 18.469 3.008 5.031 1 97.5 297 ALA A N 1
ATOM 2339 C CA . ALA A 1 297 ? 19.734 2.777 5.703 1 97.5 297 ALA A CA 1
ATOM 2340 C C . ALA A 1 297 ? 20.906 3.215 4.82 1 97.5 297 ALA A C 1
ATOM 2342 O O . ALA A 1 297 ? 21.938 3.672 5.324 1 97.5 297 ALA A O 1
ATOM 2343 N N . ALA A 1 298 ? 20.703 3.139 3.531 1 97.44 298 ALA A N 1
ATOM 2344 C CA . ALA A 1 298 ? 21.797 3.41 2.594 1 97.44 298 ALA A CA 1
ATOM 2345 C C . ALA A 1 298 ? 21.875 4.895 2.252 1 97.44 298 ALA A C 1
ATOM 2347 O O . ALA A 1 298 ? 22.859 5.359 1.67 1 97.44 298 ALA A O 1
ATOM 2348 N N . GLU A 1 299 ? 20.844 5.633 2.596 1 97.31 299 GLU A N 1
ATOM 2349 C CA . GLU A 1 299 ? 20.781 7.043 2.225 1 97.31 299 GLU A CA 1
ATOM 2350 C C . GLU A 1 299 ? 21.797 7.867 2.998 1 97.31 299 GLU A C 1
ATOM 2352 O O . GLU A 1 299 ? 21.984 7.668 4.199 1 97.31 299 GLU A O 1
ATOM 2357 N N . THR A 1 300 ? 22.438 8.844 2.252 1 97 300 THR A N 1
ATOM 2358 C CA . THR A 1 300 ? 23.469 9.648 2.904 1 97 300 THR A CA 1
ATOM 2359 C C . THR A 1 300 ? 23.188 11.141 2.709 1 97 300 THR A C 1
ATOM 2361 O O . THR A 1 300 ? 23.828 11.984 3.336 1 97 300 THR A O 1
ATOM 2364 N N . THR A 1 301 ? 22.203 11.422 1.854 1 95.88 301 THR A N 1
ATOM 2365 C CA . THR A 1 301 ? 21.922 12.82 1.542 1 95.88 301 THR A CA 1
ATOM 2366 C C . THR A 1 301 ? 21.141 13.484 2.67 1 95.88 301 THR A C 1
ATOM 2368 O O . THR A 1 301 ? 20.156 12.922 3.158 1 95.88 301 THR A O 1
ATOM 2371 N N . VAL A 1 302 ? 21.594 14.641 3.076 1 97 302 VAL A N 1
ATOM 2372 C CA . VAL A 1 302 ? 20.891 15.484 4.039 1 97 302 VAL A CA 1
ATOM 2373 C C . VAL A 1 302 ? 20.375 16.75 3.348 1 97 302 VAL A C 1
ATOM 2375 O O . VAL A 1 302 ? 21.156 17.453 2.699 1 97 302 VAL A O 1
ATOM 2378 N N . TYR A 1 303 ? 19.078 17 3.412 1 95.38 303 TYR A N 1
ATOM 2379 C CA . TYR A 1 303 ? 18.531 18.266 2.9 1 95.38 303 TYR A CA 1
ATOM 2380 C C . TYR A 1 303 ? 18.875 19.422 3.83 1 95.38 303 TYR A C 1
ATOM 2382 O O . TYR A 1 303 ? 18.562 19.375 5.023 1 95.38 303 TYR A O 1
ATOM 2390 N N . THR A 1 304 ? 19.531 20.406 3.26 1 96 304 THR A N 1
ATOM 2391 C CA . THR A 1 304 ? 19.844 21.656 3.947 1 96 304 THR A CA 1
ATOM 2392 C C . THR A 1 304 ? 19.484 22.859 3.08 1 96 304 THR A C 1
ATOM 2394 O O . THR A 1 304 ? 19.125 22.703 1.912 1 96 304 THR A O 1
ATOM 2397 N N . LEU A 1 305 ? 19.5 24.016 3.746 1 93.56 305 LEU A N 1
ATOM 2398 C CA . LEU A 1 305 ? 19.297 25.219 2.959 1 93.56 305 LEU A CA 1
ATOM 2399 C C . LEU A 1 305 ? 20.359 25.359 1.875 1 93.56 305 LEU A C 1
ATOM 2401 O O . LEU A 1 305 ? 20.078 25.875 0.787 1 93.56 305 LEU A O 1
ATOM 2405 N N . ALA A 1 306 ? 21.562 24.891 2.137 1 92.94 306 ALA A N 1
ATOM 2406 C CA . ALA A 1 306 ? 22.656 24.922 1.18 1 92.94 306 ALA A CA 1
ATOM 2407 C C . ALA A 1 306 ? 22.547 23.797 0.166 1 92.94 306 ALA A C 1
ATOM 2409 O O . ALA A 1 306 ? 23.078 23.891 -0.942 1 92.94 306 ALA A O 1
ATOM 2410 N N . ASN A 1 307 ? 21.906 22.703 0.528 1 91.19 307 ASN A N 1
ATOM 2411 C CA . ASN A 1 307 ? 21.625 21.547 -0.308 1 91.19 307 ASN A CA 1
ATOM 2412 C C . ASN A 1 307 ? 20.141 21.172 -0.282 1 91.19 307 ASN A C 1
ATOM 2414 O O . ASN A 1 307 ? 19.766 20.141 0.254 1 91.19 307 ASN A O 1
ATOM 2418 N N . PRO A 1 308 ? 19.328 21.984 -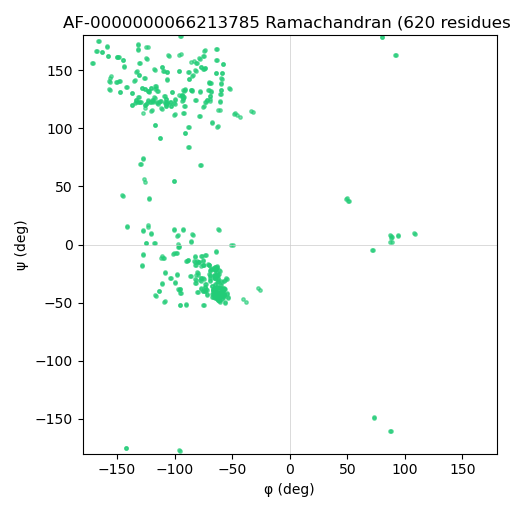0.957 1 88.5 308 PRO A N 1
ATOM 2419 C CA . PRO A 1 308 ? 17.875 21.797 -0.875 1 88.5 308 PRO A CA 1
ATOM 2420 C C . PRO A 1 308 ? 17.375 20.641 -1.741 1 88.5 308 PRO A C 1
ATOM 2422 O O . PRO A 1 308 ? 18.125 20.141 -2.598 1 88.5 308 PRO A O 1
ATOM 2425 N N . PRO A 1 309 ? 16.188 20.125 -1.429 1 85.31 309 PRO A N 1
ATOM 2426 C CA . PRO A 1 309 ? 15.602 19.125 -2.314 1 85.31 309 PRO A CA 1
ATOM 2427 C C . PRO A 1 309 ? 15.547 19.578 -3.77 1 85.31 309 PRO A C 1
ATOM 2429 O O . PRO A 1 309 ? 15.281 20.75 -4.043 1 85.31 309 PRO A O 1
ATOM 2432 N N . GLN A 1 310 ? 15.977 18.656 -4.656 1 75.31 310 GLN A N 1
ATOM 2433 C CA . GLN A 1 310 ? 15.906 18.938 -6.086 1 75.31 310 GLN A CA 1
ATOM 2434 C C . GLN A 1 310 ? 14.898 18.016 -6.773 1 75.31 310 GLN A C 1
ATOM 2436 O O . GLN A 1 310 ? 14.758 16.844 -6.391 1 75.31 310 GLN A O 1
ATOM 2441 N N . VAL A 1 311 ? 13.953 18.625 -7.406 1 61.78 311 VAL A N 1
ATOM 2442 C CA . VAL A 1 311 ? 13.07 17.766 -8.188 1 61.78 311 VAL A CA 1
ATOM 2443 C C . VAL A 1 311 ? 13.867 17.078 -9.297 1 61.78 311 VAL A C 1
ATOM 2445 O O . VAL A 1 311 ? 14.555 17.75 -10.078 1 61.78 311 VAL A O 1
ATOM 2448 N N . GLU A 1 312 ? 14.25 15.859 -9.18 1 54.91 312 GLU A N 1
ATOM 2449 C CA . GLU A 1 312 ? 14.984 15.148 -10.227 1 54.91 312 GLU A CA 1
ATOM 2450 C C . GLU A 1 312 ? 14.039 14.664 -11.32 1 54.91 312 GLU A C 1
ATOM 2452 O O . GLU A 1 312 ? 12.859 14.406 -11.07 1 54.91 312 GLU A O 1
ATOM 2457 N N . MET B 1 1 ? 8.352 20.469 -17.562 1 34.94 1 MET B N 1
ATOM 2458 C CA . MET B 1 1 ? 8.32 19.016 -17.703 1 34.94 1 MET B CA 1
ATOM 2459 C C . MET B 1 1 ? 8.438 18.609 -19.172 1 34.94 1 MET B C 1
ATOM 2461 O O . MET B 1 1 ? 7.688 19.094 -20.016 1 34.94 1 MET B O 1
ATOM 2465 N N . ASN B 1 2 ? 9.578 18.172 -19.562 1 41.78 2 ASN B N 1
ATOM 2466 C CA . ASN B 1 2 ? 9.789 17.766 -20.938 1 41.78 2 ASN B CA 1
ATOM 2467 C C . ASN B 1 2 ? 8.672 16.844 -21.438 1 41.78 2 ASN B C 1
ATOM 2469 O O . ASN B 1 2 ? 8.172 16.016 -20.672 1 41.78 2 ASN B O 1
ATOM 2473 N N . THR B 1 3 ? 7.902 17.266 -22.344 1 49.22 3 THR B N 1
ATOM 2474 C CA . THR B 1 3 ? 6.887 16.469 -23.016 1 49.22 3 THR B CA 1
ATOM 2475 C C . THR B 1 3 ? 7.344 15.023 -23.156 1 49.22 3 THR B C 1
ATOM 2477 O O . THR B 1 3 ? 8.469 14.758 -23.594 1 49.22 3 THR B O 1
ATOM 2480 N N . PRO B 1 4 ? 6.633 14.203 -22.5 1 57.34 4 PRO B N 1
ATOM 2481 C CA . PRO B 1 4 ? 7.016 12.812 -22.766 1 57.34 4 PRO B CA 1
ATOM 2482 C C . PRO B 1 4 ? 7.203 12.531 -24.25 1 57.34 4 PRO B C 1
ATOM 2484 O O . PRO B 1 4 ? 6.402 12.984 -25.078 1 57.34 4 PRO B O 1
ATOM 2487 N N . LYS B 1 5 ? 8.344 12.305 -24.656 1 61.19 5 LYS B N 1
ATOM 2488 C CA . LYS B 1 5 ? 8.781 11.992 -26.016 1 61.19 5 LYS B CA 1
ATOM 2489 C C . LYS B 1 5 ? 8.148 10.688 -26.5 1 61.19 5 LYS B C 1
ATOM 2491 O O . LYS B 1 5 ? 8.641 10.07 -27.438 1 61.19 5 LYS B O 1
ATOM 2496 N N . SER B 1 6 ? 6.984 10.172 -25.625 1 69.25 6 SER B N 1
ATOM 2497 C CA . SER B 1 6 ? 6.492 8.945 -26.25 1 69.25 6 SER B CA 1
ATOM 2498 C C . SER B 1 6 ? 5.16 9.172 -26.938 1 69.25 6 SER B C 1
ATOM 2500 O O . SER B 1 6 ? 4.301 9.898 -26.438 1 69.25 6 SER B O 1
ATOM 2502 N N . PHE B 1 7 ? 5.012 8.547 -28.031 1 73.81 7 PHE B N 1
ATOM 2503 C CA . PHE B 1 7 ? 3.799 8.617 -28.844 1 73.81 7 PHE B CA 1
ATOM 2504 C C . PHE B 1 7 ? 2.818 7.52 -28.438 1 73.81 7 PHE B C 1
ATOM 2506 O O . PHE B 1 7 ? 1.623 7.613 -28.719 1 73.81 7 PHE B O 1
ATOM 2513 N N . PHE B 1 8 ? 3.268 6.504 -27.656 1 87 8 PHE B N 1
ATOM 2514 C CA . PHE B 1 8 ? 2.41 5.371 -27.328 1 87 8 PHE B CA 1
ATOM 2515 C C . PHE B 1 8 ? 2.197 5.27 -25.828 1 87 8 PHE B C 1
ATOM 2517 O O . PHE B 1 8 ? 3.16 5.258 -25.047 1 87 8 PHE B O 1
ATOM 2524 N N . TRP B 1 9 ? 0.894 5.289 -25.406 1 90.06 9 TRP B N 1
ATOM 2525 C CA . TRP B 1 9 ? 0.509 5.141 -24.016 1 90.06 9 TRP B CA 1
ATOM 2526 C C . TRP B 1 9 ? -0.443 3.965 -23.828 1 90.06 9 TRP B C 1
ATOM 2528 O O . TRP B 1 9 ? -1.354 3.764 -24.641 1 90.06 9 TRP B O 1
ATOM 2538 N N . ALA B 1 10 ? -0.124 3.184 -22.875 1 90.56 10 ALA B N 1
ATOM 2539 C CA . ALA B 1 10 ? -1.066 2.145 -22.469 1 90.56 10 ALA B CA 1
ATOM 2540 C C . ALA B 1 10 ? -1.984 2.641 -21.359 1 90.56 10 ALA B C 1
ATOM 2542 O O . ALA B 1 10 ? -1.517 3.008 -20.266 1 90.56 10 ALA B O 1
ATOM 2543 N N . GLN B 1 11 ? -3.227 2.641 -21.641 1 88.69 11 GLN B N 1
ATOM 2544 C CA . GLN B 1 11 ? -4.234 3.072 -20.688 1 88.69 11 GLN B CA 1
ATOM 2545 C C . GLN B 1 11 ? -4.938 1.877 -20.047 1 88.69 11 GLN B C 1
ATOM 2547 O O . GLN B 1 11 ? -5.324 0.936 -20.734 1 88.69 11 GLN B O 1
ATOM 2552 N N . GLU B 1 12 ? -5.031 1.911 -18.75 1 88.62 12 GLU B N 1
ATOM 2553 C CA . GLU B 1 12 ? -5.703 0.852 -18 1 88.62 12 GLU B CA 1
ATOM 2554 C C . GLU B 1 12 ? -6.789 1.42 -17.094 1 88.62 12 GLU B C 1
ATOM 2556 O O . GLU B 1 12 ? -6.5 2.18 -16.172 1 88.62 12 GLU B O 1
ATOM 2561 N N . TYR B 1 13 ? -7.984 0.966 -17.359 1 84.06 13 TYR B N 1
ATOM 2562 C CA . TYR B 1 13 ? -9.117 1.398 -16.531 1 84.06 13 TYR B CA 1
ATOM 2563 C C . TYR B 1 13 ? -9.25 0.534 -15.289 1 84.06 13 TYR B C 1
ATOM 2565 O O . TYR B 1 13 ? -9.172 -0.694 -15.367 1 84.06 13 TYR B O 1
ATOM 2573 N N . PHE B 1 14 ? -9.414 1.143 -14.141 1 81.12 14 PHE B N 1
ATOM 2574 C CA . PHE B 1 14 ? -9.734 0.455 -12.891 1 81.12 14 PHE B CA 1
ATOM 2575 C C . PHE B 1 14 ? -11.242 0.461 -12.641 1 81.12 14 PHE B C 1
ATOM 2577 O O . PHE B 1 14 ? -11.797 -0.521 -12.148 1 81.12 14 PHE B O 1
ATOM 2584 N N . THR B 1 15 ? -11.836 1.562 -12.906 1 79.69 15 THR B N 1
ATOM 2585 C CA . THR B 1 15 ? -13.281 1.754 -12.984 1 79.69 15 THR B CA 1
ATOM 2586 C C . THR B 1 15 ? -13.656 2.508 -14.258 1 79.69 15 THR B C 1
ATOM 2588 O O . THR B 1 15 ? -12.789 3.037 -14.953 1 79.69 15 THR B O 1
ATOM 2591 N N . PRO B 1 16 ? -14.93 2.58 -14.5 1 83.75 16 PRO B N 1
ATOM 2592 C CA . PRO B 1 16 ? -15.305 3.4 -15.648 1 83.75 16 PRO B CA 1
ATOM 2593 C C . PRO B 1 16 ? -14.945 4.875 -15.469 1 83.75 16 PRO B C 1
ATOM 2595 O O . PRO B 1 16 ? -14.984 5.645 -16.438 1 83.75 16 PRO B O 1
ATOM 2598 N N . TRP B 1 17 ? -14.461 5.195 -14.266 1 88.25 17 TRP B N 1
ATOM 2599 C CA . TRP B 1 17 ? -14.312 6.609 -13.953 1 88.25 17 TRP B CA 1
ATOM 2600 C C . TRP B 1 17 ? -12.844 6.953 -13.703 1 88.25 17 TRP B C 1
ATOM 2602 O O . TRP B 1 17 ? -12.516 8.094 -13.367 1 88.25 17 TRP B O 1
ATOM 2612 N N . ASP B 1 18 ? -11.953 5.98 -13.82 1 88.94 18 ASP B N 1
ATOM 2613 C CA . ASP B 1 18 ? -10.539 6.266 -13.578 1 88.94 18 ASP B CA 1
ATOM 2614 C C . ASP B 1 18 ? -9.648 5.266 -14.312 1 88.94 18 ASP B C 1
ATOM 2616 O O . ASP B 1 18 ? -10.016 4.102 -14.484 1 88.94 18 ASP B O 1
ATOM 2620 N N . TYR B 1 19 ? -8.523 5.789 -14.773 1 88.81 19 TYR B N 1
ATOM 2621 C CA . TYR B 1 19 ? -7.547 4.922 -15.414 1 88.81 19 TYR B CA 1
ATOM 2622 C C . TYR B 1 19 ? -6.129 5.438 -15.195 1 88.81 19 TYR B C 1
ATOM 2624 O O . TYR B 1 19 ? -5.941 6.555 -14.711 1 88.81 19 TYR B O 1
ATOM 2632 N N . THR B 1 20 ? -5.156 4.582 -15.391 1 91.19 20 THR B N 1
ATOM 2633 C CA . THR B 1 20 ? -3.746 4.941 -15.445 1 91.19 20 THR B CA 1
ATOM 2634 C C . THR B 1 20 ? -3.209 4.801 -16.875 1 91.19 20 THR B C 1
ATOM 2636 O O . THR B 1 20 ? -3.752 4.039 -17.672 1 91.19 20 THR B O 1
ATOM 2639 N N . ALA B 1 21 ? -2.258 5.641 -17.156 1 91.69 21 ALA B N 1
ATOM 2640 C CA . ALA B 1 21 ? -1.57 5.551 -18.453 1 91.69 21 ALA B CA 1
ATOM 2641 C C . ALA B 1 21 ? -0.057 5.508 -18.25 1 91.69 21 ALA B C 1
ATOM 2643 O O . ALA B 1 21 ? 0.49 6.219 -17.406 1 91.69 21 ALA B O 1
ATOM 2644 N N . ARG B 1 22 ? 0.574 4.594 -18.969 1 92.75 22 ARG B N 1
ATOM 2645 C CA . ARG B 1 22 ? 2.027 4.469 -18.938 1 92.75 22 ARG B CA 1
ATOM 2646 C C . ARG B 1 22 ? 2.611 4.539 -20.344 1 92.75 22 ARG B C 1
ATOM 2648 O O . ARG B 1 22 ? 2.092 3.91 -21.266 1 92.75 22 ARG B O 1
ATOM 2655 N N . ALA B 1 23 ? 3.658 5.355 -20.406 1 93.56 23 ALA B N 1
ATOM 2656 C CA . ALA B 1 23 ? 4.309 5.531 -21.703 1 93.56 23 ALA B CA 1
ATOM 2657 C C . ALA B 1 23 ? 5.059 4.266 -22.109 1 93.56 23 ALA B C 1
ATOM 2659 O O . ALA B 1 23 ? 5.785 3.678 -21.297 1 93.56 23 ALA B O 1
ATOM 2660 N N . ILE B 1 24 ? 4.836 3.895 -23.312 1 94.56 24 ILE B N 1
ATOM 2661 C CA . ILE B 1 24 ? 5.543 2.771 -23.922 1 94.56 24 ILE B CA 1
ATOM 2662 C C . ILE B 1 24 ? 6.684 3.291 -24.797 1 94.56 24 ILE B C 1
ATOM 2664 O O . ILE B 1 24 ? 6.461 4.098 -25.703 1 94.56 24 ILE B O 1
ATOM 2668 N N . THR B 1 25 ? 7.832 2.828 -24.516 1 94.5 25 THR B N 1
ATOM 2669 C CA . THR B 1 25 ? 8.984 3.305 -25.281 1 94.5 25 THR B CA 1
ATOM 2670 C C . THR B 1 25 ? 9.328 2.33 -26.391 1 94.5 25 THR B C 1
ATOM 2672 O O . THR B 1 25 ? 9.93 2.719 -27.406 1 94.5 25 THR B O 1
ATOM 2675 N N . ARG B 1 26 ? 8.984 1.082 -26.219 1 95.19 26 ARG B N 1
ATOM 2676 C CA . ARG B 1 26 ? 9.258 0.051 -27.203 1 95.19 26 ARG B CA 1
ATOM 2677 C C . ARG B 1 26 ? 8.297 -1.123 -27.062 1 95.19 26 ARG B C 1
ATOM 2679 O O . ARG B 1 26 ? 8.023 -1.57 -25.938 1 95.19 26 ARG B O 1
ATOM 2686 N N . ILE B 1 27 ? 7.738 -1.578 -28.172 1 96.19 27 ILE B N 1
ATOM 2687 C CA . ILE B 1 27 ? 6.93 -2.793 -28.172 1 96.19 27 ILE B CA 1
ATOM 2688 C C . ILE B 1 27 ? 7.809 -3.994 -28.516 1 96.19 27 ILE B C 1
ATOM 2690 O O . ILE B 1 27 ? 8.469 -4.012 -29.562 1 96.19 27 ILE B O 1
ATOM 2694 N N . LEU B 1 28 ? 7.824 -4.949 -27.688 1 97.69 28 LEU B N 1
ATOM 2695 C CA . LEU B 1 28 ? 8.672 -6.121 -27.875 1 97.69 28 LEU B CA 1
ATOM 2696 C C . LEU B 1 28 ? 7.891 -7.262 -28.5 1 97.69 28 LEU B C 1
ATOM 2698 O O . LEU B 1 28 ? 8.438 -8.016 -29.312 1 97.69 28 LEU B O 1
ATOM 2702 N N . ALA B 1 29 ? 6.66 -7.41 -28.109 1 97.69 29 ALA B N 1
ATOM 2703 C CA . ALA B 1 29 ? 5.805 -8.461 -28.672 1 97.69 29 ALA B CA 1
ATOM 2704 C C . ALA B 1 29 ? 4.328 -8.102 -28.516 1 97.69 29 ALA B C 1
ATOM 2706 O O . ALA B 1 29 ? 3.924 -7.508 -27.516 1 97.69 29 ALA B O 1
ATOM 2707 N N . TYR B 1 30 ? 3.586 -8.367 -29.453 1 96.56 30 TYR B N 1
ATOM 2708 C CA . TYR B 1 30 ? 2.131 -8.266 -29.469 1 96.56 30 TYR B CA 1
ATOM 2709 C C . TYR B 1 30 ? 1.501 -9.484 -30.141 1 96.56 30 TYR B C 1
ATOM 2711 O O . TYR B 1 30 ? 1.94 -9.914 -31.203 1 96.56 30 TYR B O 1
ATOM 2719 N N . ARG B 1 31 ? 0.493 -10.047 -29.406 1 95.88 31 ARG B N 1
ATOM 2720 C CA . ARG B 1 31 ? -0.166 -11.234 -29.938 1 95.88 31 ARG B CA 1
ATOM 2721 C C . ARG B 1 31 ? -1.616 -11.305 -29.469 1 95.88 31 ARG B C 1
ATOM 2723 O O . ARG B 1 31 ? -1.93 -10.945 -28.328 1 95.88 31 ARG B O 1
ATOM 2730 N N . LYS B 1 32 ? -2.424 -11.703 -30.375 1 96.19 32 LYS B N 1
ATOM 2731 C CA . LYS B 1 32 ? -3.742 -12.195 -29.984 1 96.19 32 LYS B CA 1
ATOM 2732 C C . LYS B 1 32 ? -3.777 -13.719 -29.969 1 96.19 32 LYS B C 1
ATOM 2734 O O . LYS B 1 32 ? -3.697 -14.359 -31.016 1 96.19 32 LYS B O 1
ATOM 2739 N N . THR B 1 33 ? -3.889 -14.258 -28.797 1 95.56 33 THR B N 1
ATOM 2740 C CA . THR B 1 33 ? -3.908 -15.711 -28.672 1 95.56 33 THR B CA 1
ATOM 2741 C C . THR B 1 33 ? -5.344 -16.234 -28.641 1 95.56 33 THR B C 1
ATOM 2743 O O . THR B 1 33 ? -6.293 -15.453 -28.734 1 95.56 33 THR B O 1
ATOM 2746 N N . ARG B 1 34 ? -5.477 -17.516 -28.547 1 93.62 34 ARG B N 1
ATOM 2747 C CA . ARG B 1 34 ? -6.793 -18.125 -28.438 1 93.62 34 ARG B CA 1
ATOM 2748 C C . ARG B 1 34 ? -7.504 -17.688 -27.156 1 93.62 34 ARG B C 1
ATOM 2750 O O . ARG B 1 34 ? -8.734 -17.672 -27.094 1 93.62 34 ARG B O 1
ATOM 2757 N N . PHE B 1 35 ? -6.801 -17.203 -26.219 1 91.44 35 PHE B N 1
ATOM 2758 C CA . PHE B 1 35 ? -7.383 -16.953 -24.906 1 91.44 35 PHE B CA 1
ATOM 2759 C C . PHE B 1 35 ? -7.484 -15.453 -24.641 1 91.44 35 PHE B C 1
ATOM 2761 O O . PHE B 1 35 ? -8.406 -15 -23.969 1 91.44 35 PHE B O 1
ATOM 2768 N N . GLN B 1 36 ? -6.508 -14.68 -25.156 1 92.5 36 GLN B N 1
ATOM 2769 C CA . GLN B 1 36 ? -6.414 -13.297 -24.703 1 92.5 36 GLN B CA 1
ATOM 2770 C C . GLN B 1 36 ? -5.469 -12.492 -25.594 1 92.5 36 GLN B C 1
ATOM 2772 O O . GLN B 1 36 ? -4.809 -13.055 -26.469 1 92.5 36 GLN B O 1
ATOM 2777 N N . GLU B 1 37 ? -5.531 -11.18 -25.438 1 94.81 37 GLU B N 1
ATOM 2778 C CA . GLU B 1 37 ? -4.609 -10.266 -26.109 1 94.81 37 GLU B CA 1
ATOM 2779 C C . GLU B 1 37 ? -3.402 -9.969 -25.219 1 94.81 37 GLU B C 1
ATOM 2781 O O . GLU B 1 37 ? -3.555 -9.625 -24.047 1 94.81 37 GLU B O 1
ATOM 2786 N N . MET B 1 38 ? -2.184 -10.164 -25.797 1 96.25 38 MET B N 1
ATOM 2787 C CA . MET B 1 38 ? -0.943 -10.023 -25.047 1 96.25 38 MET B CA 1
ATOM 2788 C C . MET B 1 38 ? -0.093 -8.891 -25.609 1 96.25 38 MET B C 1
ATOM 2790 O O . MET B 1 38 ? 0.029 -8.734 -26.812 1 96.25 38 MET B O 1
ATOM 2794 N N . LEU B 1 39 ? 0.49 -8.055 -24.766 1 96.75 39 LEU B N 1
ATOM 2795 C CA . LEU B 1 39 ? 1.487 -7.039 -25.078 1 96.75 39 LEU B CA 1
ATOM 2796 C C . LEU B 1 39 ? 2.672 -7.125 -24.125 1 96.75 39 LEU B C 1
ATOM 2798 O O . LEU B 1 39 ? 2.492 -7.164 -22.906 1 96.75 39 LEU B O 1
ATOM 2802 N N . ILE B 1 40 ? 3.85 -7.297 -24.609 1 98 40 ILE B N 1
ATOM 2803 C CA . ILE B 1 40 ? 5.086 -7.105 -23.875 1 98 40 ILE B CA 1
ATOM 2804 C C . ILE B 1 40 ? 5.801 -5.852 -24.375 1 98 40 ILE B C 1
ATOM 2806 O O . ILE B 1 40 ? 6.074 -5.719 -25.562 1 98 40 ILE B O 1
ATOM 2810 N N . ALA B 1 41 ? 6.039 -4.938 -23.469 1 97.38 41 ALA B N 1
ATOM 2811 C CA . ALA B 1 41 ? 6.586 -3.646 -23.875 1 97.38 41 ALA B CA 1
ATOM 2812 C C . ALA B 1 41 ? 7.555 -3.102 -22.828 1 97.38 41 ALA B C 1
ATOM 2814 O O . ALA B 1 41 ? 7.559 -3.553 -21.688 1 97.38 41 ALA B O 1
ATOM 2815 N N . GLU B 1 42 ? 8.414 -2.205 -23.234 1 96.62 42 GLU B N 1
ATOM 2816 C CA . GLU B 1 42 ? 9.227 -1.388 -22.344 1 96.62 42 GLU B CA 1
ATOM 2817 C C . GLU B 1 42 ? 8.523 -0.077 -22 1 96.62 42 GLU B C 1
ATOM 2819 O O . GLU B 1 42 ? 7.945 0.571 -22.875 1 96.62 42 GLU B O 1
ATOM 2824 N N . THR B 1 43 ? 8.539 0.228 -20.719 1 94 43 THR B N 1
ATOM 2825 C CA . THR B 1 43 ? 7.914 1.467 -20.266 1 94 43 THR B CA 1
ATOM 2826 C C . THR B 1 43 ? 8.969 2.51 -19.922 1 94 43 THR B C 1
ATOM 2828 O O . THR B 1 43 ? 10.148 2.182 -19.766 1 94 43 THR B O 1
ATOM 2831 N N . GLY B 1 44 ? 8.594 3.699 -19.844 1 90.81 44 GLY B N 1
ATOM 2832 C CA . GLY B 1 44 ? 9.516 4.781 -19.516 1 90.81 44 GLY B CA 1
ATOM 2833 C C . GLY B 1 44 ? 10.016 4.746 -18.094 1 90.81 44 GLY B C 1
ATOM 2834 O O . GLY B 1 44 ? 11.133 5.172 -17.812 1 90.81 44 GLY B O 1
ATOM 2835 N N . ALA B 1 45 ? 9.211 4.145 -17.234 1 89.56 45 ALA B N 1
ATOM 2836 C CA . ALA B 1 45 ? 9.562 4.312 -15.828 1 89.56 45 ALA B CA 1
ATOM 2837 C C . ALA B 1 45 ? 9.633 2.967 -15.117 1 89.56 45 ALA B C 1
ATOM 2839 O O . ALA B 1 45 ? 10.289 2.842 -14.078 1 89.56 45 ALA B O 1
ATOM 2840 N N . TYR B 1 46 ? 9.039 1.902 -15.688 1 93.69 46 TYR B N 1
ATOM 2841 C CA . TYR B 1 46 ? 8.898 0.684 -14.898 1 93.69 46 TYR B CA 1
ATOM 2842 C C . TYR B 1 46 ? 9.547 -0.502 -15.602 1 93.69 46 TYR B C 1
ATOM 2844 O O . TYR B 1 46 ? 9.195 -1.655 -15.344 1 93.69 46 TYR B O 1
ATOM 2852 N N . GLY B 1 47 ? 10.359 -0.201 -16.578 1 95.88 47 GLY B N 1
ATOM 2853 C CA . GLY B 1 47 ? 11.039 -1.271 -17.297 1 95.88 47 GLY B CA 1
ATOM 2854 C C . GLY B 1 47 ? 10.117 -2.043 -18.219 1 95.88 47 GLY B C 1
ATOM 2855 O O . GLY B 1 47 ? 9.219 -1.466 -18.828 1 95.88 47 GLY B O 1
ATOM 2856 N N . LYS B 1 48 ? 10.422 -3.309 -18.391 1 97.88 48 LYS B N 1
ATOM 2857 C CA . LYS B 1 48 ? 9.602 -4.16 -19.234 1 97.88 48 LYS B CA 1
ATOM 2858 C C . LYS B 1 48 ? 8.367 -4.656 -18.484 1 97.88 48 LYS B C 1
ATOM 2860 O O . LYS B 1 48 ? 8.391 -4.793 -17.266 1 97.88 48 LYS B O 1
ATOM 2865 N N . GLY B 1 49 ? 7.277 -4.871 -19.25 1 97 49 GLY B N 1
ATOM 2866 C CA . GLY B 1 49 ? 6.07 -5.375 -18.609 1 97 49 GLY B CA 1
ATOM 2867 C C . GLY B 1 49 ? 5.219 -6.23 -19.531 1 97 49 GLY B C 1
ATOM 2868 O O . GLY B 1 49 ? 5.414 -6.227 -20.75 1 97 49 GLY B O 1
ATOM 2869 N N . LEU B 1 50 ? 4.395 -6.977 -18.938 1 97.19 50 LEU B N 1
ATOM 2870 C CA . LEU B 1 50 ? 3.396 -7.805 -19.594 1 97.19 50 LEU B CA 1
ATOM 2871 C C . LEU B 1 50 ? 1.994 -7.246 -19.375 1 97.19 50 LEU B C 1
ATOM 2873 O O . LEU B 1 50 ? 1.614 -6.93 -18.25 1 97.19 50 LEU B O 1
ATOM 2877 N N . MET B 1 51 ? 1.298 -7.078 -20.453 1 95.56 51 MET B N 1
ATOM 2878 C CA . MET B 1 51 ? -0.123 -6.742 -20.406 1 95.56 51 MET B CA 1
ATOM 2879 C C . MET B 1 51 ? -0.963 -7.844 -21.047 1 95.56 51 MET B C 1
ATOM 2881 O O . MET B 1 51 ? -0.604 -8.375 -22.109 1 95.56 51 MET B O 1
ATOM 2885 N N . LEU B 1 52 ? -2.012 -8.18 -20.344 1 94 52 LEU B N 1
ATOM 2886 C CA . LEU B 1 52 ? -3.01 -9.102 -20.891 1 94 52 LEU B CA 1
ATOM 2887 C C . LEU B 1 52 ? -4.395 -8.461 -20.891 1 94 52 LEU B C 1
ATOM 2889 O O . LEU B 1 52 ? -4.863 -7.984 -19.859 1 94 52 LEU B O 1
ATOM 2893 N N . ASP B 1 53 ? -5.035 -8.414 -22.047 1 90.88 53 ASP B N 1
ATOM 2894 C CA . ASP B 1 53 ? -6.359 -7.828 -22.234 1 90.88 53 ASP B CA 1
ATOM 2895 C C . ASP B 1 53 ? -6.422 -6.422 -21.641 1 90.88 53 ASP B C 1
ATOM 2897 O O . ASP B 1 53 ? -7.383 -6.078 -20.938 1 90.88 53 ASP B O 1
ATOM 2901 N N . GLY B 1 54 ? -5.336 -5.734 -21.797 1 89.5 54 GLY B N 1
ATOM 2902 C CA . GLY B 1 54 ? -5.32 -4.324 -21.453 1 89.5 54 GLY B CA 1
ATOM 2903 C C . GLY B 1 54 ? -4.957 -4.078 -20 1 89.5 54 GLY B C 1
ATOM 2904 O O . GLY B 1 54 ? -4.961 -2.934 -19.531 1 89.5 54 GLY B O 1
ATOM 2905 N N . HIS B 1 55 ? -4.586 -5.133 -19.281 1 91.94 55 HIS B N 1
ATOM 2906 C CA . HIS B 1 55 ? -4.227 -4.984 -17.875 1 91.94 55 HIS B CA 1
ATOM 2907 C C . HIS B 1 55 ? -2.771 -5.363 -17.625 1 91.94 55 HIS B C 1
ATOM 2909 O O . HIS B 1 55 ? -2.326 -6.434 -18.062 1 91.94 55 HIS B O 1
ATOM 2915 N N . TRP B 1 56 ? -2.086 -4.438 -17.016 1 93.88 56 TRP B N 1
ATOM 2916 C CA . TRP B 1 56 ? -0.721 -4.777 -16.625 1 93.88 56 TRP B CA 1
ATOM 2917 C C . TRP B 1 56 ? -0.705 -5.961 -15.672 1 93.88 56 TRP B C 1
ATOM 2919 O O . TRP B 1 56 ? -1.43 -5.969 -14.672 1 93.88 56 TRP B O 1
ATOM 2929 N N . GLN B 1 57 ? 0.096 -6.941 -15.977 1 94.69 57 GLN B N 1
ATOM 2930 C CA . GLN B 1 57 ? 0.261 -8.109 -15.117 1 94.69 57 GLN B CA 1
ATOM 2931 C C . GLN B 1 57 ? 1.467 -7.957 -14.195 1 94.69 57 GLN B C 1
ATOM 2933 O O . GLN B 1 57 ? 1.432 -8.383 -13.039 1 94.69 57 GLN B O 1
ATOM 2938 N N . SER B 1 58 ? 2.531 -7.379 -14.719 1 94.75 58 SER B N 1
ATOM 2939 C CA . SER B 1 58 ? 3.748 -7.129 -13.953 1 94.75 58 SER B CA 1
ATOM 2940 C C . SER B 1 58 ? 4.727 -6.262 -14.742 1 94.75 58 SER B C 1
ATOM 2942 O O . SER B 1 58 ? 4.625 -6.156 -15.961 1 94.75 58 SER B O 1
ATOM 2944 N N . THR B 1 59 ? 5.582 -5.598 -14.055 1 96.62 59 THR B N 1
ATOM 2945 C CA . THR B 1 59 ? 6.715 -4.871 -14.617 1 96.62 59 THR B CA 1
ATOM 2946 C C . THR B 1 59 ? 8 -5.227 -13.883 1 96.62 59 THR B C 1
ATOM 2948 O O . THR B 1 59 ? 7.973 -5.59 -12.703 1 96.62 59 THR B O 1
ATOM 2951 N N . THR B 1 60 ? 9.148 -5.051 -14.555 1 97.25 60 THR B N 1
ATOM 2952 C CA . THR B 1 60 ? 10.422 -5.465 -13.984 1 97.25 60 THR B CA 1
ATOM 2953 C C . THR B 1 60 ? 10.805 -4.562 -12.82 1 97.25 60 THR B C 1
ATOM 2955 O O . THR B 1 60 ? 11.602 -4.953 -11.953 1 97.25 60 THR B O 1
ATOM 2958 N N . ALA B 1 61 ? 10.203 -3.404 -12.719 1 95.12 61 ALA B N 1
ATOM 2959 C CA . ALA B 1 61 ? 10.586 -2.441 -11.688 1 95.12 61 ALA B CA 1
ATOM 2960 C C . ALA B 1 61 ? 10.023 -2.846 -10.328 1 95.12 61 ALA B C 1
ATOM 2962 O O . ALA B 1 61 ? 10.617 -2.533 -9.289 1 95.12 61 ALA B O 1
ATOM 2963 N N . ASP B 1 62 ? 8.867 -3.562 -10.352 1 95.44 62 ASP B N 1
ATOM 2964 C CA . ASP B 1 62 ? 8.258 -3.736 -9.031 1 95.44 62 ASP B CA 1
ATOM 2965 C C . ASP B 1 62 ? 7.656 -5.133 -8.891 1 95.44 62 ASP B C 1
ATOM 2967 O O . ASP B 1 62 ? 6.918 -5.398 -7.938 1 95.44 62 ASP B O 1
ATOM 2971 N N . GLU B 1 63 ? 8.016 -6.117 -9.781 1 97.25 63 GLU B N 1
ATOM 2972 C CA . GLU B 1 63 ? 7.441 -7.457 -9.75 1 97.25 63 GLU B CA 1
ATOM 2973 C C . GLU B 1 63 ? 7.801 -8.18 -8.453 1 97.25 63 GLU B C 1
ATOM 2975 O O . GLU B 1 63 ? 7.047 -9.039 -7.992 1 97.25 63 GLU B O 1
ATOM 2980 N N . PHE B 1 64 ? 8.922 -7.836 -7.797 1 97.38 64 PHE B N 1
ATOM 2981 C CA . PHE B 1 64 ? 9.375 -8.516 -6.59 1 97.38 64 PHE B CA 1
ATOM 2982 C C . PHE B 1 64 ? 8.391 -8.297 -5.445 1 97.38 64 PHE B C 1
ATOM 2984 O O . PHE B 1 64 ? 8.258 -9.148 -4.562 1 97.38 64 PHE B O 1
ATOM 2991 N N . LEU B 1 65 ? 7.707 -7.184 -5.461 1 97.25 65 LEU B N 1
ATOM 2992 C CA . LEU B 1 65 ? 6.699 -6.93 -4.434 1 97.25 65 LEU B CA 1
ATOM 2993 C C . LEU B 1 65 ? 5.582 -7.965 -4.504 1 97.25 65 LEU B C 1
ATOM 2995 O O . LEU B 1 65 ? 5.184 -8.523 -3.479 1 97.25 65 LEU B O 1
ATOM 2999 N N . TYR B 1 66 ? 5.133 -8.266 -5.695 1 97.5 66 TYR B N 1
ATOM 3000 C CA . TYR B 1 66 ? 4.027 -9.188 -5.914 1 97.5 66 TYR B CA 1
ATOM 3001 C C . TYR B 1 66 ? 4.473 -10.633 -5.707 1 97.5 66 TYR B C 1
ATOM 3003 O O . TYR B 1 66 ? 3.863 -11.367 -4.922 1 97.5 66 TYR B O 1
ATOM 3011 N N . HIS B 1 67 ? 5.5 -11.023 -6.348 1 98.44 67 HIS B N 1
ATOM 3012 C CA . HIS B 1 67 ? 5.848 -12.438 -6.418 1 98.44 67 HIS B CA 1
ATOM 3013 C C . HIS B 1 67 ? 6.41 -12.938 -5.09 1 98.44 67 HIS B C 1
ATOM 3015 O O . HIS B 1 67 ? 6.176 -14.086 -4.703 1 98.44 67 HIS B O 1
ATOM 3021 N N . GLU B 1 68 ? 7.188 -12.086 -4.398 1 98.75 68 GLU B N 1
ATOM 3022 C CA . GLU B 1 68 ? 7.648 -12.492 -3.074 1 98.75 68 GLU B CA 1
ATOM 3023 C C . GLU B 1 68 ? 6.484 -12.586 -2.092 1 98.75 68 GLU B C 1
ATOM 3025 O O . GLU B 1 68 ? 6.461 -13.477 -1.236 1 98.75 68 GLU B O 1
ATOM 3030 N N . ALA B 1 69 ? 5.523 -11.68 -2.254 1 98.56 69 ALA B N 1
ATOM 3031 C CA . ALA B 1 69 ? 4.359 -11.695 -1.368 1 98.56 69 ALA B CA 1
ATOM 3032 C C . ALA B 1 69 ? 3.482 -12.914 -1.645 1 98.56 69 ALA B C 1
ATOM 3034 O O . ALA B 1 69 ? 2.83 -13.438 -0.738 1 98.56 69 ALA B O 1
ATOM 3035 N N . LEU B 1 70 ? 3.459 -13.352 -2.854 1 98.62 70 LEU B N 1
ATOM 3036 C CA . LEU B 1 70 ? 2.646 -14.5 -3.229 1 98.62 70 LEU B CA 1
ATOM 3037 C C . LEU B 1 70 ? 3.281 -15.797 -2.736 1 98.62 70 LEU B C 1
ATOM 3039 O O . LEU B 1 70 ? 2.59 -16.672 -2.207 1 98.62 70 LEU B O 1
ATOM 3043 N N . VAL B 1 71 ? 4.551 -15.969 -2.793 1 98.88 71 VAL B N 1
ATOM 3044 C CA . VAL B 1 71 ? 5.219 -17.266 -2.68 1 98.88 71 VAL B CA 1
ATOM 3045 C C . VAL B 1 71 ? 5.656 -17.5 -1.235 1 98.88 71 VAL B C 1
ATOM 3047 O O . VAL B 1 71 ? 5.324 -18.516 -0.637 1 98.88 71 VAL B O 1
ATOM 3050 N N . HIS B 1 72 ? 6.348 -16.578 -0.669 1 98.88 72 HIS B N 1
ATOM 3051 C CA . HIS B 1 72 ? 7.16 -16.891 0.503 1 98.88 72 HIS B CA 1
ATOM 3052 C C . HIS B 1 72 ? 6.301 -17.016 1.755 1 98.88 72 HIS B C 1
ATOM 3054 O O . HIS B 1 72 ? 6.551 -17.875 2.604 1 98.88 72 HIS B O 1
ATOM 3060 N N . PRO B 1 73 ? 5.25 -16.156 1.891 1 98.75 73 PRO B N 1
ATOM 3061 C CA . PRO B 1 73 ? 4.379 -16.391 3.045 1 98.75 73 PRO B CA 1
ATOM 3062 C C . PRO B 1 73 ? 3.801 -17.797 3.074 1 98.75 73 PRO B C 1
ATOM 3064 O O . PRO B 1 73 ? 3.705 -18.422 4.141 1 98.75 73 PRO B O 1
ATOM 3067 N N . ALA B 1 74 ? 3.436 -18.359 1.913 1 98.88 74 ALA B N 1
ATOM 3068 C CA . ALA B 1 74 ? 2.859 -19.688 1.839 1 98.88 74 ALA B CA 1
ATOM 3069 C C . ALA B 1 74 ? 3.883 -20.75 2.232 1 98.88 74 ALA B C 1
ATOM 3071 O O . ALA B 1 74 ? 3.576 -21.672 3.006 1 98.88 74 ALA B O 1
ATOM 3072 N N . LEU B 1 75 ? 5.086 -20.625 1.72 1 98.88 75 LEU B N 1
ATOM 3073 C CA . LEU B 1 75 ? 6.098 -21.641 1.995 1 98.88 75 LEU B CA 1
ATOM 3074 C C . LEU B 1 75 ? 6.594 -21.531 3.432 1 98.88 75 LEU B C 1
ATOM 3076 O O . LEU B 1 75 ? 6.906 -22.547 4.062 1 98.88 75 LEU B O 1
ATOM 3080 N N . VAL B 1 76 ? 6.664 -20.328 3.99 1 98.81 76 VAL B N 1
ATOM 3081 C CA . VAL B 1 76 ? 6.969 -20.141 5.406 1 98.81 76 VAL B CA 1
ATOM 3082 C C . VAL B 1 76 ? 5.902 -20.812 6.258 1 98.81 76 VAL B C 1
ATOM 3084 O O . VAL B 1 76 ? 6.219 -21.484 7.246 1 98.81 76 VAL B O 1
ATOM 3087 N N . GLN B 1 77 ? 4.656 -20.672 5.855 1 98.69 77 GLN B N 1
ATOM 3088 C CA . GLN B 1 77 ? 3.559 -21.297 6.59 1 98.69 77 GLN B CA 1
ATOM 3089 C C . GLN B 1 77 ? 3.697 -22.812 6.602 1 98.69 77 GLN B C 1
ATOM 3091 O O . GLN B 1 77 ? 3.438 -23.469 7.621 1 98.69 77 GLN B O 1
ATOM 3096 N N . VAL B 1 78 ? 4.082 -23.406 5.461 1 98.75 78 VAL B N 1
ATOM 3097 C CA . VAL B 1 78 ? 4.273 -24.859 5.387 1 98.75 78 VAL B CA 1
ATOM 3098 C C . VAL B 1 78 ? 5.305 -25.297 6.422 1 98.75 78 VAL B C 1
ATOM 3100 O O . VAL B 1 78 ? 5.078 -26.25 7.164 1 98.75 78 VAL B O 1
ATOM 3103 N N . VAL B 1 79 ? 6.414 -24.547 6.516 1 98.56 79 VAL B N 1
ATOM 3104 C CA . VAL B 1 79 ? 7.484 -24.875 7.449 1 98.56 79 VAL B CA 1
ATOM 3105 C C . VAL B 1 79 ? 6.996 -24.688 8.883 1 98.56 79 VAL B C 1
ATOM 3107 O O . VAL B 1 79 ? 7.238 -25.547 9.742 1 98.56 79 VAL B O 1
ATOM 3110 N N . GLN B 1 80 ? 6.293 -23.656 9.141 1 98 80 GLN B N 1
ATOM 3111 C CA . GLN B 1 80 ? 5.801 -23.359 10.484 1 98 80 GLN B CA 1
ATOM 3112 C C . GLN B 1 80 ? 4.789 -24.406 10.938 1 98 80 GLN B C 1
ATOM 3114 O O . GLN B 1 80 ? 4.66 -24.672 12.133 1 98 80 GLN B O 1
ATOM 3119 N N . ALA B 1 81 ? 4.152 -24.984 9.961 1 97.88 81 ALA B N 1
ATOM 3120 C CA . ALA B 1 81 ? 3.172 -26.016 10.266 1 97.88 81 ALA B CA 1
ATOM 3121 C C . ALA B 1 81 ? 3.84 -27.391 10.406 1 97.88 81 ALA B C 1
ATOM 3123 O O . ALA B 1 81 ? 3.164 -28.391 10.617 1 97.88 81 ALA B O 1
ATOM 3124 N N . GLY B 1 82 ? 5.133 -27.438 10.297 1 97.5 82 GLY B N 1
ATOM 3125 C CA . GLY B 1 82 ? 5.879 -28.672 10.508 1 97.5 82 GLY B CA 1
ATOM 3126 C C . GLY B 1 82 ? 6.145 -29.438 9.219 1 97.5 82 GLY B C 1
ATOM 3127 O O . GLY B 1 82 ? 6.641 -30.562 9.25 1 97.5 82 GLY B O 1
ATOM 3128 N N . GLY B 1 83 ? 5.789 -28.797 8.086 1 98.06 83 GLY B N 1
ATOM 3129 C CA . GLY B 1 83 ? 6.035 -29.422 6.801 1 98.06 83 GLY B CA 1
ATOM 3130 C C . GLY B 1 83 ? 7.336 -28.984 6.156 1 98.06 83 GLY B C 1
ATOM 3131 O O . GLY B 1 83 ? 8.133 -28.281 6.781 1 98.06 83 GLY B O 1
ATOM 3132 N N . ILE B 1 84 ? 7.594 -29.469 4.965 1 97.94 84 ILE B N 1
ATOM 3133 C CA . ILE B 1 84 ? 8.719 -29.094 4.109 1 97.94 84 ILE B CA 1
ATOM 3134 C C . ILE B 1 84 ? 8.219 -28.859 2.686 1 97.94 84 ILE B C 1
ATOM 3136 O O . ILE B 1 84 ? 7.613 -29.734 2.072 1 97.94 84 ILE B O 1
ATOM 3140 N N . PRO B 1 85 ? 8.453 -27.688 2.18 1 98.38 85 PRO B N 1
ATOM 3141 C CA . PRO B 1 85 ? 8.039 -27.453 0.793 1 98.38 85 PRO B CA 1
ATOM 3142 C C . PRO B 1 85 ? 8.844 -28.281 -0.209 1 98.38 85 PRO B C 1
ATOM 3144 O O . PRO B 1 85 ? 10 -27.953 -0.494 1 98.38 85 PRO B O 1
ATOM 3147 N N . ARG B 1 86 ? 8.266 -29.328 -0.766 1 98.75 86 ARG B N 1
ATOM 3148 C CA . ARG B 1 86 ? 8.945 -30.188 -1.729 1 98.75 86 ARG B CA 1
ATOM 3149 C C . ARG B 1 86 ? 8.25 -30.141 -3.088 1 98.75 86 ARG B C 1
ATOM 3151 O O . ARG B 1 86 ? 8.914 -30.156 -4.129 1 98.75 86 ARG B O 1
ATOM 3158 N N . ARG B 1 87 ? 6.969 -30.188 -3.033 1 98.88 87 ARG B N 1
ATOM 3159 C CA . ARG B 1 87 ? 6.141 -30.188 -4.234 1 98.88 87 ARG B CA 1
ATOM 3160 C C . ARG B 1 87 ? 5.199 -28.984 -4.242 1 98.88 87 ARG B C 1
ATOM 3162 O O . ARG B 1 87 ? 4.309 -28.891 -3.398 1 98.88 87 ARG B O 1
ATOM 3169 N N . VAL B 1 88 ? 5.391 -28.094 -5.199 1 98.94 88 VAL B N 1
ATOM 3170 C CA . VAL B 1 88 ? 4.625 -26.859 -5.273 1 98.94 88 VAL B CA 1
ATOM 3171 C C . VAL B 1 88 ? 3.914 -26.766 -6.621 1 98.94 88 VAL B C 1
ATOM 3173 O O . VAL B 1 88 ? 4.5 -27.078 -7.66 1 98.94 88 VAL B O 1
ATOM 3176 N N . LEU B 1 89 ? 2.646 -26.453 -6.605 1 98.88 89 LEU B N 1
ATOM 3177 C CA . LEU B 1 89 ? 1.846 -26.219 -7.805 1 98.88 89 LEU B CA 1
ATOM 3178 C C . LEU B 1 89 ? 1.528 -24.734 -7.98 1 98.88 89 LEU B C 1
ATOM 3180 O O . LEU B 1 89 ? 1.054 -24.094 -7.047 1 98.88 89 LEU B O 1
ATOM 3184 N N . ILE B 1 90 ? 1.857 -24.203 -9.109 1 98.75 90 ILE B N 1
ATOM 3185 C CA . ILE B 1 90 ? 1.53 -22.828 -9.469 1 98.75 90 ILE B CA 1
ATOM 3186 C C . ILE B 1 90 ? 0.427 -22.828 -10.531 1 98.75 90 ILE B C 1
ATOM 3188 O O . ILE B 1 90 ? 0.575 -23.422 -11.594 1 98.75 90 ILE B O 1
ATOM 3192 N N . LEU B 1 91 ? -0.665 -22.25 -10.211 1 97.69 91 LEU B N 1
ATOM 3193 C CA . LEU B 1 91 ? -1.717 -22 -11.188 1 97.69 91 LEU B CA 1
ATOM 3194 C C . LEU B 1 91 ? -1.559 -20.625 -11.828 1 97.69 91 LEU B C 1
ATOM 3196 O O . LEU B 1 91 ? -1.75 -19.609 -11.172 1 97.69 91 LEU B O 1
ATOM 3200 N N . GLY B 1 92 ? -1.262 -20.578 -13.078 1 96.12 92 GLY B N 1
ATOM 3201 C CA . GLY B 1 92 ? -0.838 -19.359 -13.758 1 96.12 92 GLY B CA 1
ATOM 3202 C C . GLY B 1 92 ? 0.659 -19.125 -13.68 1 96.12 92 GLY B C 1
ATOM 3203 O O . GLY B 1 92 ? 1.442 -20.078 -13.68 1 96.12 92 GLY B O 1
ATOM 3204 N N . GLY B 1 93 ? 1.125 -17.828 -13.906 1 94.88 93 GLY B N 1
ATOM 3205 C CA . GLY B 1 93 ? 2.514 -17.469 -13.672 1 94.88 93 GLY B CA 1
ATOM 3206 C C . GLY B 1 93 ? 3.297 -17.234 -14.945 1 94.88 93 GLY B C 1
ATOM 3207 O O . GLY B 1 93 ? 4.531 -17.25 -14.938 1 94.88 93 GLY B O 1
ATOM 3208 N N . ALA B 1 94 ? 2.801 -17.172 -15.992 1 93.38 94 ALA B N 1
ATOM 3209 C CA . ALA B 1 94 ? 3.277 -17.125 -17.375 1 93.38 94 ALA B CA 1
ATOM 3210 C C . ALA B 1 94 ? 4.668 -16.5 -17.453 1 93.38 94 ALA B C 1
ATOM 3212 O O . ALA B 1 94 ? 5.516 -16.938 -18.219 1 93.38 94 ALA B O 1
ATOM 3213 N N . GLU B 1 95 ? 4.977 -15.477 -16.656 1 95.94 95 GLU B N 1
ATOM 3214 C CA . GLU B 1 95 ? 6.23 -14.75 -16.797 1 95.94 95 GLU B CA 1
ATOM 3215 C C . GLU B 1 95 ? 7.375 -15.477 -16.094 1 95.94 95 GLU B C 1
ATOM 3217 O O . GLU B 1 95 ? 8.547 -15.164 -16.328 1 95.94 95 GLU B O 1
ATOM 3222 N N . GLY B 1 96 ? 7.07 -16.422 -15.25 1 98.12 96 GLY B N 1
ATOM 3223 C CA . GLY B 1 96 ? 8.094 -17.281 -14.656 1 98.12 96 GLY B CA 1
ATOM 3224 C C . GLY B 1 96 ? 8.688 -16.688 -13.391 1 98.12 96 GLY B C 1
ATOM 3225 O O . GLY B 1 96 ? 9.602 -17.266 -12.805 1 98.12 96 GLY B O 1
ATOM 3226 N N . ALA B 1 97 ? 8.195 -15.523 -12.969 1 98.44 97 ALA B N 1
ATOM 3227 C CA . ALA B 1 97 ? 8.727 -14.906 -11.758 1 98.44 97 ALA B CA 1
ATOM 3228 C C . ALA B 1 97 ? 8.273 -15.664 -10.516 1 98.44 97 ALA B C 1
ATOM 3230 O O . ALA B 1 97 ? 9.039 -15.805 -9.555 1 98.44 97 ALA B O 1
ATOM 3231 N N . THR B 1 98 ? 7.023 -16.141 -10.508 1 98.75 98 THR B N 1
ATOM 3232 C CA . THR B 1 98 ? 6.555 -16.969 -9.406 1 98.75 98 THR B CA 1
ATOM 3233 C C . THR B 1 98 ? 7.355 -18.266 -9.328 1 98.75 98 THR B C 1
ATOM 3235 O O . THR B 1 98 ? 7.781 -18.672 -8.25 1 98.75 98 THR B O 1
ATOM 3238 N N . LEU B 1 99 ? 7.574 -18.844 -10.492 1 98.81 99 LEU B N 1
ATOM 3239 C CA . LEU B 1 99 ? 8.398 -20.047 -10.602 1 98.81 99 LEU B CA 1
ATOM 3240 C C . LEU B 1 99 ? 9.797 -19.797 -10.047 1 98.81 99 LEU B C 1
ATOM 3242 O O . LEU B 1 99 ? 10.312 -20.594 -9.266 1 98.81 99 LEU B O 1
ATOM 3246 N N . ARG B 1 100 ? 10.383 -18.656 -10.375 1 98.69 100 ARG B N 1
ATOM 3247 C CA . ARG B 1 100 ? 11.695 -18.25 -9.906 1 98.69 100 ARG B CA 1
ATOM 3248 C C . ARG B 1 100 ? 11.734 -18.188 -8.383 1 98.69 100 ARG B C 1
ATOM 3250 O O . ARG B 1 100 ? 12.664 -18.703 -7.754 1 98.69 100 ARG B O 1
ATOM 3257 N N . GLU B 1 101 ? 10.742 -17.578 -7.762 1 98.81 101 GLU B N 1
ATOM 3258 C CA . GLU B 1 101 ? 10.719 -17.422 -6.312 1 98.81 101 GLU B CA 1
ATOM 3259 C C . GLU B 1 101 ? 10.609 -18.766 -5.609 1 98.81 101 GLU B C 1
ATOM 3261 O O . GLU B 1 101 ? 11.25 -19 -4.582 1 98.81 101 GLU B O 1
ATOM 3266 N N . VAL B 1 102 ? 9.781 -19.672 -6.199 1 98.88 102 VAL B N 1
ATOM 3267 C CA . VAL B 1 102 ? 9.609 -21 -5.609 1 98.88 102 VAL B CA 1
ATOM 3268 C C . VAL B 1 102 ? 10.938 -21.75 -5.641 1 98.88 102 VAL B C 1
ATOM 3270 O O . VAL B 1 102 ? 11.312 -22.391 -4.656 1 98.88 102 VAL B O 1
ATOM 3273 N N . LEU B 1 103 ? 11.664 -21.609 -6.703 1 98.62 103 LEU B N 1
ATOM 3274 C CA . LEU B 1 103 ? 12.891 -22.375 -6.934 1 98.62 103 LEU B CA 1
ATOM 3275 C C . LEU B 1 103 ? 14.016 -21.875 -6.039 1 98.62 103 LEU B C 1
ATOM 3277 O O . LEU B 1 103 ? 15.062 -22.516 -5.934 1 98.62 103 LEU B O 1
ATOM 3281 N N . ARG B 1 104 ? 13.82 -20.766 -5.355 1 98.56 104 ARG B N 1
ATOM 3282 C CA . ARG B 1 104 ? 14.805 -20.297 -4.383 1 98.56 104 ARG B CA 1
ATOM 3283 C C . ARG B 1 104 ? 14.859 -21.219 -3.17 1 98.56 104 ARG B C 1
ATOM 3285 O O . ARG B 1 104 ? 15.836 -21.188 -2.412 1 98.56 104 ARG B O 1
ATOM 3292 N N . TRP B 1 105 ? 13.828 -21.953 -2.943 1 98.75 105 TRP B N 1
ATOM 3293 C CA . TRP B 1 105 ? 13.75 -22.844 -1.789 1 98.75 105 TRP B CA 1
ATOM 3294 C C . TRP B 1 105 ? 14.461 -24.172 -2.072 1 98.75 105 TRP B C 1
ATOM 3296 O O . TRP B 1 105 ? 14.094 -24.891 -2.992 1 98.75 105 TRP B O 1
ATOM 3306 N N . ARG B 1 106 ? 15.391 -24.547 -1.255 1 98.12 106 ARG B N 1
ATOM 3307 C CA . ARG B 1 106 ? 16.266 -25.688 -1.47 1 98.12 106 ARG B CA 1
ATOM 3308 C C . ARG B 1 106 ? 15.492 -27 -1.36 1 98.12 106 ARG B C 1
ATOM 3310 O O . ARG B 1 106 ? 15.844 -27.984 -2.004 1 98.12 106 ARG B O 1
ATOM 3317 N N . SER B 1 107 ? 14.492 -26.938 -0.597 1 98.5 107 SER B N 1
ATOM 3318 C CA . SER B 1 107 ? 13.742 -28.156 -0.318 1 98.5 107 SER B CA 1
ATOM 3319 C C . SER B 1 107 ? 12.883 -28.562 -1.507 1 98.5 107 SER B C 1
ATOM 3321 O O . SER B 1 107 ? 12.398 -29.703 -1.575 1 98.5 107 SER B O 1
ATOM 3323 N N . VAL B 1 108 ? 12.625 -27.641 -2.443 1 98.75 108 VAL B N 1
ATOM 3324 C CA . VAL B 1 108 ? 11.719 -27.922 -3.555 1 98.75 108 VAL B CA 1
ATOM 3325 C C . VAL B 1 108 ? 12.344 -28.938 -4.5 1 98.75 108 VAL B C 1
ATOM 3327 O O . VAL B 1 108 ? 13.461 -28.75 -4.98 1 98.75 108 VAL B O 1
ATOM 3330 N N . GLU B 1 109 ? 11.594 -29.969 -4.703 1 98.75 109 GLU B N 1
ATOM 3331 C CA . GLU B 1 109 ? 12.023 -31.031 -5.602 1 98.75 109 GLU B CA 1
ATOM 3332 C C . GLU B 1 109 ? 11.289 -30.969 -6.934 1 98.75 109 GLU B C 1
ATOM 3334 O O . GLU B 1 109 ? 11.797 -31.438 -7.957 1 98.75 109 GLU B O 1
ATOM 3339 N N . GLN B 1 110 ? 10.078 -30.438 -6.844 1 98.69 110 GLN B N 1
ATOM 3340 C CA . GLN B 1 110 ? 9.242 -30.312 -8.031 1 98.69 110 GLN B CA 1
ATOM 3341 C C . GLN B 1 110 ? 8.344 -29.078 -7.949 1 98.69 110 GLN B C 1
ATOM 3343 O O . GLN B 1 110 ? 7.699 -28.844 -6.926 1 98.69 110 GLN B O 1
ATOM 3348 N N . VAL B 1 111 ? 8.344 -28.359 -8.945 1 98.81 111 VAL B N 1
ATOM 3349 C CA . VAL B 1 111 ? 7.387 -27.281 -9.102 1 98.81 111 VAL B CA 1
ATOM 3350 C C . VAL B 1 111 ? 6.723 -27.375 -10.477 1 98.81 111 VAL B C 1
ATOM 3352 O O . VAL B 1 111 ? 7.406 -27.453 -11.5 1 98.81 111 VAL B O 1
ATOM 3355 N N . VAL B 1 112 ? 5.43 -27.469 -10.484 1 98.81 112 VAL B N 1
ATOM 3356 C CA . VAL B 1 112 ? 4.641 -27.484 -11.711 1 98.81 112 VAL B CA 1
ATOM 3357 C C . VAL B 1 112 ? 3.916 -26.156 -11.883 1 98.81 112 VAL B C 1
ATOM 3359 O O . VAL B 1 112 ? 3.207 -25.703 -10.984 1 98.81 112 VAL B O 1
ATOM 3362 N N . MET B 1 113 ? 4.168 -25.5 -12.945 1 98.69 113 MET B N 1
ATOM 3363 C CA . MET B 1 113 ? 3.445 -24.297 -13.336 1 98.69 113 MET B CA 1
ATOM 3364 C C . MET B 1 113 ? 2.449 -24.594 -14.453 1 98.69 113 MET B C 1
ATOM 3366 O O . MET B 1 113 ? 2.836 -25.031 -15.531 1 98.69 113 MET B O 1
ATOM 3370 N N . VAL B 1 114 ? 1.215 -24.375 -14.203 1 98 114 VAL B N 1
ATOM 3371 C CA . VAL B 1 114 ? 0.153 -24.641 -15.164 1 98 114 VAL B CA 1
ATOM 3372 C C . VAL B 1 114 ? -0.38 -23.328 -15.734 1 98 114 VAL B C 1
ATOM 3374 O O . VAL B 1 114 ? -0.81 -22.453 -14.984 1 98 114 VAL B O 1
ATOM 3377 N N . ASP B 1 115 ? -0.326 -23.188 -16.969 1 96.62 115 ASP B N 1
ATOM 3378 C CA . ASP B 1 115 ? -0.864 -22.016 -17.656 1 96.62 115 ASP B CA 1
ATOM 3379 C C . ASP B 1 115 ? -1.668 -22.422 -18.891 1 96.62 115 ASP B C 1
ATOM 3381 O O . ASP B 1 115 ? -1.275 -23.344 -19.609 1 96.62 115 ASP B O 1
ATOM 3385 N N . ILE B 1 116 ? -2.73 -21.734 -19.094 1 94.31 116 ILE B N 1
ATOM 3386 C CA . ILE B 1 116 ? -3.631 -22.125 -20.188 1 94.31 116 ILE B CA 1
ATOM 3387 C C . ILE B 1 116 ? -3.084 -21.609 -21.516 1 94.31 116 ILE B C 1
ATOM 3389 O O . ILE B 1 116 ? -3.389 -22.172 -22.562 1 94.31 116 ILE B O 1
ATOM 3393 N N . ASP B 1 117 ? -2.283 -20.578 -21.5 1 96.06 117 ASP B N 1
ATOM 3394 C CA . ASP B 1 117 ? -1.875 -19.891 -22.719 1 96.06 117 ASP B CA 1
ATOM 3395 C C . ASP B 1 117 ? -0.383 -20.094 -22.984 1 96.06 117 ASP B C 1
ATOM 3397 O O . ASP B 1 117 ? 0.436 -19.266 -22.578 1 96.06 117 ASP B O 1
ATOM 3401 N N . GLY B 1 118 ? -0.093 -21.109 -23.734 1 97.62 118 GLY B N 1
ATOM 3402 C CA . GLY B 1 118 ? 1.287 -21.453 -24.062 1 97.62 118 GLY B CA 1
ATOM 3403 C C . GLY B 1 118 ? 1.995 -20.359 -24.844 1 97.62 118 GLY B C 1
ATOM 3404 O O . GLY B 1 118 ? 3.209 -20.172 -24.703 1 97.62 118 GLY B O 1
ATOM 3405 N N . GLU B 1 119 ? 1.262 -19.641 -25.641 1 97.75 119 GLU B N 1
ATOM 3406 C CA . GLU B 1 119 ? 1.851 -18.562 -26.422 1 97.75 119 GLU B CA 1
ATOM 3407 C C . GLU B 1 119 ? 2.363 -17.438 -25.516 1 97.75 119 GLU B C 1
ATOM 3409 O O . GLU B 1 119 ? 3.41 -16.844 -25.781 1 97.75 119 GLU B O 1
ATOM 3414 N N . VAL B 1 120 ? 1.616 -17.141 -24.453 1 97.25 120 VAL B N 1
ATOM 3415 C CA . VAL B 1 120 ? 2.051 -16.125 -23.5 1 97.25 120 VAL B CA 1
ATOM 3416 C C . VAL B 1 120 ? 3.314 -16.594 -22.781 1 97.25 120 VAL B C 1
ATOM 3418 O O . VAL B 1 120 ? 4.266 -15.82 -22.625 1 97.25 120 VAL B O 1
ATOM 3421 N N . VAL B 1 121 ? 3.367 -17.844 -22.406 1 98.06 121 VAL B N 1
ATOM 3422 C CA . VAL B 1 121 ? 4.52 -18.391 -21.703 1 98.06 121 VAL B CA 1
ATOM 3423 C C . VAL B 1 121 ? 5.762 -18.281 -22.594 1 98.06 121 VAL B C 1
ATOM 3425 O O . VAL B 1 121 ? 6.816 -17.828 -22.141 1 98.06 121 VAL B O 1
ATOM 3428 N N . GLU B 1 122 ? 5.617 -18.656 -23.828 1 98 122 GLU B N 1
ATOM 3429 C CA . GLU B 1 122 ? 6.746 -18.625 -24.75 1 98 122 GLU B CA 1
ATOM 3430 C C . GLU B 1 122 ? 7.23 -17.203 -24.984 1 98 122 GLU B C 1
ATOM 3432 O O . GLU B 1 122 ? 8.438 -16.953 -25.094 1 98 122 GLU B O 1
ATOM 3437 N N . ALA B 1 123 ? 6.277 -16.328 -25.156 1 98.19 123 ALA B N 1
ATOM 3438 C CA . ALA B 1 123 ? 6.645 -14.922 -25.344 1 98.19 123 ALA B CA 1
ATOM 3439 C C . ALA B 1 123 ? 7.398 -14.391 -24.141 1 98.19 123 ALA B C 1
ATOM 3441 O O . ALA B 1 123 ? 8.383 -13.656 -24.281 1 98.19 123 ALA B O 1
ATOM 3442 N N . CYS B 1 124 ? 6.918 -14.734 -22.938 1 98.19 124 CYS B N 1
ATOM 3443 C CA . CYS B 1 124 ? 7.578 -14.297 -21.719 1 98.19 124 CYS B CA 1
ATOM 3444 C C . CYS B 1 124 ? 8.961 -14.914 -21.594 1 98.19 124 CYS B C 1
ATOM 3446 O O . CYS B 1 124 ? 9.906 -14.25 -21.156 1 98.19 124 CYS B O 1
ATOM 3448 N N . ARG B 1 125 ? 9.125 -16.156 -21.969 1 98.06 125 ARG B N 1
ATOM 3449 C CA . ARG B 1 125 ? 10.43 -16.812 -21.969 1 98.06 125 ARG B CA 1
ATOM 3450 C C . ARG B 1 125 ? 11.422 -16.062 -22.844 1 98.06 125 ARG B C 1
ATOM 3452 O O . ARG B 1 125 ? 12.578 -15.875 -22.453 1 98.06 125 ARG B O 1
ATOM 3459 N N . GLU B 1 126 ? 10.953 -15.594 -23.906 1 98.19 126 GLU B N 1
ATOM 3460 C CA . GLU B 1 126 ? 11.812 -14.93 -24.875 1 98.19 126 GLU B CA 1
ATOM 3461 C C . GLU B 1 126 ? 12.117 -13.492 -24.469 1 98.19 126 GLU B C 1
ATOM 3463 O O . GLU B 1 126 ? 13.258 -13.047 -24.562 1 98.19 126 GLU B O 1
ATOM 3468 N N . HIS B 1 127 ? 11.133 -12.773 -23.953 1 98.31 127 HIS B N 1
ATOM 3469 C CA . HIS B 1 127 ? 11.266 -11.328 -23.906 1 98.31 127 HIS B CA 1
ATOM 3470 C C . HIS B 1 127 ? 11.445 -10.836 -22.469 1 98.31 127 HIS B C 1
ATOM 3472 O O . HIS B 1 127 ? 11.789 -9.672 -22.234 1 98.31 127 HIS B O 1
ATOM 3478 N N . LEU B 1 128 ? 11.219 -11.711 -21.453 1 98.38 128 LEU B N 1
ATOM 3479 C CA . LEU B 1 128 ? 11.281 -11.258 -20.062 1 98.38 128 LEU B CA 1
ATOM 3480 C C . LEU B 1 128 ? 12.242 -12.125 -19.266 1 98.38 128 LEU B C 1
ATOM 3482 O O . LEU B 1 128 ? 11.883 -12.633 -18.203 1 98.38 128 LEU B O 1
ATOM 3486 N N . PRO B 1 129 ? 13.469 -12.219 -19.719 1 98.12 129 PRO B N 1
ATOM 3487 C CA . PRO B 1 129 ? 14.445 -13 -18.953 1 98.12 129 PRO B CA 1
ATOM 3488 C C . PRO B 1 129 ? 14.703 -12.43 -17.562 1 98.12 129 PRO B C 1
ATOM 3490 O O . PRO B 1 129 ? 15.039 -13.172 -16.641 1 98.12 129 PRO B O 1
ATOM 3493 N N . GLU B 1 130 ? 14.5 -11.094 -17.391 1 97.38 130 GLU B N 1
ATOM 3494 C CA . GLU B 1 130 ? 14.688 -10.445 -16.094 1 97.38 130 GLU B CA 1
ATOM 3495 C C . GLU B 1 130 ? 13.695 -10.969 -15.062 1 97.38 130 GLU B C 1
ATOM 3497 O O . GLU B 1 130 ? 13.961 -10.922 -13.859 1 97.38 130 GLU B O 1
ATOM 3502 N N . MET B 1 131 ? 12.609 -11.539 -15.555 1 96.88 131 MET B N 1
ATOM 3503 C CA . MET B 1 131 ? 11.555 -12.008 -14.672 1 96.88 131 MET B CA 1
ATOM 3504 C C . MET B 1 131 ? 11.797 -13.461 -14.266 1 96.88 131 MET B C 1
ATOM 3506 O O . MET B 1 131 ? 11.875 -13.773 -13.078 1 96.88 131 MET B O 1
ATOM 3510 N N . HIS B 1 132 ? 12.016 -14.328 -15.258 1 98 132 HIS B N 1
ATOM 3511 C CA . HIS B 1 132 ? 12.102 -15.75 -14.945 1 98 132 HIS B CA 1
ATOM 3512 C C . HIS B 1 132 ? 13.516 -16.141 -14.531 1 98 132 HIS B C 1
ATOM 3514 O O . HIS B 1 132 ? 13.711 -17.125 -13.812 1 98 132 HIS B O 1
ATOM 3520 N N . GLN B 1 133 ? 14.508 -15.383 -15.039 1 97.44 133 GLN B N 1
ATOM 3521 C CA . GLN B 1 133 ? 15.898 -15.578 -14.656 1 97.44 133 GLN B CA 1
ATOM 3522 C C . GLN B 1 133 ? 16.297 -17.047 -14.758 1 97.44 133 GLN B C 1
ATOM 3524 O O . GLN B 1 133 ? 16.891 -17.609 -13.828 1 97.44 133 GLN B O 1
ATOM 3529 N N . GLY B 1 134 ? 15.836 -17.719 -15.781 1 97.12 134 GLY B N 1
ATOM 3530 C CA . GLY B 1 134 ? 16.234 -19.094 -16.094 1 97.12 134 GLY B CA 1
ATOM 3531 C C . GLY B 1 134 ? 15.383 -20.125 -15.375 1 97.12 134 GLY B C 1
ATOM 3532 O O . GLY B 1 134 ? 15.641 -21.328 -15.484 1 97.12 134 GLY B O 1
ATOM 3533 N N . SER B 1 135 ? 14.312 -19.688 -14.719 1 98 135 SER B N 1
ATOM 3534 C CA . SER B 1 135 ? 13.492 -20.609 -13.93 1 98 135 SER B CA 1
ATOM 3535 C C . SER B 1 135 ? 12.844 -21.656 -14.82 1 98 135 SER B C 1
ATOM 3537 O O . SER B 1 135 ? 12.68 -22.812 -14.406 1 98 135 SER B O 1
ATOM 3539 N N . PHE B 1 136 ? 12.594 -21.375 -16.047 1 98 136 PHE B N 1
ATOM 3540 C CA . PHE B 1 136 ? 11.953 -22.312 -16.969 1 98 136 PHE B CA 1
ATOM 3541 C C . PHE B 1 136 ? 12.875 -23.484 -17.281 1 98 136 PHE B C 1
ATOM 3543 O O . PHE B 1 136 ? 12.414 -24.547 -17.688 1 98 136 PHE B O 1
ATOM 3550 N N . ALA B 1 137 ? 14.133 -23.281 -17.078 1 97.56 137 ALA B N 1
ATOM 3551 C CA . ALA B 1 137 ? 15.117 -24.297 -17.469 1 97.56 137 ALA B CA 1
ATOM 3552 C C . ALA B 1 137 ? 15.57 -25.109 -16.266 1 97.56 137 ALA B C 1
ATOM 3554 O O . ALA B 1 137 ? 16.344 -26.062 -16.406 1 97.56 137 ALA B O 1
ATOM 3555 N N . ASP B 1 138 ? 15.172 -24.734 -15.07 1 98 138 ASP B N 1
ATOM 3556 C CA . ASP B 1 138 ? 15.516 -25.5 -13.875 1 98 138 ASP B CA 1
ATOM 3557 C C . ASP B 1 138 ? 14.977 -26.922 -13.961 1 98 138 ASP B C 1
ATOM 3559 O O . ASP B 1 138 ? 13.82 -27.125 -14.328 1 98 138 ASP B O 1
ATOM 3563 N N . PRO B 1 139 ? 15.742 -27.953 -13.664 1 98.25 139 PRO B N 1
ATOM 3564 C CA . PRO B 1 139 ? 15.305 -29.344 -13.82 1 98.25 139 PRO B CA 1
ATOM 3565 C C . PRO B 1 139 ? 14.141 -29.688 -12.891 1 98.25 139 PRO B C 1
ATOM 3567 O O . PRO B 1 139 ? 13.445 -30.688 -13.117 1 98.25 139 PRO B O 1
ATOM 3570 N N . ARG B 1 140 ? 13.93 -28.922 -11.836 1 98.38 140 ARG B N 1
ATOM 3571 C CA . ARG B 1 140 ? 12.828 -29.156 -10.906 1 98.38 140 ARG B CA 1
ATOM 3572 C C . ARG B 1 140 ? 11.516 -28.609 -11.461 1 98.38 140 ARG B C 1
ATOM 3574 O O . ARG B 1 140 ? 10.438 -28.938 -10.945 1 98.38 140 ARG B O 1
ATOM 3581 N N . ALA B 1 141 ? 11.609 -27.766 -12.484 1 98.62 141 ALA B N 1
ATOM 3582 C CA . ALA B 1 141 ? 10.453 -27.031 -13 1 98.62 141 ALA B CA 1
ATOM 3583 C C . ALA B 1 141 ? 9.773 -27.797 -14.133 1 98.62 141 ALA B C 1
ATOM 3585 O O . ALA B 1 141 ? 10.453 -28.344 -15.008 1 98.62 141 ALA B O 1
ATOM 3586 N N . GLU B 1 142 ? 8.547 -27.906 -14.078 1 98.44 142 GLU B N 1
ATOM 3587 C CA . GLU B 1 142 ? 7.715 -28.422 -15.164 1 98.44 142 GLU B CA 1
ATOM 3588 C C . GLU B 1 142 ? 6.637 -27.406 -15.555 1 98.44 142 GLU B C 1
ATOM 3590 O O . GLU B 1 142 ? 5.844 -26.984 -14.703 1 98.44 142 GLU B O 1
ATOM 3595 N N . VAL B 1 143 ? 6.648 -27.016 -16.797 1 98.31 143 VAL B N 1
ATOM 3596 C CA . VAL B 1 143 ? 5.609 -26.125 -17.312 1 98.31 143 VAL B CA 1
ATOM 3597 C C . VAL B 1 143 ? 4.578 -26.938 -18.094 1 98.31 143 VAL B C 1
ATOM 3599 O O . VAL B 1 143 ? 4.918 -27.609 -19.078 1 98.31 143 VAL B O 1
ATOM 3602 N N . VAL B 1 144 ? 3.369 -26.875 -17.688 1 98.31 144 VAL B N 1
ATOM 3603 C CA . VAL B 1 144 ? 2.275 -27.594 -18.312 1 98.31 144 VAL B CA 1
ATOM 3604 C C . VAL B 1 144 ? 1.276 -26.609 -18.922 1 98.31 144 VAL B C 1
ATOM 3606 O O . VAL B 1 144 ? 0.737 -25.766 -18.219 1 98.31 144 VAL B O 1
ATOM 3609 N N . ILE B 1 145 ? 1.039 -26.719 -20.203 1 97.88 145 ILE B N 1
ATOM 3610 C CA . ILE B 1 145 ? 0.024 -25.891 -20.859 1 97.88 145 ILE B CA 1
ATOM 3611 C C . ILE B 1 145 ? -1.332 -26.594 -20.781 1 97.88 145 ILE B C 1
ATOM 3613 O O . ILE B 1 145 ? -1.589 -27.547 -21.531 1 97.88 145 ILE B O 1
ATOM 3617 N N . ALA B 1 146 ? -2.145 -26.156 -19.875 1 96.38 146 ALA B N 1
ATOM 3618 C CA . ALA B 1 146 ? -3.445 -26.766 -19.625 1 96.38 146 ALA B CA 1
ATOM 3619 C C . ALA B 1 146 ? -4.348 -25.844 -18.828 1 96.38 146 ALA B C 1
ATOM 3621 O O . ALA B 1 146 ? -3.9 -24.797 -18.328 1 96.38 146 ALA B O 1
ATOM 3622 N N . ASP B 1 147 ? -5.566 -26.203 -18.828 1 94.56 147 ASP B N 1
ATOM 3623 C CA . ASP B 1 147 ? -6.52 -25.547 -17.938 1 94.56 147 ASP B CA 1
ATOM 3624 C C . ASP B 1 147 ? -6.254 -25.906 -16.484 1 94.56 147 ASP B C 1
ATOM 3626 O O . ASP B 1 147 ? -6.109 -27.094 -16.156 1 94.56 147 ASP B O 1
ATOM 3630 N N . ALA B 1 148 ? -6.145 -24.859 -15.648 1 93.88 148 ALA B N 1
ATOM 3631 C CA . ALA B 1 148 ? -5.789 -25.062 -14.25 1 93.88 148 ALA B CA 1
ATOM 3632 C C . ALA B 1 148 ? -6.797 -25.969 -13.547 1 93.88 148 ALA B C 1
ATOM 3634 O O . ALA B 1 148 ? -6.426 -26.812 -12.727 1 93.88 148 ALA B O 1
ATOM 3635 N N . LEU B 1 149 ? -8.109 -25.781 -13.859 1 93.38 149 LEU B N 1
ATOM 3636 C CA . LEU B 1 149 ? -9.148 -26.594 -13.227 1 93.38 149 LEU B CA 1
ATOM 3637 C C . LEU B 1 149 ? -9.023 -28.062 -13.633 1 93.38 149 LEU B C 1
ATOM 3639 O O . LEU B 1 149 ? -9.148 -28.953 -12.797 1 93.38 149 LEU B O 1
ATOM 3643 N N . ASP B 1 150 ? -8.836 -28.25 -14.867 1 94.94 150 ASP B N 1
ATOM 3644 C CA . ASP B 1 150 ? -8.68 -29.609 -15.391 1 94.94 150 ASP B CA 1
ATOM 3645 C C . ASP B 1 150 ? -7.445 -30.297 -14.797 1 94.94 150 ASP B C 1
ATOM 3647 O O . ASP B 1 150 ? -7.504 -31.453 -14.398 1 94.94 150 ASP B O 1
ATOM 3651 N N . PHE B 1 151 ? -6.379 -29.547 -14.773 1 96.81 151 PHE B N 1
ATOM 3652 C CA . PHE B 1 151 ? -5.148 -30.109 -14.227 1 96.81 151 PHE B CA 1
ATOM 3653 C C . PHE B 1 151 ? -5.332 -30.5 -12.766 1 96.81 151 PHE B C 1
ATOM 3655 O O . PHE B 1 151 ? -4.918 -31.594 -12.359 1 96.81 151 PHE B O 1
ATOM 3662 N N . LEU B 1 152 ? -5.883 -29.625 -11.984 1 96 152 LEU B N 1
ATOM 3663 C CA . LEU B 1 152 ? -6.105 -29.891 -10.562 1 96 152 LEU B CA 1
ATOM 3664 C C . LEU B 1 152 ? -6.973 -31.125 -10.367 1 96 152 LEU B C 1
ATOM 3666 O O . LEU B 1 152 ? -6.77 -31.891 -9.414 1 96 152 LEU B O 1
ATOM 3670 N N . GLY B 1 153 ? -7.957 -31.281 -11.234 1 95.31 153 GLY B N 1
ATOM 3671 C CA . GLY B 1 153 ? -8.828 -32.438 -11.156 1 95.31 153 GLY B CA 1
ATOM 3672 C C . GLY B 1 153 ? -8.102 -33.75 -11.375 1 95.31 153 GLY B C 1
ATOM 3673 O O . GLY B 1 153 ? -8.531 -34.812 -10.891 1 95.31 153 GLY B O 1
ATOM 3674 N N . GLN B 1 154 ? -6.984 -33.656 -11.961 1 95.88 154 GLN B N 1
ATOM 3675 C CA . GLN B 1 154 ? -6.293 -34.875 -12.367 1 95.88 154 GLN B CA 1
ATOM 3676 C C . GLN B 1 154 ? -5.027 -35.094 -11.547 1 95.88 154 GLN B C 1
ATOM 3678 O O . GLN B 1 154 ? -4.438 -36.188 -11.578 1 95.88 154 GLN B O 1
ATOM 3683 N N . THR B 1 155 ? -4.66 -34.125 -10.852 1 95.44 155 THR B N 1
ATOM 3684 C CA . THR B 1 155 ? 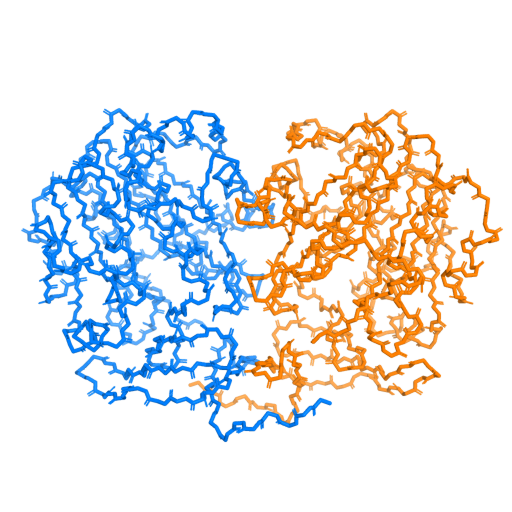-3.416 -34.25 -10.094 1 95.44 155 THR B CA 1
ATOM 3685 C C . THR B 1 155 ? -3.646 -34.969 -8.773 1 95.44 155 THR B C 1
ATOM 3687 O O . THR B 1 155 ? -4.777 -35.031 -8.281 1 95.44 155 THR B O 1
ATOM 3690 N N . GLU B 1 156 ? -2.633 -35.562 -8.164 1 95.69 156 GLU B N 1
ATOM 3691 C CA . GLU B 1 156 ? -2.682 -36.281 -6.891 1 95.69 156 GLU B CA 1
ATOM 3692 C C . GLU B 1 156 ? -2.623 -35.312 -5.711 1 95.69 156 GLU B C 1
ATOM 3694 O O . GLU B 1 156 ? -2.18 -34.188 -5.855 1 95.69 156 GLU B O 1
ATOM 3699 N N . PRO B 1 157 ? -3.119 -35.688 -4.52 1 95.31 157 PRO B N 1
ATOM 3700 C CA . PRO B 1 157 ? -3.066 -34.875 -3.305 1 95.31 157 PRO B CA 1
ATOM 3701 C C . PRO B 1 157 ? -1.692 -34.906 -2.641 1 95.31 157 PRO B C 1
ATOM 3703 O O . PRO B 1 157 ? -1.562 -35.344 -1.497 1 95.31 157 PRO B O 1
ATOM 3706 N N . ILE B 1 158 ? -0.703 -34.312 -3.305 1 96.62 158 ILE B N 1
ATOM 3707 C CA . ILE B 1 158 ? 0.682 -34.469 -2.877 1 96.62 158 ILE B CA 1
ATOM 3708 C C . ILE B 1 158 ? 1.319 -33.094 -2.656 1 96.62 158 ILE B C 1
ATOM 3710 O O . ILE B 1 158 ? 2.504 -33 -2.324 1 96.62 158 ILE B O 1
ATOM 3714 N N . TRP B 1 159 ? 0.541 -32.062 -2.855 1 98.81 159 TRP B N 1
ATOM 3715 C CA . TRP B 1 159 ? 1.151 -30.734 -2.938 1 98.81 159 TRP B CA 1
ATOM 3716 C C . TRP B 1 159 ? 1.344 -30.141 -1.55 1 98.81 159 TRP B C 1
ATOM 3718 O O . TRP B 1 159 ? 0.414 -30.125 -0.739 1 98.81 159 TRP B O 1
ATOM 3728 N N . ASP B 1 160 ? 2.537 -29.609 -1.3 1 98.88 160 ASP B N 1
ATOM 3729 C CA . ASP B 1 160 ? 2.836 -28.906 -0.064 1 98.88 160 ASP B CA 1
ATOM 3730 C C . ASP B 1 160 ? 2.338 -27.453 -0.13 1 98.88 160 ASP B C 1
ATOM 3732 O O . ASP B 1 160 ? 2.014 -26.859 0.898 1 98.88 160 ASP B O 1
ATOM 3736 N N . ALA B 1 161 ? 2.33 -26.953 -1.319 1 98.94 161 ALA B N 1
ATOM 3737 C CA . ALA B 1 161 ? 1.771 -25.609 -1.536 1 98.94 161 ALA B CA 1
ATOM 3738 C C . ALA B 1 161 ? 1.139 -25.5 -2.92 1 98.94 161 ALA B C 1
ATOM 3740 O O . ALA B 1 161 ? 1.651 -26.062 -3.891 1 98.94 161 ALA B O 1
ATOM 3741 N N . ILE B 1 162 ? 0.054 -24.844 -2.988 1 98.94 162 ILE B N 1
ATOM 3742 C CA . ILE B 1 162 ? -0.59 -24.438 -4.234 1 98.94 162 ILE B CA 1
ATOM 3743 C C . ILE B 1 162 ? -0.722 -22.922 -4.289 1 98.94 162 ILE B C 1
ATOM 3745 O O . ILE B 1 162 ? -1.27 -22.312 -3.371 1 98.94 162 ILE B O 1
ATOM 3749 N N . LEU B 1 163 ? -0.172 -22.312 -5.301 1 98.81 163 LEU B N 1
ATOM 3750 C CA . LEU B 1 163 ? -0.145 -20.859 -5.477 1 98.81 163 LEU B CA 1
ATOM 3751 C C . LEU B 1 163 ? -1.026 -20.453 -6.652 1 98.81 163 LEU B C 1
ATOM 3753 O O . LEU B 1 163 ? -0.781 -20.844 -7.793 1 98.81 163 LEU B O 1
ATOM 3757 N N . SER B 1 164 ? -2.035 -19.703 -6.363 1 98 164 SER B N 1
ATOM 3758 C CA . SER B 1 164 ? -2.912 -19.188 -7.41 1 98 164 SER B CA 1
ATOM 3759 C C . SER B 1 164 ? -2.439 -17.828 -7.906 1 98 164 SER B C 1
ATOM 3761 O O . SER B 1 164 ? -2.777 -16.797 -7.32 1 98 164 SER B O 1
ATOM 3763 N N . ASP B 1 165 ? -1.729 -17.828 -8.93 1 95.88 165 ASP B N 1
ATOM 3764 C CA . ASP B 1 165 ? -1.179 -16.656 -9.586 1 95.88 165 ASP B CA 1
ATOM 3765 C C . ASP B 1 165 ? -2.008 -16.266 -10.812 1 95.88 165 ASP B C 1
ATOM 3767 O O . ASP B 1 165 ? -1.474 -16.141 -11.914 1 95.88 165 ASP B O 1
ATOM 3771 N N . LEU B 1 166 ? -3.262 -16.094 -10.531 1 88.69 166 LEU B N 1
ATOM 3772 C CA . LEU B 1 166 ? -4.246 -15.852 -11.578 1 88.69 166 LEU B CA 1
ATOM 3773 C C . LEU B 1 166 ? -4.777 -14.422 -11.508 1 88.69 166 LEU B C 1
ATOM 3775 O O . LEU B 1 166 ? -4.73 -13.789 -10.445 1 88.69 166 LEU B O 1
ATOM 3779 N N . SER B 1 167 ? -5.172 -13.961 -12.625 1 78.19 167 SER B N 1
ATOM 3780 C CA . SER B 1 167 ? -5.77 -12.633 -12.688 1 78.19 167 SER B CA 1
ATOM 3781 C C . SER B 1 167 ? -7.184 -12.633 -12.117 1 78.19 167 SER B C 1
ATOM 3783 O O . SER B 1 167 ? -7.746 -13.695 -11.836 1 78.19 167 SER B O 1
ATOM 3785 N N . ASP B 1 168 ? -7.652 -11.43 -11.891 1 74.12 168 ASP B N 1
ATOM 3786 C CA . ASP B 1 168 ? -8.977 -11.242 -11.305 1 74.12 168 ASP B CA 1
ATOM 3787 C C . ASP B 1 168 ? -10.055 -11.891 -12.172 1 74.12 168 ASP B C 1
ATOM 3789 O O . ASP B 1 168 ? -9.891 -12.016 -13.391 1 74.12 168 ASP B O 1
ATOM 3793 N N . PRO B 1 169 ? -11.023 -12.336 -11.477 1 67.44 169 PRO B N 1
ATOM 3794 C CA . PRO B 1 169 ? -12.125 -12.938 -12.227 1 67.44 169 PRO B CA 1
ATOM 3795 C C . PRO B 1 169 ? -12.812 -11.945 -13.164 1 67.44 169 PRO B C 1
ATOM 3797 O O . PRO B 1 169 ? -12.992 -10.773 -12.805 1 67.44 169 PRO B O 1
ATOM 3800 N N . VAL B 1 170 ? -12.656 -12.281 -14.367 1 60.09 170 VAL B N 1
ATOM 3801 C CA . VAL B 1 170 ? -13.375 -11.43 -15.312 1 60.09 170 VAL B CA 1
ATOM 3802 C C . VAL B 1 170 ? -14.742 -12.047 -15.609 1 60.09 170 VAL B C 1
ATOM 3804 O O . VAL B 1 170 ? -14.875 -13.266 -15.711 1 60.09 170 VAL B O 1
ATOM 3807 N N . GLU B 1 171 ? -15.844 -11.289 -15.5 1 50.84 171 GLU B N 1
ATOM 3808 C CA . GLU B 1 171 ? -17.219 -11.734 -15.656 1 50.84 171 GLU B CA 1
ATOM 3809 C C . GLU B 1 171 ? -17.344 -12.766 -16.781 1 50.84 171 GLU B C 1
ATOM 3811 O O . GLU B 1 171 ? -18.047 -13.766 -16.641 1 50.84 171 GLU B O 1
ATOM 3816 N N . ALA B 1 172 ? -16.797 -12.445 -17.875 1 50.16 172 ALA B N 1
ATOM 3817 C CA . ALA B 1 172 ? -17.219 -13.219 -19.031 1 50.16 172 ALA B CA 1
ATOM 3818 C C . ALA B 1 172 ? -16.234 -14.344 -19.328 1 50.16 172 ALA B C 1
ATOM 3820 O O . ALA B 1 172 ? -16.453 -15.148 -20.234 1 50.16 172 ALA B O 1
ATOM 3821 N N . GLY B 1 173 ? -15.297 -14.453 -18.312 1 58.56 173 GLY B N 1
ATOM 3822 C CA . GLY B 1 173 ? -14.375 -15.5 -18.719 1 58.56 173 GLY B CA 1
ATOM 3823 C C . GLY B 1 173 ? -14.383 -16.688 -17.781 1 58.56 173 GLY B C 1
ATOM 3824 O O . GLY B 1 173 ? -14.969 -16.625 -16.703 1 58.56 173 GLY B O 1
ATOM 3825 N N . PRO B 1 174 ? -14.117 -17.828 -18.25 1 65.44 174 PRO B N 1
ATOM 3826 C CA . PRO B 1 174 ? -14.07 -19.062 -17.484 1 65.44 174 PRO B CA 1
ATOM 3827 C C . PRO B 1 174 ? -13.227 -18.938 -16.219 1 65.44 174 PRO B C 1
ATOM 3829 O O . PRO B 1 174 ? -13.297 -19.797 -15.328 1 65.44 174 PRO B O 1
ATOM 3832 N N . ALA B 1 175 ? -12.672 -17.828 -15.992 1 78.62 175 ALA B N 1
ATOM 3833 C CA . ALA B 1 175 ? -11.719 -17.656 -14.898 1 78.62 175 ALA B CA 1
ATOM 3834 C C . ALA B 1 175 ? -12.445 -17.562 -13.555 1 78.62 175 ALA B C 1
ATOM 3836 O O . ALA B 1 175 ? -11.867 -17.828 -12.508 1 78.62 175 ALA B O 1
ATOM 3837 N N . TYR B 1 176 ? -13.758 -17.266 -13.562 1 82.5 176 TYR B N 1
ATOM 3838 C CA . TYR B 1 176 ? -14.492 -17.094 -12.305 1 82.5 176 TYR B CA 1
ATOM 3839 C C . TYR B 1 176 ? -14.547 -18.406 -11.531 1 82.5 176 TYR B C 1
ATOM 3841 O O . TYR B 1 176 ? -14.609 -18.406 -10.297 1 82.5 176 TYR B O 1
ATOM 3849 N N . ARG B 1 177 ? -14.469 -19.562 -12.164 1 88.88 177 ARG B N 1
ATOM 3850 C CA . ARG B 1 177 ? -14.578 -20.875 -11.539 1 88.88 177 ARG B CA 1
ATOM 3851 C C . ARG B 1 177 ? -13.422 -21.125 -10.578 1 88.88 177 ARG B C 1
ATOM 3853 O O . ARG B 1 177 ? -13.539 -21.922 -9.648 1 88.88 177 ARG B O 1
ATOM 3860 N N . LEU B 1 178 ? -12.398 -20.391 -10.82 1 92.19 178 LEU B N 1
ATOM 3861 C CA . LEU B 1 178 ? -11.18 -20.594 -10.039 1 92.19 178 LEU B CA 1
ATOM 3862 C C . LEU B 1 178 ? -11.242 -19.797 -8.727 1 92.19 178 LEU B C 1
ATOM 3864 O O . LEU B 1 178 ? -10.266 -19.75 -7.98 1 92.19 178 LEU B O 1
ATOM 3868 N N . PHE B 1 179 ? -12.445 -19.203 -8.391 1 94.12 179 PHE B N 1
ATOM 3869 C CA . PHE B 1 179 ? -12.602 -18.406 -7.18 1 94.12 179 PHE B CA 1
ATOM 3870 C C . PHE B 1 179 ? -13.789 -18.891 -6.359 1 94.12 179 PHE B C 1
ATOM 3872 O O . PHE B 1 179 ? -14.188 -18.25 -5.395 1 94.12 179 PHE B O 1
ATOM 3879 N N . THR B 1 180 ? -14.328 -20.062 -6.711 1 95.56 180 THR B N 1
ATOM 3880 C CA . THR B 1 180 ? -15.547 -20.562 -6.074 1 95.56 180 THR B CA 1
ATOM 3881 C C . THR B 1 180 ? -15.211 -21.5 -4.922 1 95.56 180 THR B C 1
ATOM 3883 O O . THR B 1 180 ? -14.102 -22.031 -4.844 1 95.56 180 THR B O 1
ATOM 3886 N N . GLN B 1 181 ? -16.234 -21.703 -4.109 1 97.94 181 GLN B N 1
ATOM 3887 C CA . GLN B 1 181 ? -16.141 -22.625 -2.982 1 97.94 181 GLN B CA 1
ATOM 3888 C C . GLN B 1 181 ? -15.766 -24.031 -3.453 1 97.94 181 GLN B C 1
ATOM 3890 O O . GLN B 1 181 ? -14.953 -24.703 -2.824 1 97.94 181 GLN B O 1
ATOM 3895 N N . GLU B 1 182 ? -16.359 -24.438 -4.574 1 97.12 182 GLU B N 1
ATOM 3896 C CA . GLU B 1 182 ? -16.094 -25.75 -5.145 1 97.12 182 GLU B CA 1
ATOM 3897 C C . GLU B 1 182 ? -14.633 -25.906 -5.547 1 97.12 182 GLU B C 1
ATOM 3899 O O . GLU B 1 182 ? -14 -26.922 -5.262 1 97.12 182 GLU B O 1
ATOM 3904 N N . PHE B 1 183 ? -14.141 -24.906 -6.152 1 96.56 183 PHE B N 1
ATOM 3905 C CA . PHE B 1 183 ? -12.742 -24.906 -6.551 1 96.56 183 PHE B CA 1
ATOM 3906 C C . PHE B 1 183 ? -11.828 -24.953 -5.328 1 96.56 183 PHE B C 1
ATOM 3908 O O . PHE B 1 183 ? -10.875 -25.734 -5.293 1 96.56 183 PHE B O 1
ATOM 3915 N N . PHE B 1 184 ? -12.102 -24.125 -4.309 1 98.19 184 PHE B N 1
ATOM 3916 C CA . PHE B 1 184 ? -11.266 -24.078 -3.113 1 98.19 184 PHE B CA 1
ATOM 3917 C C . PHE B 1 184 ? -11.289 -25.406 -2.385 1 98.19 184 PHE B C 1
ATOM 3919 O O . PHE B 1 184 ? -10.281 -25.828 -1.808 1 98.19 184 PHE B O 1
ATOM 3926 N N . ARG B 1 185 ? -12.422 -26.125 -2.445 1 98.31 185 ARG B N 1
ATOM 3927 C CA . ARG B 1 185 ? -12.492 -27.469 -1.869 1 98.31 185 ARG B CA 1
ATOM 3928 C C . ARG B 1 185 ? -11.586 -28.438 -2.615 1 98.31 185 ARG B C 1
ATOM 3930 O O . ARG B 1 185 ? -10.938 -29.281 -2 1 98.31 185 ARG B O 1
ATOM 3937 N N . GLN B 1 186 ? -11.602 -28.281 -3.91 1 98.12 186 GLN B N 1
ATOM 3938 C CA . GLN B 1 186 ? -10.711 -29.109 -4.707 1 98.12 186 GLN B CA 1
ATOM 3939 C C . GLN B 1 186 ? -9.25 -28.844 -4.359 1 98.12 186 GLN B C 1
ATOM 3941 O O . GLN B 1 186 ? -8.453 -29.766 -4.211 1 98.12 186 GLN B O 1
ATOM 3946 N N . VAL B 1 187 ? -8.883 -27.594 -4.254 1 98.56 187 VAL B N 1
ATOM 3947 C CA . VAL B 1 187 ? -7.523 -27.203 -3.885 1 98.56 187 VAL B CA 1
ATOM 3948 C C . VAL B 1 187 ? -7.148 -27.828 -2.549 1 98.56 187 VAL B C 1
ATOM 3950 O O . VAL B 1 187 ? -6.094 -28.453 -2.426 1 98.56 187 VAL B O 1
ATOM 3953 N N . ARG B 1 188 ? -8.016 -27.672 -1.591 1 98.56 188 ARG B N 1
ATOM 3954 C CA . ARG B 1 188 ? -7.77 -28.203 -0.256 1 98.56 188 ARG B CA 1
ATOM 3955 C C . ARG B 1 188 ? -7.527 -29.703 -0.305 1 98.56 188 ARG B C 1
ATOM 3957 O O . ARG B 1 188 ? -6.648 -30.219 0.386 1 98.56 188 ARG B O 1
ATOM 3964 N N . SER B 1 189 ? -8.273 -30.422 -1.189 1 98.25 189 SER B N 1
ATOM 3965 C CA . SER B 1 189 ? -8.195 -31.875 -1.272 1 98.25 189 SER B CA 1
ATOM 3966 C C . SER B 1 189 ? -6.867 -32.312 -1.876 1 98.25 189 SER B C 1
ATOM 3968 O O . SER B 1 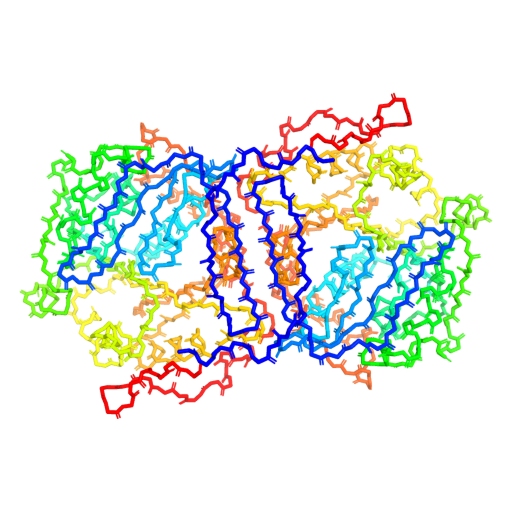189 ? -6.496 -33.5 -1.77 1 98.25 189 SER B O 1
ATOM 3970 N N . LYS B 1 190 ? -6.172 -31.422 -2.518 1 98.62 190 LYS B N 1
ATOM 3971 C CA . LYS B 1 190 ? -4.926 -31.781 -3.186 1 98.62 190 LYS B CA 1
ATOM 3972 C C . LYS B 1 190 ? -3.717 -31.422 -2.322 1 98.62 190 LYS B C 1
ATOM 3974 O O . LYS B 1 190 ? -2.588 -31.812 -2.641 1 98.62 190 LYS B O 1
ATOM 3979 N N . LEU B 1 191 ? -3.938 -30.719 -1.18 1 98.62 191 LEU B N 1
ATOM 3980 C CA . LEU B 1 191 ? -2.871 -30.266 -0.297 1 98.62 191 LEU B CA 1
ATOM 3981 C C . LEU B 1 191 ? -2.514 -31.328 0.727 1 98.62 191 LEU B C 1
ATOM 3983 O O . LEU B 1 191 ? -3.396 -32.031 1.243 1 98.62 191 LEU B O 1
ATOM 3987 N N . GLN B 1 192 ? -1.256 -31.422 1.014 1 97.75 192 GLN B N 1
ATOM 3988 C CA . GLN B 1 192 ? -0.801 -32.188 2.174 1 97.75 192 GLN B CA 1
ATOM 3989 C C . GLN B 1 192 ? -1.314 -31.562 3.471 1 97.75 192 GLN B C 1
ATOM 3991 O O . GLN B 1 192 ? -1.776 -30.422 3.48 1 97.75 192 GLN B O 1
ATOM 3996 N N . THR B 1 193 ? -1.181 -32.281 4.566 1 96.25 193 THR B N 1
ATOM 3997 C CA . THR B 1 193 ? -1.737 -31.875 5.855 1 96.25 193 THR B CA 1
ATOM 3998 C C . THR B 1 193 ? -1.178 -30.516 6.289 1 96.25 193 THR B C 1
ATOM 4000 O O . THR B 1 193 ? -1.927 -29.641 6.723 1 96.25 193 THR B O 1
ATOM 4003 N N . ALA B 1 194 ? 0.145 -30.297 6.113 1 97.88 194 ALA B N 1
ATOM 4004 C CA . ALA B 1 194 ? 0.794 -29.047 6.512 1 97.88 194 ALA B CA 1
ATOM 4005 C C . ALA B 1 194 ? 0.838 -28.047 5.352 1 97.88 194 ALA B C 1
ATOM 4007 O O . ALA B 1 194 ? 1.572 -27.062 5.402 1 97.88 194 ALA B O 1
ATOM 4008 N N . GLY B 1 195 ? 0.033 -28.422 4.297 1 98.62 195 GLY B N 1
ATOM 4009 C CA . GLY B 1 195 ? 0.122 -27.641 3.08 1 98.62 195 GLY B CA 1
ATOM 4010 C C . GLY B 1 195 ? -0.555 -26.281 3.193 1 98.62 195 GLY B C 1
ATOM 4011 O O . GLY B 1 195 ? -1.313 -26.047 4.137 1 98.62 195 GLY B O 1
ATOM 4012 N N . ALA B 1 196 ? -0.242 -25.391 2.316 1 98.88 196 ALA B N 1
ATOM 4013 C CA . ALA B 1 196 ? -0.8 -24.047 2.289 1 98.88 196 ALA B CA 1
ATOM 4014 C C . ALA B 1 196 ? -1.248 -23.656 0.881 1 98.88 196 ALA B C 1
ATOM 4016 O O . ALA B 1 196 ? -0.721 -24.172 -0.105 1 98.88 196 ALA B O 1
ATOM 4017 N N . PHE B 1 197 ? -2.25 -22.859 0.873 1 98.88 197 PHE B N 1
ATOM 4018 C CA . PHE B 1 197 ? -2.76 -22.25 -0.356 1 98.88 197 PHE B CA 1
ATOM 4019 C C . PHE B 1 197 ? -2.709 -20.734 -0.284 1 98.88 197 PHE B C 1
ATOM 4021 O O . PHE B 1 197 ? -3.021 -20.141 0.753 1 98.88 197 PHE B O 1
ATOM 4028 N N . VAL B 1 198 ? -2.232 -20.094 -1.359 1 98.88 198 VAL B N 1
ATOM 4029 C CA . VAL B 1 198 ? -2.273 -18.641 -1.425 1 98.88 198 VAL B CA 1
ATOM 4030 C C . VAL B 1 198 ? -2.867 -18.203 -2.76 1 98.88 198 VAL B C 1
ATOM 4032 O O . VAL B 1 198 ? -2.648 -18.844 -3.787 1 98.88 198 VAL B O 1
ATOM 4035 N N . ILE B 1 199 ? -3.596 -17.109 -2.736 1 98.25 199 ILE B N 1
ATOM 4036 C CA . ILE B 1 199 ? -4.262 -16.609 -3.941 1 98.25 199 ILE B CA 1
ATOM 4037 C C . ILE B 1 199 ? -4.199 -15.094 -3.982 1 98.25 199 ILE B C 1
ATOM 4039 O O . ILE B 1 199 ? -4.348 -14.43 -2.951 1 98.25 199 ILE B O 1
ATOM 4043 N N . GLN B 1 200 ? -3.867 -14.555 -5.176 1 96.44 200 GLN B N 1
ATOM 4044 C CA . GLN B 1 200 ? -4.188 -13.148 -5.406 1 96.44 200 GLN B CA 1
ATOM 4045 C C . GLN B 1 200 ? -5.691 -12.906 -5.301 1 96.44 200 GLN B C 1
ATOM 4047 O O . GLN B 1 200 ? -6.48 -13.539 -5.996 1 96.44 200 GLN B O 1
ATOM 4052 N N . ALA B 1 201 ? -6.082 -12 -4.41 1 95.81 201 ALA B N 1
ATOM 4053 C CA . ALA B 1 201 ? -7.488 -11.938 -4.012 1 95.81 201 ALA B CA 1
ATOM 4054 C C . ALA B 1 201 ? -8.078 -10.562 -4.285 1 95.81 201 ALA B C 1
ATOM 4056 O O . ALA B 1 201 ? -8.789 -10 -3.447 1 95.81 201 ALA B O 1
ATOM 4057 N N . GLY B 1 202 ? -7.742 -9.953 -5.375 1 92.31 202 GLY B N 1
ATOM 4058 C CA . GLY B 1 202 ? -8.406 -8.742 -5.828 1 92.31 202 GLY B CA 1
ATOM 4059 C C . GLY B 1 202 ? -7.918 -7.492 -5.121 1 92.31 202 GLY B C 1
ATOM 4060 O O . GLY B 1 202 ? -7.055 -7.57 -4.246 1 92.31 202 GLY B O 1
ATOM 4061 N N . PRO B 1 203 ? -8.477 -6.348 -5.535 1 92.12 203 PRO B N 1
ATOM 4062 C CA . PRO B 1 203 ? -8.078 -5.062 -4.957 1 92.12 203 PRO B CA 1
ATOM 4063 C C . PRO B 1 203 ? -8.617 -4.859 -3.543 1 92.12 203 PRO B C 1
ATOM 4065 O O . PRO B 1 203 ? -9.648 -5.43 -3.186 1 92.12 203 PRO B O 1
ATOM 4068 N N . THR B 1 204 ? -7.875 -4.062 -2.754 1 93.88 204 THR B N 1
ATOM 4069 C CA . THR B 1 204 ? -8.297 -3.812 -1.38 1 93.88 204 THR B CA 1
ATOM 4070 C C . THR B 1 204 ? -8.516 -2.32 -1.147 1 93.88 204 THR B C 1
ATOM 4072 O O . THR B 1 204 ? -8.648 -1.878 -0.004 1 93.88 204 THR B O 1
ATOM 4075 N N . GLY B 1 205 ? -8.5 -1.569 -2.234 1 89.94 205 GLY B N 1
ATOM 4076 C CA . GLY B 1 205 ? -8.828 -0.159 -2.094 1 89.94 205 GLY B CA 1
ATOM 4077 C C . GLY B 1 205 ? -10.25 0.079 -1.631 1 89.94 205 GLY B C 1
ATOM 4078 O O . GLY B 1 205 ? -11.133 -0.754 -1.857 1 89.94 205 GLY B O 1
ATOM 4079 N N . PRO B 1 206 ? -10.492 1.218 -1.094 1 86.44 206 PRO B N 1
ATOM 4080 C CA . PRO B 1 206 ? -11.789 1.483 -0.465 1 86.44 206 PRO B CA 1
ATOM 4081 C C . PRO B 1 206 ? -12.953 1.419 -1.456 1 86.44 206 PRO B C 1
ATOM 4083 O O . PRO B 1 206 ? -14.086 1.114 -1.069 1 86.44 206 PRO B O 1
ATOM 4086 N N . VAL B 1 207 ? -12.703 1.636 -2.699 1 84.06 207 VAL B N 1
ATOM 4087 C CA . VAL B 1 207 ? -13.812 1.7 -3.645 1 84.06 207 VAL B CA 1
ATOM 4088 C C . VAL B 1 207 ? -13.977 0.352 -4.344 1 84.06 207 VAL B C 1
ATOM 4090 O O . VAL B 1 207 ? -14.875 0.179 -5.168 1 84.06 207 VAL B O 1
ATOM 4093 N N . GLU B 1 208 ? -13.164 -0.608 -4.023 1 83.94 208 GLU B N 1
ATOM 4094 C CA . GLU B 1 208 ? -13.227 -1.889 -4.723 1 83.94 208 GLU B CA 1
ATOM 4095 C C . GLU B 1 208 ? -12.898 -3.045 -3.781 1 83.94 208 GLU B C 1
ATOM 4097 O O . GLU B 1 208 ? -12.203 -3.988 -4.168 1 83.94 208 GLU B O 1
ATOM 4102 N N . LEU B 1 209 ? -13.438 -3 -2.578 1 89.75 209 LEU B N 1
ATOM 4103 C CA . LEU B 1 209 ? -13.07 -3.975 -1.559 1 89.75 209 LEU B CA 1
ATOM 4104 C C . LEU B 1 209 ? -13.859 -5.27 -1.731 1 89.75 209 LEU B C 1
ATOM 4106 O O . LEU B 1 209 ? -13.477 -6.309 -1.193 1 89.75 209 LEU B O 1
ATOM 4110 N N . TRP B 1 210 ? -14.898 -5.234 -2.438 1 90.38 210 TRP B N 1
ATOM 4111 C CA . TRP B 1 210 ? -15.891 -6.309 -2.385 1 90.38 210 TRP B CA 1
ATOM 4112 C C . TRP B 1 210 ? -15.312 -7.605 -2.941 1 90.38 210 TRP B C 1
ATOM 4114 O O . TRP B 1 210 ? -15.602 -8.688 -2.428 1 90.38 210 TRP B O 1
ATOM 4124 N N . GLN B 1 211 ? -14.555 -7.504 -3.959 1 92.06 211 GLN B N 1
ATOM 4125 C CA . GLN B 1 211 ? -13.992 -8.727 -4.531 1 92.06 211 GLN B CA 1
ATOM 4126 C C . GLN B 1 211 ? -13.07 -9.422 -3.537 1 92.06 211 GLN B C 1
ATOM 4128 O O . GLN B 1 211 ? -13.141 -10.641 -3.373 1 92.06 211 GLN B O 1
ATOM 4133 N N . HIS B 1 212 ? -12.234 -8.68 -2.898 1 96.06 212 HIS B N 1
ATOM 4134 C CA . HIS B 1 212 ? -11.312 -9.227 -1.916 1 96.06 212 HIS B CA 1
ATOM 4135 C C . HIS B 1 212 ? -12.062 -9.859 -0.747 1 96.06 212 HIS B C 1
ATOM 4137 O O . HIS B 1 212 ? -11.766 -10.992 -0.356 1 96.06 212 HIS B O 1
ATOM 4143 N N . THR B 1 213 ? -13.047 -9.117 -0.22 1 97.62 213 THR B N 1
ATOM 4144 C CA . THR B 1 213 ? -13.758 -9.602 0.956 1 97.62 213 THR B CA 1
ATOM 4145 C C . THR B 1 213 ? -14.531 -10.883 0.633 1 97.62 213 THR B C 1
ATOM 4147 O O . THR B 1 213 ? -14.594 -11.797 1.454 1 97.62 213 THR B O 1
ATOM 4150 N N . ARG B 1 214 ? -15.023 -10.992 -0.521 1 96.75 214 ARG B N 1
ATOM 4151 C CA . ARG B 1 214 ? -15.805 -12.164 -0.909 1 96.75 214 ARG B CA 1
ATOM 4152 C C . ARG B 1 214 ? -14.906 -13.375 -1.123 1 96.75 214 ARG B C 1
ATOM 4154 O O . ARG B 1 214 ? -15.266 -14.492 -0.749 1 96.75 214 ARG B O 1
ATOM 4161 N N . ILE B 1 215 ? -13.766 -13.133 -1.727 1 97 215 ILE B N 1
ATOM 4162 C CA . ILE B 1 215 ? -12.812 -14.227 -1.908 1 97 215 ILE B CA 1
ATOM 4163 C C . ILE B 1 215 ? -12.367 -14.75 -0.546 1 97 215 ILE B C 1
ATOM 4165 O O . ILE B 1 215 ? -12.383 -15.961 -0.303 1 97 215 ILE B O 1
ATOM 4169 N N . VAL B 1 216 ? -12.023 -13.852 0.367 1 98.56 216 VAL B N 1
ATOM 4170 C CA . VAL B 1 216 ? -11.562 -14.227 1.697 1 98.56 216 VAL B CA 1
ATOM 4171 C C . VAL B 1 216 ? -12.664 -14.969 2.443 1 98.56 216 VAL B C 1
ATOM 4173 O O . VAL B 1 216 ? -12.422 -16.016 3.059 1 98.56 216 VAL B O 1
ATOM 4176 N N . HIS B 1 217 ? -13.836 -14.438 2.363 1 98.44 217 HIS B N 1
ATOM 4177 C CA . HIS B 1 217 ? -14.953 -15.078 3.039 1 98.44 217 HIS B CA 1
ATOM 4178 C C . HIS B 1 217 ? -15.219 -16.469 2.475 1 98.44 217 HIS B C 1
ATOM 4180 O O . HIS B 1 217 ? -15.492 -17.406 3.227 1 98.44 217 HIS B O 1
ATOM 4186 N N . THR B 1 218 ? -15.156 -16.594 1.175 1 98.44 218 THR B N 1
ATOM 4187 C CA . THR B 1 218 ? -15.344 -17.891 0.535 1 98.44 218 THR B CA 1
ATOM 4188 C C . THR B 1 218 ? -14.281 -18.891 0.998 1 98.44 218 THR B C 1
ATOM 4190 O O . THR B 1 218 ? -14.594 -20.031 1.323 1 98.44 218 THR B O 1
ATOM 4193 N N . LEU B 1 219 ? -13.078 -18.469 1.072 1 98.75 219 LEU B N 1
ATOM 4194 C CA . LEU B 1 219 ? -11.984 -19.312 1.547 1 98.75 219 LEU B CA 1
ATOM 4195 C C . LEU B 1 219 ? -12.242 -19.781 2.977 1 98.75 219 LEU B C 1
ATOM 4197 O O . LEU B 1 219 ? -11.945 -20.922 3.32 1 98.75 219 LEU B O 1
ATOM 4201 N N . LYS B 1 220 ? -12.797 -18.906 3.803 1 98.62 220 LYS B N 1
ATOM 4202 C CA . LYS B 1 220 ? -13.031 -19.203 5.215 1 98.62 220 LYS B CA 1
ATOM 4203 C C . LYS B 1 220 ? -14.062 -20.312 5.379 1 98.62 220 LYS B C 1
ATOM 4205 O O . LYS B 1 220 ? -14.133 -20.953 6.434 1 98.62 220 LYS B O 1
ATOM 4210 N N . THR B 1 221 ? -14.867 -20.547 4.387 1 98.5 221 THR B N 1
ATOM 4211 C CA . THR B 1 221 ? -15.836 -21.625 4.449 1 98.5 221 THR B CA 1
ATOM 4212 C C . THR B 1 221 ? -15.164 -22.969 4.176 1 98.5 221 THR B C 1
ATOM 4214 O O . THR B 1 221 ? -15.75 -24.016 4.441 1 98.5 221 THR B O 1
ATOM 4217 N N . VAL B 1 222 ? -13.977 -22.953 3.654 1 98.75 222 VAL B N 1
ATOM 4218 C CA . VAL B 1 222 ? -13.336 -24.188 3.176 1 98.75 222 VAL B CA 1
ATOM 4219 C C . VAL B 1 222 ? -12.125 -24.5 4.043 1 98.75 222 VAL B C 1
ATOM 4221 O O . VAL B 1 222 ? -11.875 -25.672 4.363 1 98.75 222 VAL B O 1
ATOM 4224 N N . PHE B 1 223 ? -11.367 -23.516 4.422 1 98.81 223 PHE B N 1
ATOM 4225 C CA . PHE B 1 223 ? -10.125 -23.703 5.168 1 98.81 223 PHE B CA 1
ATOM 4226 C C . PHE B 1 223 ? -10.305 -23.281 6.625 1 98.81 223 PHE B C 1
ATOM 4228 O O . PHE B 1 223 ? -11.008 -22.312 6.918 1 98.81 223 PHE B O 1
ATOM 4235 N N . ALA B 1 224 ? -9.602 -23.922 7.523 1 98.44 224 ALA B N 1
ATOM 4236 C CA . ALA B 1 224 ? -9.703 -23.641 8.953 1 98.44 224 ALA B CA 1
ATOM 4237 C C . ALA B 1 224 ? -9 -22.344 9.312 1 98.44 224 ALA B C 1
ATOM 4239 O O . ALA B 1 224 ? -9.359 -21.688 10.289 1 98.44 224 ALA B O 1
ATOM 4240 N N . ALA B 1 225 ? -7.977 -22.016 8.547 1 98.69 225 ALA B N 1
ATOM 4241 C CA . ALA B 1 225 ? -7.223 -20.781 8.781 1 98.69 225 ALA B CA 1
ATOM 4242 C C . ALA B 1 225 ? -7.051 -20 7.484 1 98.69 225 ALA B C 1
ATOM 4244 O O . ALA B 1 225 ? -6.625 -20.547 6.469 1 98.69 225 ALA B O 1
ATOM 4245 N N . VAL B 1 226 ? -7.426 -18.75 7.527 1 98.88 226 VAL B N 1
ATOM 4246 C CA . VAL B 1 226 ? -7.254 -17.844 6.398 1 98.88 226 VAL B CA 1
ATOM 4247 C C . VAL B 1 226 ? -6.668 -16.516 6.879 1 98.88 226 VAL B C 1
ATOM 4249 O O . VAL B 1 226 ? -7.195 -15.906 7.812 1 98.88 226 VAL B O 1
ATOM 4252 N N . GLN B 1 227 ? -5.543 -16.094 6.312 1 98.81 227 GLN B N 1
ATOM 4253 C CA . GLN B 1 227 ? -4.875 -14.828 6.617 1 98.81 227 GLN B CA 1
ATOM 4254 C C . GLN B 1 227 ? -4.84 -13.914 5.395 1 98.81 227 GLN B C 1
ATOM 4256 O O . GLN B 1 227 ? -4.047 -14.133 4.477 1 98.81 227 GLN B O 1
ATOM 4261 N N . PRO B 1 228 ? -5.738 -12.922 5.402 1 98.56 228 PRO B N 1
ATOM 4262 C CA . PRO B 1 228 ? -5.633 -11.922 4.34 1 98.56 228 PRO B CA 1
ATOM 4263 C C . PRO B 1 228 ? -4.473 -10.953 4.555 1 98.56 228 PRO B C 1
ATOM 4265 O O . PRO B 1 228 ? -4.047 -10.734 5.691 1 98.56 228 PRO B O 1
ATOM 4268 N N . TYR B 1 229 ? -3.914 -10.43 3.527 1 98.31 229 TYR B N 1
ATOM 4269 C CA . TYR B 1 229 ? -2.947 -9.336 3.545 1 98.31 229 TYR B CA 1
ATOM 4270 C C . TYR B 1 229 ? -2.891 -8.633 2.191 1 98.31 229 TYR B C 1
ATOM 4272 O O . TYR B 1 229 ? -3.539 -9.062 1.236 1 98.31 229 TYR B O 1
ATOM 4280 N N . ALA B 1 230 ? -2.184 -7.492 2.148 1 96.62 230 ALA B N 1
ATOM 4281 C CA . ALA B 1 230 ? -2.156 -6.723 0.907 1 96.62 230 ALA B CA 1
ATOM 4282 C C . ALA B 1 230 ? -0.789 -6.082 0.688 1 96.62 230 ALA B C 1
ATOM 4284 O O . ALA B 1 230 ? -0.045 -5.852 1.644 1 96.62 230 ALA B O 1
ATOM 4285 N N . ILE B 1 231 ? -0.517 -5.883 -0.544 1 95.88 231 ILE B N 1
ATOM 4286 C CA . ILE B 1 231 ? 0.676 -5.141 -0.936 1 95.88 231 ILE B CA 1
ATOM 4287 C C . ILE B 1 231 ? 0.279 -3.945 -1.802 1 95.88 231 ILE B C 1
ATOM 4289 O O . ILE B 1 231 ? -0.871 -3.84 -2.234 1 95.88 231 ILE B O 1
ATOM 4293 N N . TYR B 1 232 ? 1.303 -3.172 -1.974 1 90.75 232 TYR B N 1
ATOM 4294 C CA . TYR B 1 232 ? 1.153 -2.08 -2.93 1 90.75 232 TYR B CA 1
ATOM 4295 C C . TYR B 1 232 ? 2.275 -2.102 -3.959 1 90.75 232 TYR B C 1
ATOM 4297 O O . TYR B 1 232 ? 3.445 -1.907 -3.617 1 90.75 232 TYR B O 1
ATOM 4305 N N . ALA B 1 233 ? 1.887 -2.359 -5.094 1 89 233 ALA B N 1
ATOM 4306 C CA . ALA B 1 233 ? 2.764 -2.244 -6.258 1 89 233 ALA B CA 1
ATOM 4307 C C . ALA B 1 233 ? 2.211 -1.239 -7.262 1 89 233 ALA B C 1
ATOM 4309 O O . ALA B 1 233 ? 1.084 -1.384 -7.742 1 89 233 ALA B O 1
ATOM 4310 N N . PRO B 1 234 ? 2.98 -0.232 -7.633 1 88.88 234 PRO B N 1
ATOM 4311 C CA . PRO B 1 234 ? 2.494 0.83 -8.516 1 88.88 234 PRO B CA 1
ATOM 4312 C C . PRO B 1 234 ? 1.936 0.291 -9.836 1 88.88 234 PRO B C 1
ATOM 4314 O O . PRO B 1 234 ? 1.018 0.883 -10.406 1 88.88 234 PRO B O 1
ATOM 4317 N N . THR B 1 235 ? 2.4 -0.769 -10.281 1 90.06 235 THR B N 1
ATOM 4318 C CA . THR B 1 235 ? 1.954 -1.367 -11.539 1 90.06 235 THR B CA 1
ATOM 4319 C C . THR B 1 235 ? 0.447 -1.603 -11.516 1 90.06 235 THR B C 1
ATOM 4321 O O . THR B 1 235 ? -0.225 -1.441 -12.539 1 90.06 235 THR B O 1
ATOM 4324 N N . TYR B 1 236 ? -0.071 -1.856 -10.352 1 89.12 236 TYR B N 1
ATOM 4325 C CA . TYR B 1 236 ? -1.473 -2.254 -10.281 1 89.12 236 TYR B CA 1
ATOM 4326 C C . TYR B 1 236 ? -2.363 -1.057 -9.969 1 89.12 236 TYR B C 1
ATOM 4328 O O . TYR B 1 236 ? -3.586 -1.19 -9.883 1 89.12 236 TYR B O 1
ATOM 4336 N N . GLY B 1 237 ? -1.804 0.081 -9.773 1 84.19 237 GLY B N 1
ATOM 4337 C CA . GLY B 1 237 ? -2.568 1.303 -9.578 1 84.19 237 GLY B CA 1
ATOM 4338 C C . GLY B 1 237 ? -3.27 1.36 -8.234 1 84.19 237 GLY B C 1
ATOM 4339 O O . GLY B 1 237 ? -3.902 2.365 -7.902 1 84.19 237 GLY B O 1
ATOM 4340 N N . GLY B 1 238 ? -3.197 0.3 -7.473 1 86.19 238 GLY B N 1
ATOM 4341 C CA . GLY B 1 238 ? -3.812 0.221 -6.16 1 86.19 238 GLY B CA 1
ATOM 4342 C C . GLY B 1 238 ? -3.324 -0.96 -5.344 1 86.19 238 GLY B C 1
ATOM 4343 O O . GLY B 1 238 ? -2.523 -1.765 -5.82 1 86.19 238 GLY B O 1
ATOM 4344 N N . PRO B 1 239 ? -3.828 -0.971 -4.09 1 92.12 239 PRO B N 1
ATOM 4345 C CA . PRO B 1 239 ? -3.441 -2.111 -3.258 1 92.12 239 PRO B CA 1
ATOM 4346 C C . PRO B 1 239 ? -4.059 -3.426 -3.732 1 92.12 239 PRO B C 1
ATOM 4348 O O . PRO B 1 239 ? -5.215 -3.447 -4.172 1 92.12 239 PRO B O 1
ATOM 4351 N N . LEU B 1 240 ? -3.221 -4.402 -3.676 1 94.62 240 LEU B N 1
ATOM 4352 C CA . LEU B 1 240 ? -3.627 -5.734 -4.109 1 94.62 240 LEU B CA 1
ATOM 4353 C C . LEU B 1 240 ? -3.646 -6.707 -2.936 1 94.62 240 LEU B C 1
ATOM 4355 O O . LEU B 1 240 ? -2.668 -6.809 -2.193 1 94.62 240 LEU B O 1
ATOM 4359 N N . GLY B 1 241 ? -4.758 -7.418 -2.873 1 96.75 241 GLY B N 1
ATOM 4360 C CA . GLY B 1 241 ? -4.945 -8.328 -1.756 1 96.75 241 GLY B CA 1
ATOM 4361 C C . GLY B 1 241 ? -4.539 -9.758 -2.074 1 96.75 241 GLY B C 1
ATOM 4362 O O . GLY B 1 241 ? -4.641 -10.195 -3.223 1 96.75 241 GLY B O 1
ATOM 4363 N N . PHE B 1 242 ? -4.082 -10.445 -1.029 1 98.31 242 PHE B N 1
ATOM 4364 C CA . PHE B 1 242 ? -3.82 -11.883 -1.013 1 98.31 242 PHE B CA 1
ATOM 4365 C C . PHE B 1 242 ? -4.586 -12.562 0.116 1 98.31 242 PHE B C 1
ATOM 4367 O O . PHE B 1 242 ? -5.062 -11.891 1.037 1 98.31 242 PHE B O 1
ATOM 4374 N N . ALA B 1 243 ? -4.738 -13.82 -0.034 1 98.69 243 ALA B N 1
ATOM 4375 C CA . ALA B 1 243 ? -5.242 -14.641 1.064 1 98.69 243 ALA B CA 1
ATOM 4376 C C . ALA B 1 243 ? -4.453 -15.938 1.184 1 98.69 243 ALA B C 1
ATOM 4378 O O . ALA B 1 243 ? -4.336 -16.688 0.214 1 98.69 243 ALA B O 1
ATOM 4379 N N . LEU B 1 244 ? -3.84 -16.125 2.324 1 98.88 244 LEU B N 1
ATOM 4380 C CA . LEU B 1 244 ? -3.162 -17.359 2.68 1 98.88 244 LEU B CA 1
ATOM 4381 C C . LEU B 1 244 ? -4.098 -18.297 3.439 1 98.88 244 LEU B C 1
ATOM 4383 O O . LEU B 1 244 ? -4.742 -17.875 4.406 1 98.88 244 LEU B O 1
ATOM 4387 N N . ALA B 1 245 ? -4.227 -19.484 2.969 1 98.88 245 ALA B N 1
ATOM 4388 C CA . ALA B 1 245 ? -5.148 -20.438 3.578 1 98.88 245 ALA B CA 1
ATOM 4389 C C . ALA B 1 245 ? -4.434 -21.734 3.934 1 98.88 245 ALA B C 1
ATOM 4391 O O . ALA B 1 245 ? -3.549 -22.188 3.199 1 98.88 245 ALA B O 1
ATOM 4392 N N . ALA B 1 246 ? -4.805 -22.328 5.035 1 98.75 246 ALA B N 1
ATOM 4393 C CA . ALA B 1 246 ? -4.238 -23.594 5.516 1 98.75 246 ALA B CA 1
ATOM 4394 C C . ALA B 1 246 ? -5.199 -24.297 6.465 1 98.75 246 ALA B C 1
ATOM 4396 O O . ALA B 1 246 ? -6.211 -23.734 6.875 1 98.75 246 ALA B O 1
ATOM 4397 N N . GLN B 1 247 ? -4.941 -25.578 6.652 1 97.5 247 GLN B N 1
ATOM 4398 C CA . GLN B 1 247 ? -5.684 -26.297 7.68 1 97.5 247 GLN B CA 1
ATOM 4399 C C . GLN B 1 247 ? -5.078 -26.062 9.062 1 97.5 247 GLN B C 1
ATOM 4401 O O . GLN B 1 247 ? -5.797 -26.016 10.062 1 97.5 247 GLN B O 1
ATOM 4406 N N . ASP B 1 248 ? -3.785 -25.906 9.102 1 97.06 248 ASP B N 1
ATOM 4407 C CA . ASP B 1 248 ? -3.092 -25.562 10.336 1 97.06 248 ASP B CA 1
ATOM 4408 C C . ASP B 1 248 ? -3.258 -24.078 10.656 1 97.06 248 ASP B C 1
ATOM 4410 O O . ASP B 1 248 ? -3.42 -23.25 9.758 1 97.06 248 ASP B O 1
ATOM 4414 N N . PRO B 1 249 ? -3.184 -23.766 11.953 1 97.62 249 PRO B N 1
ATOM 4415 C CA . PRO B 1 249 ? -3.316 -22.359 12.344 1 97.62 249 PRO B CA 1
ATOM 4416 C C . PRO B 1 249 ? -2.242 -21.469 11.727 1 97.62 249 PRO B C 1
ATOM 4418 O O . PRO B 1 249 ? -1.089 -21.891 11.594 1 97.62 249 PRO B O 1
ATOM 4421 N N . ILE B 1 250 ? -2.598 -20.344 11.289 1 98.19 250 ILE B N 1
ATOM 4422 C CA . ILE B 1 250 ? -1.691 -19.297 10.812 1 98.19 250 ILE B CA 1
ATOM 4423 C C . ILE B 1 250 ? -1.56 -18.203 11.875 1 98.19 250 ILE B C 1
ATOM 4425 O O . ILE B 1 250 ? -2.557 -17.609 12.281 1 98.19 250 ILE B O 1
ATOM 4429 N N . SER B 1 251 ? -0.359 -17.969 12.273 1 95.81 251 SER B N 1
ATOM 4430 C CA . SER B 1 251 ? -0.163 -16.891 13.227 1 95.81 251 SER B CA 1
ATOM 4431 C C . SER B 1 251 ? -0.354 -15.523 12.562 1 95.81 251 SER B C 1
ATOM 4433 O O . SER B 1 251 ? 0.361 -15.188 11.617 1 95.81 251 SER B O 1
ATOM 4435 N N . SER B 1 252 ? -1.227 -14.766 13.102 1 95.12 252 SER B N 1
ATOM 4436 C CA . SER B 1 252 ? -1.442 -13.422 12.57 1 95.12 252 SER B CA 1
ATOM 4437 C C . SER B 1 252 ? -0.312 -12.484 12.977 1 95.12 252 SER B C 1
ATOM 4439 O O . SER B 1 252 ? -0.185 -11.383 12.43 1 95.12 252 SER B O 1
ATOM 4441 N N . ARG B 1 253 ? 0.465 -12.883 13.891 1 96.56 253 ARG B N 1
ATOM 4442 C CA . ARG B 1 253 ? 1.62 -12.109 14.336 1 96.56 253 ARG B CA 1
ATOM 4443 C C . ARG B 1 253 ? 2.877 -12.969 14.359 1 96.56 253 ARG B C 1
ATOM 4445 O O . ARG B 1 253 ? 3.43 -13.242 15.43 1 96.56 253 ARG B O 1
ATOM 4452 N N . PRO B 1 254 ? 3.305 -13.305 13.188 1 97.56 254 PRO B N 1
ATOM 4453 C CA . PRO B 1 254 ? 4.535 -14.102 13.172 1 97.56 254 PRO B CA 1
ATOM 4454 C C . PRO B 1 254 ? 5.715 -13.391 13.812 1 97.56 254 PRO B C 1
ATOM 4456 O O . PRO B 1 254 ? 5.824 -12.164 13.719 1 97.56 254 PRO B O 1
ATOM 4459 N N . GLU B 1 255 ? 6.527 -14.156 14.492 1 97.62 255 GLU B N 1
ATOM 4460 C CA . GLU B 1 255 ? 7.742 -13.594 15.07 1 97.62 255 GLU B CA 1
ATOM 4461 C C . GLU B 1 255 ? 8.805 -13.352 14 1 97.62 255 GLU B C 1
ATOM 4463 O O . GLU B 1 255 ? 9.281 -14.297 13.367 1 97.62 255 GLU B O 1
ATOM 4468 N N . PRO B 1 256 ? 9.195 -12.133 13.828 1 98.38 256 PRO B N 1
ATOM 4469 C CA . PRO B 1 256 ? 10.109 -11.805 12.734 1 98.38 256 PRO B CA 1
ATOM 4470 C C . PRO B 1 256 ? 11.383 -12.641 12.75 1 98.38 256 PRO B C 1
ATOM 4472 O O . PRO B 1 256 ? 11.812 -13.133 11.703 1 98.38 256 PRO B O 1
ATOM 4475 N N . GLU B 1 257 ? 11.953 -12.852 13.891 1 98.44 257 GLU B N 1
ATOM 4476 C CA . GLU B 1 257 ? 13.203 -13.594 13.977 1 98.44 257 GLU B CA 1
ATOM 4477 C C . GLU B 1 257 ? 13.016 -15.047 13.547 1 98.44 257 GLU B C 1
ATOM 4479 O O . GLU B 1 257 ? 13.891 -15.633 12.914 1 98.44 257 GLU B O 1
ATOM 4484 N N . GLN B 1 258 ? 11.922 -15.609 13.914 1 98.5 258 GLN B N 1
ATOM 4485 C CA . GLN B 1 258 ? 11.633 -16.984 13.508 1 98.5 258 GLN B CA 1
ATOM 4486 C C . GLN B 1 258 ? 11.469 -17.078 11.992 1 98.5 258 GLN B C 1
ATOM 4488 O O . GLN B 1 258 ? 11.969 -18.031 11.375 1 98.5 258 GLN B O 1
ATOM 4493 N N . VAL B 1 259 ? 10.797 -16.141 11.438 1 98.69 259 VAL B N 1
ATOM 4494 C CA . VAL B 1 259 ? 10.609 -16.094 9.984 1 98.69 259 VAL B CA 1
ATOM 4495 C C . VAL B 1 259 ? 11.961 -15.953 9.297 1 98.69 259 VAL B C 1
ATOM 4497 O O . VAL B 1 259 ? 12.25 -16.656 8.32 1 98.69 259 VAL B O 1
ATOM 4500 N N . ASP B 1 260 ? 12.773 -15.07 9.844 1 98.62 260 ASP B N 1
ATOM 4501 C CA . ASP B 1 260 ? 14.102 -14.852 9.273 1 98.62 260 ASP B CA 1
ATOM 4502 C C . ASP B 1 260 ? 14.945 -16.125 9.344 1 98.62 260 ASP B C 1
ATOM 4504 O O . ASP B 1 260 ? 15.703 -16.422 8.422 1 98.62 260 ASP B O 1
ATOM 4508 N N . GLN B 1 261 ? 14.805 -16.844 10.391 1 98.56 261 GLN B N 1
ATOM 4509 C CA . GLN B 1 261 ? 15.531 -18.094 10.539 1 98.56 261 GLN B CA 1
ATOM 4510 C C . GLN B 1 261 ? 15.07 -19.125 9.508 1 98.56 261 GLN B C 1
ATOM 4512 O O . GLN B 1 261 ? 15.898 -19.812 8.906 1 98.56 261 GLN B O 1
ATOM 4517 N N . ILE B 1 262 ? 13.805 -19.188 9.32 1 98.62 262 ILE B N 1
ATOM 4518 C CA . ILE B 1 262 ? 13.258 -20.109 8.328 1 98.62 262 ILE B CA 1
ATOM 4519 C C . ILE B 1 262 ? 13.797 -19.75 6.941 1 98.62 262 ILE B C 1
ATOM 4521 O O . ILE B 1 262 ? 14.273 -20.625 6.211 1 98.62 262 ILE B O 1
ATOM 4525 N N . LEU B 1 263 ? 13.734 -18.484 6.586 1 98.56 263 LEU B N 1
ATOM 4526 C CA . LEU B 1 263 ? 14.203 -18.031 5.277 1 98.56 263 LEU B CA 1
ATOM 4527 C C . LEU B 1 263 ? 15.688 -18.328 5.105 1 98.56 263 LEU B C 1
ATOM 4529 O O . LEU B 1 263 ? 16.109 -18.844 4.066 1 98.56 263 LEU B O 1
ATOM 4533 N N . ALA B 1 264 ? 16.453 -18.031 6.113 1 97.88 264 ALA B N 1
ATOM 4534 C CA . ALA B 1 264 ? 17.891 -18.25 6.059 1 97.88 264 ALA B CA 1
ATOM 4535 C C . ALA B 1 264 ? 18.234 -19.734 5.898 1 97.88 264 ALA B C 1
ATOM 4537 O O . ALA B 1 264 ? 19.172 -20.094 5.195 1 97.88 264 ALA B O 1
ATOM 4538 N N . GLN B 1 265 ? 17.469 -20.547 6.516 1 97.94 265 GLN B N 1
ATOM 4539 C CA . GLN B 1 265 ? 17.734 -21.984 6.527 1 97.94 265 GLN B CA 1
ATOM 4540 C C . GLN B 1 265 ? 17.297 -22.641 5.215 1 97.94 265 GLN B C 1
ATOM 4542 O O . GLN B 1 265 ? 17.906 -23.609 4.762 1 97.94 265 GLN B O 1
ATOM 4547 N N . HIS B 1 266 ? 16.297 -22.094 4.613 1 98.31 266 HIS B N 1
ATOM 4548 C CA . HIS B 1 266 ? 15.648 -22.859 3.557 1 98.31 266 HIS B CA 1
ATOM 4549 C C . HIS B 1 266 ? 15.945 -22.281 2.182 1 98.31 266 HIS B C 1
ATOM 4551 O O . HIS B 1 266 ? 15.852 -22.969 1.169 1 98.31 266 HIS B O 1
ATOM 4557 N N . LEU B 1 267 ? 16.266 -20.984 2.117 1 98.31 267 LEU B N 1
ATOM 4558 C CA . LEU B 1 267 ? 16.516 -20.359 0.823 1 98.31 267 LEU B CA 1
ATOM 4559 C C . LEU B 1 267 ? 17.969 -20.594 0.384 1 98.31 267 LEU B C 1
ATOM 4561 O O . LEU B 1 267 ? 18.875 -20.594 1.213 1 98.31 267 LEU B O 1
ATOM 4565 N N . ASP B 1 268 ? 18.125 -20.734 -0.848 1 97.5 268 ASP B N 1
ATOM 4566 C CA . ASP B 1 268 ? 19.438 -20.859 -1.455 1 97.5 268 ASP B CA 1
ATOM 4567 C C . ASP B 1 268 ? 20.125 -19.5 -1.582 1 97.5 268 ASP B C 1
ATOM 4569 O O . ASP B 1 268 ? 19.734 -18.672 -2.404 1 97.5 268 ASP B O 1
ATOM 4573 N N . PRO B 1 269 ? 21.141 -19.25 -0.843 1 93.69 269 PRO B N 1
ATOM 4574 C CA . PRO B 1 269 ? 21.812 -17.938 -0.898 1 93.69 269 PRO B CA 1
ATOM 4575 C C . PRO B 1 269 ? 22.375 -17.625 -2.279 1 93.69 269 PRO B C 1
ATOM 4577 O O . PRO B 1 269 ? 22.578 -16.453 -2.615 1 93.69 269 PRO B O 1
ATOM 4580 N N . ASP B 1 270 ? 22.625 -18.641 -3.094 1 93.75 270 ASP B N 1
ATOM 4581 C CA . ASP B 1 270 ? 23.219 -18.438 -4.41 1 93.75 270 ASP B CA 1
ATOM 4582 C C . ASP B 1 270 ? 22.203 -17.891 -5.402 1 93.75 270 ASP B C 1
ATOM 4584 O O . ASP B 1 270 ? 22.562 -17.422 -6.488 1 93.75 270 ASP B O 1
ATOM 4588 N N . ARG B 1 271 ? 20.969 -17.906 -4.961 1 93.81 271 ARG B N 1
ATOM 4589 C CA . ARG B 1 271 ? 19.922 -17.438 -5.863 1 93.81 271 ARG B CA 1
ATOM 4590 C C . ARG B 1 271 ? 19.516 -16.016 -5.527 1 93.81 271 ARG B C 1
ATOM 4592 O O . ARG B 1 271 ? 18.5 -15.516 -6.016 1 93.81 271 ARG B O 1
ATOM 4599 N N . GLY B 1 272 ? 20.281 -15.344 -4.703 1 89.94 272 GLY B N 1
ATOM 4600 C CA . GLY B 1 272 ? 20.047 -13.938 -4.398 1 89.94 272 GLY B CA 1
ATOM 4601 C C . GLY B 1 272 ? 19.172 -13.734 -3.174 1 89.94 272 GLY B C 1
ATOM 4602 O O . GLY B 1 272 ? 18.453 -14.648 -2.76 1 89.94 272 GLY B O 1
ATOM 4603 N N . ALA B 1 273 ? 19.188 -12.562 -2.652 1 93.25 273 ALA B N 1
ATOM 4604 C CA . ALA B 1 273 ? 18.406 -12.203 -1.477 1 93.25 273 ALA B CA 1
ATOM 4605 C C . ALA B 1 273 ? 17.016 -11.727 -1.877 1 93.25 273 ALA B C 1
ATOM 4607 O O . ALA B 1 273 ? 16.812 -11.203 -2.98 1 93.25 273 ALA B O 1
ATOM 4608 N N . LEU B 1 274 ? 16.094 -11.984 -1.031 1 97.88 274 LEU B N 1
ATOM 4609 C CA . LEU B 1 274 ? 14.781 -11.383 -1.22 1 97.88 274 LEU B CA 1
ATOM 4610 C C . LEU B 1 274 ? 14.859 -9.867 -1.109 1 97.88 274 LEU B C 1
ATOM 4612 O O . LEU B 1 274 ? 15.727 -9.336 -0.408 1 97.88 274 LEU B O 1
ATOM 4616 N N . ARG B 1 275 ? 14.039 -9.227 -1.835 1 97.25 275 ARG B N 1
ATOM 4617 C CA . ARG B 1 275 ? 14.062 -7.766 -1.851 1 97.25 275 ARG B CA 1
ATOM 4618 C C . ARG B 1 275 ? 12.977 -7.191 -0.948 1 97.25 275 ARG B C 1
ATOM 4620 O O . ARG B 1 275 ? 13.172 -6.152 -0.312 1 97.25 275 ARG B O 1
ATOM 4627 N N . PHE B 1 276 ? 11.891 -7.887 -0.868 1 98.12 276 PHE B N 1
ATOM 4628 C CA . PHE B 1 276 ? 10.703 -7.34 -0.224 1 98.12 276 PHE B CA 1
ATOM 4629 C C . PHE B 1 276 ? 10.445 -8.016 1.116 1 98.12 276 PHE B C 1
ATOM 4631 O O . PHE B 1 276 ? 10.289 -7.348 2.137 1 98.12 276 PHE B O 1
ATOM 4638 N N . ILE B 1 277 ? 10.469 -9.32 1.193 1 98.19 277 ILE B N 1
ATOM 4639 C CA . ILE B 1 277 ? 9.953 -10.078 2.328 1 98.19 277 ILE B CA 1
ATOM 4640 C C . ILE B 1 277 ? 11.102 -10.414 3.281 1 98.19 277 ILE B C 1
ATOM 4642 O O . ILE B 1 277 ? 12.148 -10.906 2.855 1 98.19 277 ILE B O 1
ATOM 4646 N N . ASP B 1 278 ? 11.023 -10.156 4.484 1 98.44 278 ASP B N 1
ATOM 4647 C CA . ASP B 1 278 ? 11.703 -10.695 5.656 1 98.44 278 ASP B CA 1
ATOM 4648 C C . ASP B 1 278 ? 10.758 -10.789 6.852 1 98.44 278 ASP B C 1
ATOM 4650 O O . ASP B 1 278 ? 9.539 -10.672 6.695 1 98.44 278 ASP B O 1
ATOM 4654 N N . GLY B 1 279 ? 11.258 -11.156 7.969 1 98.69 279 GLY B N 1
ATOM 4655 C CA . GLY B 1 279 ? 10.406 -11.328 9.133 1 98.69 279 GLY B CA 1
ATOM 4656 C C . GLY B 1 279 ? 9.625 -10.078 9.492 1 98.69 279 GLY B C 1
ATOM 4657 O O . GLY B 1 279 ? 8.422 -10.156 9.781 1 98.69 279 GLY B O 1
ATOM 4658 N N . ILE B 1 280 ? 10.195 -8.93 9.469 1 98.62 280 ILE B N 1
ATOM 4659 C CA . ILE B 1 280 ? 9.562 -7.656 9.797 1 98.62 280 ILE B CA 1
ATOM 4660 C C . ILE B 1 280 ? 8.461 -7.355 8.781 1 98.62 280 ILE B C 1
ATOM 4662 O O . ILE B 1 280 ? 7.34 -6.992 9.164 1 98.62 280 ILE B O 1
ATOM 4666 N N . THR B 1 281 ? 8.781 -7.586 7.523 1 98.62 281 THR B N 1
ATOM 4667 C CA . THR B 1 281 ? 7.805 -7.324 6.469 1 98.62 281 THR B CA 1
ATOM 4668 C C . THR B 1 281 ? 6.602 -8.25 6.609 1 98.62 281 THR B C 1
ATOM 4670 O O . THR B 1 281 ? 5.457 -7.809 6.469 1 98.62 281 THR B O 1
ATOM 4673 N N . LEU B 1 282 ? 6.848 -9.5 6.891 1 98.75 282 LEU B N 1
ATOM 4674 C CA . LEU B 1 282 ? 5.746 -10.445 6.996 1 98.75 282 LEU B CA 1
ATOM 4675 C C . LEU B 1 282 ? 4.836 -10.094 8.164 1 98.75 282 LEU B C 1
ATOM 4677 O O . LEU B 1 282 ? 3.611 -10.164 8.047 1 98.75 282 LEU B O 1
ATOM 4681 N N . LEU B 1 283 ? 5.445 -9.742 9.312 1 98.69 283 LEU B N 1
ATOM 4682 C CA . LEU B 1 283 ? 4.637 -9.266 10.422 1 98.69 283 LEU B CA 1
ATOM 4683 C C . LEU B 1 283 ? 3.744 -8.109 9.984 1 98.69 283 LEU B C 1
ATOM 4685 O O . LEU B 1 283 ? 2.549 -8.086 10.289 1 98.69 283 LEU B O 1
ATOM 4689 N N . GLY B 1 284 ? 4.309 -7.176 9.266 1 98.5 284 GLY B N 1
ATOM 4690 C CA . GLY B 1 284 ? 3.555 -6.027 8.781 1 98.5 284 GLY B CA 1
ATOM 4691 C C . GLY B 1 284 ? 2.418 -6.41 7.855 1 98.5 284 GLY B C 1
ATOM 4692 O O . GLY B 1 284 ? 1.307 -5.891 7.98 1 98.5 284 GLY B O 1
ATOM 4693 N N . LEU B 1 285 ? 2.711 -7.309 6.957 1 98.19 285 LEU B N 1
ATOM 4694 C CA . LEU B 1 285 ? 1.718 -7.73 5.973 1 98.19 285 LEU B CA 1
ATOM 4695 C C . LEU B 1 285 ? 0.5 -8.344 6.656 1 98.19 285 LEU B C 1
ATOM 4697 O O . LEU B 1 285 ? -0.633 -8.141 6.219 1 98.19 285 LEU B O 1
ATOM 4701 N N . TYR B 1 286 ? 0.712 -9.031 7.75 1 98.62 286 TYR B N 1
ATOM 4702 C CA . TYR B 1 286 ? -0.373 -9.773 8.375 1 98.62 286 TYR B CA 1
ATOM 4703 C C . TYR B 1 286 ? -1.229 -8.859 9.25 1 98.62 286 TYR B C 1
ATOM 4705 O O . TYR B 1 286 ? -2.303 -9.258 9.711 1 98.62 286 TYR B O 1
ATOM 4713 N N . GLN B 1 287 ? -0.733 -7.59 9.469 1 98.25 287 GLN B N 1
ATOM 4714 C CA . GLN B 1 287 ? -1.54 -6.641 10.234 1 98.25 287 GLN B CA 1
ATOM 4715 C C . GLN B 1 287 ? -2.492 -5.871 9.32 1 98.25 287 GLN B C 1
ATOM 4717 O O . GLN B 1 287 ? -2.23 -4.719 8.969 1 98.25 287 GLN B O 1
ATOM 4722 N N . VAL B 1 288 ? -3.598 -6.445 9.047 1 96.88 288 VAL B N 1
ATOM 4723 C CA . VAL B 1 288 ? -4.598 -5.914 8.133 1 96.88 288 VAL B CA 1
ATOM 4724 C C . VAL B 1 288 ? -5.227 -4.656 8.719 1 96.88 288 VAL B C 1
ATOM 4726 O O . VAL B 1 288 ? -5.609 -4.637 9.891 1 96.88 288 VAL B O 1
ATOM 4729 N N . PRO B 1 289 ? -5.301 -3.607 7.926 1 96.88 289 PRO B N 1
ATOM 4730 C CA . PRO B 1 289 ? -5.875 -2.352 8.422 1 96.88 289 PRO B CA 1
ATOM 4731 C C . PRO B 1 289 ? -7.305 -2.516 8.93 1 96.88 289 PRO B C 1
ATOM 4733 O O . PRO B 1 289 ? -8.047 -3.357 8.43 1 96.88 289 PRO B O 1
ATOM 4736 N N . ALA B 1 290 ? -7.75 -1.669 9.797 1 97.75 290 ALA B N 1
ATOM 4737 C CA . ALA B 1 290 ? -9.008 -1.788 10.539 1 97.75 290 ALA B CA 1
ATOM 4738 C C . ALA B 1 290 ? -10.203 -1.806 9.594 1 97.75 290 ALA B C 1
ATOM 4740 O O . ALA B 1 290 ? -11.094 -2.65 9.727 1 97.75 290 ALA B O 1
ATOM 4741 N N . HIS B 1 291 ? -10.18 -0.914 8.656 1 96.69 291 HIS B N 1
ATOM 4742 C CA . HIS B 1 291 ? -11.336 -0.818 7.762 1 96.69 291 HIS B CA 1
ATOM 4743 C C . HIS B 1 291 ? -11.492 -2.086 6.934 1 96.69 291 HIS B C 1
ATOM 4745 O O . HIS B 1 291 ? -12.617 -2.529 6.68 1 96.69 291 HIS B O 1
ATOM 4751 N N . LEU B 1 292 ? -10.414 -2.648 6.531 1 96.88 292 LEU B N 1
ATOM 4752 C CA . LEU B 1 292 ? -10.453 -3.871 5.738 1 96.88 292 LEU B CA 1
ATOM 4753 C C . LEU B 1 292 ? -10.867 -5.062 6.598 1 96.88 292 LEU B C 1
ATOM 4755 O O . LEU B 1 292 ? -11.656 -5.902 6.16 1 96.88 292 LEU B O 1
ATOM 4759 N N . ARG B 1 293 ? -10.312 -5.16 7.832 1 97.56 293 ARG B N 1
ATOM 4760 C CA . ARG B 1 293 ? -10.719 -6.23 8.734 1 97.56 293 ARG B CA 1
ATOM 4761 C C . ARG B 1 293 ? -12.227 -6.195 8.984 1 97.56 293 ARG B C 1
ATOM 4763 O O . ARG B 1 293 ? -12.883 -7.234 8.977 1 97.56 293 ARG B O 1
ATOM 4770 N N . ARG B 1 294 ? -12.75 -5.016 9.18 1 97.44 294 ARG B N 1
ATOM 4771 C CA . ARG B 1 294 ? -14.188 -4.863 9.43 1 97.44 294 ARG B CA 1
ATOM 4772 C C . ARG B 1 294 ? -14.992 -5.246 8.195 1 97.44 294 ARG B C 1
ATOM 4774 O O . ARG B 1 294 ? -16.031 -5.895 8.312 1 97.44 294 ARG B O 1
ATOM 4781 N N . ALA B 1 295 ? -14.508 -4.848 7.031 1 97.44 295 ALA B N 1
ATOM 4782 C CA . ALA B 1 295 ? -15.188 -5.207 5.789 1 97.44 295 ALA B CA 1
ATOM 4783 C C . ALA B 1 295 ? -15.211 -6.719 5.594 1 97.44 295 ALA B C 1
ATOM 4785 O O . ALA B 1 295 ? -16.234 -7.289 5.215 1 97.44 295 ALA B O 1
ATOM 4786 N N . ILE B 1 296 ? -14.086 -7.367 5.836 1 97.75 296 ILE B N 1
ATOM 4787 C CA . ILE B 1 296 ? -13.984 -8.82 5.707 1 97.75 296 ILE B CA 1
ATOM 4788 C C . ILE B 1 296 ? -14.938 -9.492 6.688 1 97.75 296 ILE B C 1
ATOM 4790 O O . ILE B 1 296 ? -15.641 -10.438 6.328 1 97.75 296 ILE B O 1
ATOM 4794 N N . ALA B 1 297 ? -15 -9 7.926 1 97.5 297 ALA B N 1
ATOM 4795 C CA . ALA B 1 297 ? -15.844 -9.578 8.969 1 97.5 297 ALA B CA 1
ATOM 4796 C C . ALA B 1 297 ? -17.328 -9.438 8.625 1 97.5 297 ALA B C 1
ATOM 4798 O O . ALA B 1 297 ? -18.125 -10.297 8.984 1 97.5 297 ALA B O 1
ATOM 4799 N N . ALA B 1 298 ? -17.641 -8.414 7.887 1 97.44 298 ALA B N 1
ATOM 4800 C CA . ALA B 1 298 ? -19.047 -8.109 7.602 1 97.44 298 ALA B CA 1
ATOM 4801 C C . ALA B 1 298 ? -19.516 -8.852 6.352 1 97.44 298 ALA B C 1
ATOM 4803 O O . ALA B 1 298 ? -20.719 -8.914 6.082 1 97.44 298 ALA B O 1
ATOM 4804 N N . GLU B 1 299 ? -18.609 -9.398 5.594 1 97.38 299 GLU B N 1
ATOM 4805 C CA . GLU B 1 299 ? -18.953 -10.039 4.332 1 97.38 299 GLU B CA 1
ATOM 4806 C C . GLU B 1 299 ? -19.719 -11.336 4.562 1 97.38 299 GLU B C 1
ATOM 4808 O O . GLU B 1 299 ? -19.375 -12.117 5.453 1 97.38 299 GLU B O 1
ATOM 4813 N N . THR B 1 300 ? -20.781 -11.555 3.691 1 97.06 300 THR B N 1
ATOM 4814 C CA . THR B 1 300 ? -21.594 -12.758 3.871 1 97.06 300 THR B CA 1
ATOM 4815 C C . THR B 1 300 ? -21.688 -13.539 2.564 1 97.06 300 THR B C 1
ATOM 4817 O O . THR B 1 300 ? -22.172 -14.672 2.553 1 97.06 300 THR B O 1
ATOM 4820 N N . THR B 1 301 ? -21.188 -12.922 1.485 1 95.94 301 THR B N 1
ATOM 4821 C CA . THR B 1 301 ? -21.328 -13.555 0.181 1 95.94 301 THR B CA 1
ATOM 4822 C C . THR B 1 301 ? -20.297 -14.672 0.014 1 95.94 301 THR B C 1
ATOM 4824 O O . THR B 1 301 ? -19.109 -14.477 0.306 1 95.94 301 THR B O 1
ATOM 4827 N N . VAL B 1 302 ? -20.75 -15.812 -0.429 1 97.06 302 VAL B N 1
ATOM 4828 C CA . VAL B 1 302 ? -19.891 -16.938 -0.786 1 97.06 302 VAL B CA 1
ATOM 4829 C C . VAL B 1 302 ? -19.953 -17.172 -2.295 1 97.06 302 VAL B C 1
ATOM 4831 O O . VAL B 1 302 ? -21.031 -17.312 -2.869 1 97.06 302 VAL B O 1
ATOM 4834 N N . TYR B 1 303 ? -18.797 -17.141 -2.971 1 95.38 303 TYR B N 1
ATOM 4835 C CA . TYR B 1 303 ? -18.75 -17.5 -4.387 1 95.38 303 TYR B CA 1
ATOM 4836 C C . TYR B 1 303 ? -18.906 -19 -4.582 1 95.38 303 TYR B C 1
ATOM 4838 O O . TYR B 1 303 ? -18.141 -19.781 -4.012 1 95.38 303 TYR B O 1
ATOM 4846 N N . THR B 1 304 ? -19.906 -19.344 -5.352 1 96.06 304 THR B N 1
ATOM 4847 C CA . THR B 1 304 ? -20.141 -20.734 -5.758 1 96.06 304 THR B CA 1
ATOM 4848 C C . THR B 1 304 ? -20.375 -20.812 -7.262 1 96.06 304 THR B C 1
ATOM 4850 O O . THR B 1 304 ? -20.5 -19.797 -7.938 1 96.06 304 THR B O 1
ATOM 4853 N N . LEU B 1 305 ? -20.344 -22.062 -7.738 1 93.5 305 LEU B N 1
ATOM 4854 C CA . LEU B 1 305 ? -20.688 -22.25 -9.148 1 93.5 305 LEU B CA 1
ATOM 4855 C C . LEU B 1 305 ? -22.109 -21.75 -9.43 1 93.5 305 LEU B C 1
ATOM 4857 O O . LEU B 1 305 ? -22.375 -21.234 -10.516 1 93.5 305 LEU B O 1
ATOM 4861 N N . ALA B 1 306 ? -22.984 -21.844 -8.453 1 92.94 306 ALA B N 1
ATOM 4862 C CA . ALA B 1 306 ? -24.375 -21.375 -8.586 1 92.94 306 ALA B CA 1
ATOM 4863 C C . ALA B 1 306 ? -24.469 -19.875 -8.367 1 92.94 306 ALA B C 1
ATOM 4865 O O . ALA B 1 306 ? -25.406 -19.234 -8.844 1 92.94 306 ALA B O 1
ATOM 4866 N N . ASN B 1 307 ? -23.547 -19.312 -7.621 1 91.12 307 ASN B N 1
ATOM 4867 C CA . ASN B 1 307 ? -23.406 -17.875 -7.352 1 91.12 307 ASN B CA 1
ATOM 4868 C C . ASN B 1 307 ? -22 -17.391 -7.648 1 91.12 307 ASN B C 1
ATOM 4870 O O . ASN B 1 307 ? -21.266 -17.016 -6.734 1 91.12 307 ASN B O 1
ATOM 4874 N N . PRO B 1 308 ? -21.672 -17.266 -8.93 1 88.38 308 PRO B N 1
ATOM 4875 C CA . PRO B 1 308 ? -20.297 -16.938 -9.312 1 88.38 308 PRO B CA 1
ATOM 4876 C C . PRO B 1 308 ? -19.984 -15.453 -9.148 1 88.38 308 PRO B C 1
ATOM 4878 O O . PRO B 1 308 ? -20.891 -14.641 -8.984 1 88.38 308 PRO B O 1
ATOM 4881 N N . PRO B 1 309 ? -18.688 -15.117 -9.078 1 85.31 309 PRO B N 1
ATOM 4882 C CA . PRO B 1 309 ? -18.328 -13.703 -9.07 1 85.31 309 PRO B CA 1
ATOM 4883 C C . PRO B 1 309 ? -18.938 -12.93 -10.234 1 85.31 309 PRO B C 1
ATOM 4885 O O . PRO B 1 309 ? -19.031 -13.453 -11.344 1 85.31 309 PRO B O 1
ATOM 4888 N N . GLN B 1 310 ? -19.484 -11.758 -9.883 1 75.31 310 GLN B N 1
ATOM 4889 C CA . GLN B 1 310 ? -20.047 -10.875 -10.906 1 75.31 310 GLN B CA 1
ATOM 4890 C C . GLN B 1 310 ? -19.25 -9.578 -11.008 1 75.31 310 GLN B C 1
ATOM 4892 O O . GLN B 1 310 ? -18.75 -9.07 -10 1 75.31 310 GLN B O 1
ATOM 4897 N N . VAL B 1 311 ? -18.75 -9.352 -12.18 1 61.59 311 VAL B N 1
ATOM 4898 C CA . VAL B 1 311 ? -18.125 -8.039 -12.336 1 61.59 311 VAL B CA 1
ATOM 4899 C C . VAL B 1 311 ? -19.156 -6.941 -12.141 1 61.59 311 VAL B C 1
ATOM 4901 O O . VAL B 1 311 ? -20.219 -6.957 -12.773 1 61.59 311 VAL B O 1
ATOM 4904 N N . GLU B 1 312 ? -19.25 -6.266 -11.031 1 54.81 312 GLU B N 1
ATOM 4905 C CA . GLU B 1 312 ? -20.188 -5.176 -10.805 1 54.81 312 GLU B CA 1
ATOM 4906 C C . GLU B 1 312 ? -19.703 -3.883 -11.453 1 54.81 312 GLU B C 1
ATOM 4908 O O . GLU B 1 312 ? -18.5 -3.668 -11.602 1 54.81 312 GLU B O 1
#